Protein AF-A0A173TI38-F1 (afdb_monomer_lite)

Radius of gyration: 49.12 Å; chains: 1; bounding box: 115×49×170 Å

Foldseek 3Di:
DDDDDDDDDPDPDFDWDDWDWDADPVRQDIWIWIAGPVHRVDIFTFPDKHKDWDWADAAQPGWIKIKIKIWTAGPVGDIDIDIDMDTHDHPHFDWDFDPPQKDWDQDPVVLAIWIWGWIAGPGPRDIDIFTWDWDWDADPLRWIKIKTWTDDDPDIDIDIDIHDKWKFKWFQKPPPGIQDDPVCLVPSVSTDIAFDKHFDDPPLIFTFKMFMAIDRSRFWWKWKEFQKPLAAIDPDTDIGGDIHGDDPPPIFTFKMFMAIGGSLNVFKKKWKWFQWPPQGIAWIDIHGDMAGEAAVSIGTGMMTMIIATPPPGDDDDTDGDHPHRYHYFFKWKWFQKPPPGIDDIDTAFDKHFDFPPPIFTFKMAMAGGSNCVVQWWKWKEFQKPPPGIDPGTDTHGDIHGDGPPPIGTFKMFIAIDGRVNVFKKKWKWFQWPPPGIAAIDIHGGMAGEPAPPIGTGIMTMHMDTPPPPPPPPPDDDHHPHHRYHYD

Sequence (487 aa):
MTDTHEVELKALGHKYGETNWDWAEDHKSATATRVCKNDTSHVDKATEVKVEEKSEGATCTKAGKITYTATAKYADGTTAENSVTVDSKALGHDYKVSEDGWTWTYDKKNDTYEATAKFVCSRCKEIHEVEADVVKNIDDKGQTVYTATATYEDATASSTKTIIPSIYYQVHRQDYGWEVDEKDEADLTKWKSDGAESGTVGESKRLEGIKIQLPKGVSGSVEYRTHIQNTGWETKWKKDGELSGTSGKSLRLEAIQVKLTGKVADNYDVYYCVHAQNVGWLNWAKNGEEAGTAGYGYRLEAIKIMLVPKKGGSA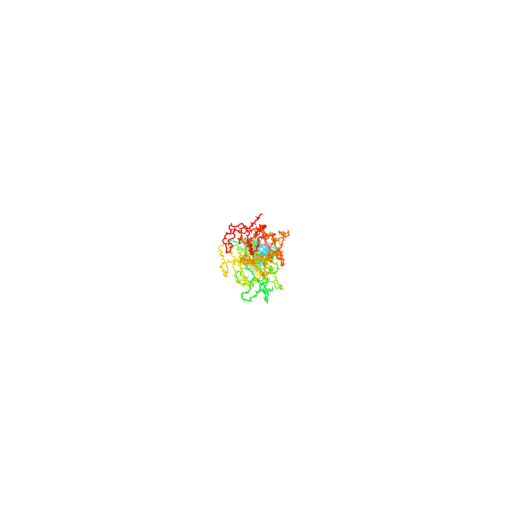PAKVGDSDKAMEARLVGYQTHVQDIGTQAYVYDGDVAGTSGQAKRMESIRINLPSTMASEGKIEYRSHVQNIGWEKDWKQTNQLSGTTGKSLRLEAVQMKLSGDIAKEYDVYYRVHAQNFGWLGWAKNGEEAGTAGYSYRLEAIQVVMVPKGTENPQLPGVASATKEAFIQK

Secondary structure (DSSP, 8-state):
--------PPP----EEEEEEEE-TTSS-EEEEEEETTEEEEEEE-SEEEEEEEEE---SSS--EEEEEEEEE-TTS-EEEEEEEEEPPP----EEEEEEEEEEEEETTTTEEEEEEEEEETTT--EEEEE-EEEEEE-TTS-EEEEEEEEETTEEEEEEEEE----EEEEEETTTEESS-GGGTT-GGGSEETT--EE-SSS-PPEEEEEEEPPTT-SSEEEEEEEETTTEE-SS-EETTPPEE-SSS-PPEEEEEEEEEHHHHHHEEEEEEEEETTTEE---EETT--EE-TTTTPPEEEEEEEEEETTTPPPPPP-SS-S-SB-----EEEEEETTTEEPPPEETTPPEE-SSS-PPEEEEEEE--HHHHTTEEEEEEEEETTTEE-SSPB-TT--EE-SSS-PPEEEEEEEEEETHHHHEEEEEEEEETTTEE-PPEETT-EEE-TTTTPPEEEEEEEEEETT--S---TTS----S-SB---

pLDDT: mean 90.18, std 10.92, range [35.97, 98.88]

Organism: NCBI:txid410072

Structure (mmCIF, N/CA/C/O backbone):
data_AF-A0A173TI38-F1
#
_entry.id   AF-A0A173TI38-F1
#
loop_
_atom_site.group_PDB
_atom_site.id
_atom_site.type_symbol
_atom_site.label_atom_id
_atom_site.label_alt_id
_atom_site.label_comp_id
_atom_site.label_asym_id
_atom_site.label_entity_id
_atom_site.label_seq_id
_atom_site.pdbx_PDB_ins_code
_atom_site.Cartn_x
_atom_site.Cartn_y
_atom_site.Cartn_z
_atom_site.occupancy
_atom_site.B_iso_or_equiv
_atom_site.auth_seq_id
_atom_site.auth_comp_id
_atom_site.auth_asym_id
_atom_site.auth_atom_id
_atom_site.pdbx_PDB_model_num
ATOM 1 N N . MET A 1 1 ? 75.203 27.327 -117.920 1.00 44.97 1 MET A N 1
ATOM 2 C CA . MET A 1 1 ? 74.652 26.172 -117.188 1.00 44.97 1 MET A CA 1
ATOM 3 C C . MET A 1 1 ? 74.928 26.419 -115.723 1.00 44.97 1 MET A C 1
ATOM 5 O O . MET A 1 1 ? 76.089 26.591 -115.379 1.00 44.97 1 MET A O 1
ATOM 9 N N . THR A 1 2 ? 73.888 26.550 -114.909 1.00 42.03 2 THR A N 1
ATOM 10 C CA . THR A 1 2 ? 74.015 26.648 -113.452 1.00 42.03 2 THR A CA 1
ATOM 11 C C . THR A 1 2 ? 73.732 25.251 -112.920 1.00 42.03 2 THR A C 1
ATOM 13 O O . THR A 1 2 ? 72.628 24.748 -113.112 1.00 42.03 2 THR A O 1
ATOM 16 N N . ASP A 1 3 ? 74.756 24.601 -112.375 1.00 48.06 3 ASP A N 1
ATOM 17 C CA . ASP A 1 3 ? 74.647 23.276 -111.771 1.00 48.06 3 ASP A CA 1
ATOM 18 C C . ASP A 1 3 ? 74.145 23.441 -110.332 1.00 48.06 3 ASP A C 1
ATOM 20 O O . ASP A 1 3 ? 74.669 24.271 -109.584 1.00 48.06 3 ASP A O 1
ATOM 24 N N . THR A 1 4 ? 73.081 22.725 -109.974 1.00 51.03 4 THR A N 1
ATOM 25 C CA . THR A 1 4 ? 72.473 22.805 -108.640 1.00 51.03 4 THR A CA 1
ATOM 26 C C . THR A 1 4 ? 72.855 21.537 -107.892 1.00 51.03 4 THR A C 1
ATOM 28 O O . THR A 1 4 ? 72.431 20.447 -108.260 1.00 51.03 4 THR A O 1
ATOM 31 N N . HIS A 1 5 ? 73.677 21.679 -106.855 1.00 61.28 5 HIS A N 1
ATOM 32 C CA . HIS A 1 5 ? 74.036 20.586 -105.959 1.00 61.28 5 HIS A CA 1
ATOM 33 C C . HIS A 1 5 ? 72.990 20.489 -104.844 1.00 61.28 5 HIS A C 1
ATOM 35 O O . HIS A 1 5 ? 72.941 21.343 -103.958 1.00 61.28 5 HIS A O 1
ATOM 41 N N . GLU A 1 6 ? 72.138 19.468 -104.901 1.00 61.25 6 GLU A N 1
ATOM 42 C CA . GLU A 1 6 ? 71.231 19.138 -103.803 1.00 61.25 6 GLU A CA 1
ATOM 43 C C . GLU A 1 6 ? 71.982 18.338 -102.734 1.00 61.25 6 GLU A C 1
ATOM 45 O O . GLU A 1 6 ? 72.592 17.305 -103.014 1.00 61.25 6 GLU A O 1
ATOM 50 N N . VAL A 1 7 ? 71.944 18.829 -101.494 1.00 62.75 7 VAL A N 1
ATOM 51 C CA . VAL A 1 7 ? 72.465 18.125 -100.319 1.00 62.75 7 VAL A CA 1
ATOM 52 C C . VAL A 1 7 ? 71.284 17.504 -99.587 1.00 62.75 7 VAL A C 1
ATOM 54 O O . VAL A 1 7 ? 70.413 18.214 -99.086 1.00 62.75 7 VAL A O 1
ATOM 57 N N . GLU A 1 8 ? 71.265 16.176 -99.501 1.00 63.34 8 GLU A N 1
ATOM 58 C CA . GLU A 1 8 ? 70.257 15.447 -98.737 1.00 63.34 8 GLU A CA 1
ATOM 59 C C . GLU A 1 8 ? 70.547 15.601 -97.234 1.00 63.34 8 GLU A C 1
ATOM 61 O O . GLU A 1 8 ? 71.478 15.011 -96.678 1.00 63.34 8 GLU A O 1
ATOM 66 N N . LEU A 1 9 ? 69.770 16.449 -96.561 1.00 64.88 9 LEU A N 1
ATOM 67 C CA . LEU A 1 9 ? 69.838 16.592 -95.110 1.00 64.88 9 LEU A CA 1
ATOM 68 C C . LEU A 1 9 ? 69.064 15.442 -94.461 1.00 64.88 9 LEU A C 1
ATOM 70 O O . LEU A 1 9 ? 67.879 15.248 -94.729 1.00 64.88 9 LEU A O 1
ATOM 74 N N . LYS A 1 10 ? 69.717 14.688 -93.568 1.00 67.62 10 LYS A N 1
ATOM 75 C CA . LYS A 1 10 ? 69.026 13.674 -92.759 1.00 67.62 10 LYS A CA 1
ATOM 76 C C . LYS A 1 10 ? 67.916 14.335 -91.943 1.00 67.62 10 LYS A C 1
ATOM 78 O O . LYS A 1 10 ? 68.145 15.363 -91.306 1.00 67.62 10 LYS A O 1
ATOM 83 N N . ALA A 1 11 ? 66.740 13.707 -91.921 1.00 70.69 11 ALA A N 1
ATOM 84 C CA . ALA A 1 11 ? 65.634 14.141 -91.077 1.00 70.69 11 ALA A CA 1
ATOM 85 C C . ALA A 1 11 ? 66.101 14.264 -89.617 1.00 70.69 11 ALA A C 1
ATOM 87 O O . ALA A 1 11 ? 66.707 13.343 -89.069 1.00 70.69 11 ALA A O 1
ATOM 88 N N . LEU A 1 12 ? 65.798 15.400 -88.982 1.00 72.69 12 LEU A N 1
ATOM 89 C CA . LEU A 1 12 ? 66.252 15.744 -87.625 1.00 72.69 12 LEU A CA 1
ATOM 90 C C . LEU A 1 12 ? 65.643 14.859 -86.519 1.00 72.69 12 LEU A C 1
ATOM 92 O O . LEU A 1 12 ? 65.965 15.032 -85.343 1.00 72.69 12 LEU A O 1
ATOM 96 N N . GLY A 1 13 ? 64.766 13.920 -86.886 1.00 77.31 13 GLY A N 1
ATOM 97 C CA . GLY A 1 13 ? 63.961 13.132 -85.963 1.00 77.31 13 GLY A CA 1
ATOM 98 C C . GLY A 1 13 ? 62.911 13.983 -85.244 1.00 77.31 13 GLY A C 1
ATOM 99 O O . GLY A 1 13 ? 63.005 15.212 -85.147 1.00 77.31 13 GLY A O 1
ATOM 100 N N . HIS A 1 14 ? 61.883 13.322 -84.721 1.00 81.00 14 HIS A N 1
ATOM 101 C CA . HIS A 1 14 ? 60.891 13.999 -83.899 1.00 81.00 14 HIS A CA 1
ATOM 102 C C . HIS A 1 14 ? 61.393 14.115 -82.462 1.00 81.00 14 HIS A C 1
ATOM 104 O O . HIS A 1 14 ? 61.813 13.134 -81.851 1.00 81.00 14 HIS A O 1
ATOM 110 N N . LYS A 1 15 ? 61.313 15.322 -81.902 1.00 85.19 15 LYS A N 1
ATOM 111 C CA . LYS A 1 15 ? 61.533 15.573 -80.476 1.00 85.19 15 LYS A CA 1
ATOM 112 C C . LYS A 1 15 ? 60.203 15.959 -79.852 1.00 85.19 15 LYS A C 1
ATOM 114 O O . LYS A 1 15 ? 59.907 17.144 -79.723 1.00 85.19 15 LYS A O 1
ATOM 119 N N . TYR A 1 16 ? 59.373 14.975 -79.535 1.00 86.69 16 TYR A N 1
ATOM 120 C CA . TYR A 1 16 ? 58.038 15.251 -79.015 1.00 86.69 16 TYR A CA 1
ATOM 121 C C . TYR A 1 16 ? 58.078 15.906 -77.630 1.00 86.69 16 TYR A C 1
ATOM 123 O O . TYR A 1 16 ? 58.936 15.608 -76.795 1.00 86.69 16 TYR A O 1
ATOM 131 N N . GLY A 1 17 ? 57.179 16.869 -77.429 1.00 82.94 17 GLY A N 1
ATOM 132 C CA . GLY A 1 17 ? 56.919 17.482 -76.134 1.00 82.94 17 GLY A CA 1
ATOM 133 C C . GLY A 1 17 ? 56.021 16.629 -75.245 1.00 82.94 17 GLY A C 1
ATOM 134 O O . GLY A 1 17 ? 55.794 15.448 -75.502 1.00 82.94 17 GLY A O 1
ATOM 135 N N . GLU A 1 18 ? 55.522 17.252 -74.182 1.00 88.25 18 GLU A N 1
ATOM 136 C CA . GLU A 1 18 ? 54.550 16.626 -73.289 1.00 88.25 18 GLU A CA 1
ATOM 137 C C . GLU A 1 18 ? 53.249 16.315 -74.040 1.00 88.25 18 GLU A C 1
ATOM 139 O O . GLU A 1 18 ? 52.891 16.988 -75.011 1.00 88.25 18 GLU A O 1
ATOM 144 N N . THR A 1 19 ? 52.563 15.258 -73.607 1.00 93.31 19 THR A N 1
ATOM 145 C CA . THR A 1 19 ? 51.263 14.889 -74.171 1.00 93.31 19 THR A CA 1
ATOM 146 C C . THR A 1 19 ? 50.188 15.830 -73.639 1.00 93.31 19 THR A C 1
ATOM 148 O O . THR A 1 19 ? 50.023 15.964 -72.430 1.00 93.31 19 THR A O 1
ATOM 151 N N . ASN A 1 20 ? 49.436 16.435 -74.549 1.00 93.00 20 ASN A N 1
ATOM 152 C CA . ASN A 1 20 ? 48.211 17.160 -74.277 1.00 93.00 20 ASN A CA 1
ATOM 153 C C . ASN A 1 20 ? 47.014 16.200 -74.294 1.00 93.00 20 ASN A C 1
ATOM 155 O O . ASN A 1 20 ? 46.827 15.457 -75.264 1.00 93.00 20 ASN A O 1
ATOM 159 N N . TRP A 1 21 ? 46.212 16.251 -73.234 1.00 95.50 21 TRP A N 1
ATOM 160 C CA . TRP A 1 21 ? 45.060 15.383 -73.012 1.00 95.50 21 TRP A CA 1
ATOM 161 C C . TRP A 1 21 ? 43.763 16.177 -73.108 1.00 95.50 21 TRP A C 1
ATOM 163 O O . TRP A 1 21 ? 43.641 17.230 -72.486 1.00 95.50 21 TRP A O 1
ATOM 173 N N . ASP A 1 22 ? 42.795 15.650 -73.849 1.00 94.25 22 ASP A N 1
ATOM 174 C CA . ASP A 1 22 ? 41.436 16.185 -73.935 1.00 94.25 22 ASP A CA 1
ATOM 175 C C . ASP A 1 22 ? 40.460 15.115 -73.441 1.00 94.25 22 ASP A C 1
ATOM 177 O O . ASP A 1 22 ? 40.274 14.083 -74.091 1.00 94.25 22 ASP A O 1
ATOM 181 N N . TRP A 1 23 ? 39.923 15.320 -72.241 1.00 95.88 23 TRP A N 1
ATOM 182 C CA . TRP A 1 23 ? 39.051 14.372 -71.548 1.00 95.88 23 TRP A CA 1
ATOM 183 C C . TRP A 1 23 ? 37.581 14.683 -71.824 1.00 95.88 23 TRP A C 1
ATOM 185 O O . TRP A 1 23 ? 37.173 15.842 -71.801 1.00 95.88 23 TRP A O 1
ATOM 195 N N . ALA A 1 24 ? 36.763 13.643 -71.997 1.00 94.00 24 ALA A N 1
ATOM 196 C CA . ALA A 1 24 ? 35.312 13.794 -71.976 1.00 94.00 24 ALA A CA 1
ATOM 197 C C . ALA A 1 24 ? 34.823 14.235 -70.583 1.00 94.00 24 ALA A C 1
ATOM 199 O O . ALA A 1 24 ? 35.467 13.955 -69.570 1.00 94.00 24 ALA A O 1
ATOM 200 N N . GLU A 1 25 ? 33.661 14.891 -70.529 1.00 91.25 25 GLU A N 1
ATOM 201 C CA . GLU A 1 25 ? 33.068 15.420 -69.287 1.00 91.25 25 GLU A CA 1
ATOM 202 C C . GLU A 1 25 ? 32.768 14.322 -68.250 1.00 91.25 25 GLU A C 1
ATOM 204 O O . GLU A 1 25 ? 32.842 14.561 -67.050 1.00 91.25 25 GLU A O 1
ATOM 209 N N . ASP A 1 26 ? 32.486 13.097 -68.702 1.00 89.31 26 ASP A N 1
ATOM 210 C CA . ASP A 1 26 ? 32.280 11.934 -67.833 1.00 89.31 26 ASP A CA 1
ATOM 211 C C . ASP A 1 26 ? 33.586 11.234 -67.413 1.00 89.31 26 ASP A C 1
ATOM 213 O O . ASP A 1 26 ? 33.542 10.272 -66.647 1.00 89.31 26 ASP A O 1
ATOM 217 N N . HIS A 1 27 ? 34.732 11.704 -67.918 1.00 92.69 27 HIS A N 1
ATOM 218 C CA . HIS A 1 27 ? 36.077 11.154 -67.733 1.00 92.69 27 HIS A CA 1
ATOM 219 C C . HIS A 1 27 ? 36.259 9.690 -68.173 1.00 92.69 27 HIS A C 1
ATOM 221 O O . HIS A 1 27 ? 37.299 9.091 -67.903 1.00 92.69 27 HIS A O 1
ATOM 227 N N . LYS A 1 28 ? 35.299 9.107 -68.902 1.00 91.44 28 LYS A N 1
ATOM 228 C CA . LYS A 1 28 ? 35.359 7.706 -69.364 1.00 91.44 28 LYS A CA 1
ATOM 229 C C . LYS A 1 28 ? 36.056 7.538 -70.709 1.00 91.44 28 LYS A C 1
ATOM 231 O O . LYS A 1 28 ? 36.285 6.416 -71.154 1.00 91.44 28 LYS A O 1
ATOM 236 N N . SER A 1 29 ? 36.408 8.641 -71.363 1.00 92.12 29 SER A N 1
ATOM 237 C CA . SER A 1 29 ? 37.211 8.653 -72.585 1.00 92.12 29 SER A CA 1
ATOM 238 C C . SER A 1 29 ? 38.115 9.886 -72.636 1.00 92.12 29 SER A C 1
ATOM 240 O O . SER A 1 29 ? 37.819 10.913 -72.023 1.00 92.12 29 SER A O 1
ATOM 242 N N . ALA A 1 30 ? 39.231 9.774 -73.358 1.00 95.50 30 ALA A N 1
ATOM 243 C CA . ALA A 1 30 ? 40.171 10.866 -73.576 1.00 95.50 30 ALA A CA 1
ATOM 244 C C . ALA A 1 30 ? 40.853 10.738 -74.942 1.00 95.50 30 ALA A C 1
ATOM 246 O O . ALA A 1 30 ? 41.001 9.635 -75.473 1.00 95.50 30 ALA A O 1
ATOM 247 N N . THR A 1 31 ? 41.319 11.858 -75.489 1.00 93.81 31 THR A N 1
ATOM 248 C CA . THR A 1 31 ? 42.241 11.878 -76.629 1.00 93.81 31 THR A CA 1
ATOM 249 C C . THR A 1 31 ? 43.596 12.442 -76.207 1.00 93.81 31 THR A C 1
ATOM 251 O O . THR A 1 31 ? 43.681 13.263 -75.295 1.00 93.81 31 THR A O 1
ATOM 254 N N . ALA A 1 32 ? 44.667 11.970 -76.849 1.00 95.12 32 ALA A N 1
ATOM 255 C CA . ALA A 1 32 ? 46.041 12.334 -76.519 1.00 95.12 32 ALA A CA 1
ATOM 256 C C . ALA A 1 32 ? 46.796 12.785 -77.771 1.00 95.12 32 ALA A C 1
ATOM 258 O O . ALA A 1 32 ? 46.813 12.092 -78.794 1.00 95.12 32 ALA A O 1
ATOM 259 N N . THR A 1 33 ? 47.424 13.955 -77.684 1.00 92.69 33 THR A N 1
ATOM 260 C CA . THR A 1 33 ? 48.218 14.541 -78.770 1.00 92.69 33 THR A CA 1
ATOM 261 C C . THR A 1 33 ? 49.535 15.086 -78.241 1.00 92.69 33 THR A C 1
ATOM 263 O O . THR A 1 33 ? 49.608 15.525 -77.101 1.00 92.69 33 THR A O 1
ATOM 266 N N . ARG A 1 34 ? 50.591 15.097 -79.049 1.00 92.50 34 ARG A N 1
ATOM 267 C CA . ARG A 1 34 ? 51.876 15.708 -78.679 1.00 92.50 34 ARG A CA 1
ATOM 268 C C . ARG A 1 34 ? 52.481 16.429 -79.871 1.00 92.50 34 ARG A C 1
ATOM 270 O O . ARG A 1 34 ? 52.373 15.975 -81.006 1.00 92.50 34 ARG A O 1
ATOM 277 N N . VAL A 1 35 ? 53.129 17.558 -79.612 1.00 91.06 35 VAL A N 1
ATOM 278 C CA . VAL A 1 35 ? 53.697 18.419 -80.661 1.00 91.06 35 VAL A CA 1
ATOM 279 C C . VAL A 1 35 ? 55.207 18.214 -80.737 1.00 91.06 35 VAL A C 1
ATOM 281 O O . VAL A 1 35 ? 55.879 18.092 -79.707 1.00 91.06 35 VAL A O 1
ATOM 284 N N . CYS A 1 36 ? 55.765 18.155 -81.945 1.00 88.00 36 CYS A N 1
ATOM 285 C CA . CYS A 1 36 ? 57.211 18.067 -82.128 1.00 88.00 36 CYS A CA 1
ATOM 286 C C . CYS A 1 36 ? 57.884 19.413 -81.805 1.00 88.00 36 CYS A C 1
ATOM 288 O O . CYS A 1 36 ? 57.548 20.451 -82.358 1.00 88.00 36 CYS A O 1
ATOM 290 N N . LYS A 1 37 ? 58.899 19.416 -80.937 1.00 85.12 37 LYS A N 1
ATOM 291 C CA . LYS A 1 37 ? 59.681 20.623 -80.611 1.00 85.12 37 LYS A CA 1
ATOM 292 C C . LYS A 1 37 ? 60.566 21.095 -81.767 1.00 85.12 37 LYS A C 1
ATOM 294 O O . LYS A 1 37 ? 60.950 22.258 -81.787 1.00 85.12 37 LYS A O 1
ATOM 299 N N . ASN A 1 38 ? 60.898 20.200 -82.699 1.00 85.94 38 ASN A N 1
ATOM 300 C CA . ASN A 1 38 ? 61.675 20.525 -83.899 1.00 85.94 38 ASN A CA 1
ATOM 301 C C . ASN A 1 38 ? 60.783 21.049 -85.044 1.00 85.94 38 ASN A C 1
ATOM 303 O O . ASN A 1 38 ? 61.303 21.657 -85.971 1.00 85.94 38 ASN A O 1
ATOM 307 N N . ASP A 1 39 ? 59.466 20.813 -84.974 1.00 84.75 39 ASP A N 1
ATOM 308 C CA . ASP A 1 39 ? 58.457 21.292 -85.924 1.00 84.75 39 ASP A CA 1
ATOM 309 C C . ASP A 1 39 ? 57.121 21.463 -85.191 1.00 84.75 39 ASP A C 1
ATOM 311 O O . ASP A 1 39 ? 56.379 20.503 -84.972 1.00 84.75 39 ASP A O 1
ATOM 315 N N . THR A 1 40 ? 56.820 22.697 -84.800 1.00 83.44 40 THR A N 1
ATOM 316 C CA . THR A 1 40 ? 55.631 23.020 -84.006 1.00 83.44 40 THR A CA 1
ATOM 317 C C . THR A 1 40 ? 54.318 22.870 -84.775 1.00 83.44 40 THR A C 1
ATOM 319 O O . THR A 1 40 ? 53.259 22.911 -84.153 1.00 83.44 40 THR A O 1
ATOM 322 N N . SER A 1 41 ? 54.365 22.684 -86.100 1.00 83.69 41 SER A N 1
ATOM 323 C CA . SER A 1 41 ? 53.185 22.377 -86.916 1.00 83.69 41 SER A CA 1
ATOM 324 C C . SER A 1 41 ? 52.843 20.883 -86.925 1.00 83.69 41 SER A C 1
ATOM 326 O O . SER A 1 41 ? 51.706 20.509 -87.219 1.00 83.69 41 SER A O 1
ATOM 328 N N . HIS A 1 42 ? 53.798 20.025 -86.548 1.00 85.88 42 HIS A N 1
ATOM 329 C CA . HIS A 1 42 ? 53.616 18.579 -86.515 1.00 85.88 42 HIS A CA 1
ATOM 330 C C . HIS A 1 42 ? 53.002 18.120 -85.186 1.00 85.88 42 HIS A C 1
ATOM 332 O O . HIS A 1 42 ? 53.662 18.114 -84.139 1.00 85.88 42 HIS A O 1
ATOM 338 N N . VAL A 1 43 ? 51.732 17.707 -85.251 1.00 88.69 43 VAL A N 1
ATOM 339 C CA . VAL A 1 43 ? 50.952 17.160 -84.132 1.00 88.69 43 VAL A CA 1
ATOM 340 C C . VAL A 1 43 ? 50.770 15.657 -84.323 1.00 88.69 43 VAL A C 1
ATOM 342 O O . VAL A 1 43 ? 50.073 15.214 -85.233 1.00 88.69 43 VAL A O 1
ATOM 345 N N . ASP A 1 44 ? 51.368 14.877 -83.432 1.00 90.94 44 ASP A N 1
ATOM 346 C CA . ASP A 1 44 ? 51.224 13.427 -83.386 1.00 90.94 44 ASP A CA 1
ATOM 347 C C . ASP A 1 44 ? 50.036 13.053 -82.492 1.00 90.94 44 ASP A C 1
ATOM 349 O O . ASP A 1 44 ? 49.908 13.555 -81.371 1.00 90.94 44 ASP A O 1
ATOM 353 N N . LYS A 1 45 ? 49.147 12.195 -82.996 1.00 92.00 45 LYS A N 1
ATOM 354 C CA . LYS A 1 45 ? 47.955 11.728 -82.278 1.00 92.00 45 LYS A CA 1
ATOM 355 C C . LYS A 1 45 ? 48.163 10.282 -81.855 1.00 92.00 45 LYS A C 1
ATOM 357 O O . LYS A 1 45 ? 48.624 9.467 -82.652 1.00 92.00 45 LYS A O 1
ATOM 362 N N . ALA A 1 46 ? 47.788 9.958 -80.622 1.00 91.94 46 ALA A N 1
ATOM 363 C CA . ALA A 1 46 ? 47.828 8.582 -80.150 1.00 91.94 46 ALA A CA 1
ATOM 364 C C . ALA A 1 46 ? 46.971 7.677 -81.051 1.00 91.94 46 ALA A C 1
ATOM 366 O O . ALA A 1 46 ? 45.865 8.045 -81.454 1.00 91.94 46 ALA A O 1
ATOM 367 N N . THR A 1 47 ? 47.488 6.494 -81.372 1.00 91.31 47 THR A N 1
ATOM 368 C CA . THR A 1 47 ? 46.788 5.490 -82.185 1.00 91.31 47 THR A CA 1
ATOM 369 C C . THR A 1 47 ? 45.775 4.700 -81.363 1.00 91.31 47 THR A C 1
ATOM 371 O O . THR A 1 47 ? 44.832 4.141 -81.917 1.00 91.31 47 THR A O 1
ATOM 374 N N . GLU A 1 48 ? 45.952 4.673 -80.044 1.00 92.31 48 GLU A N 1
ATOM 375 C CA . GLU A 1 48 ? 45.056 4.036 -79.088 1.00 92.31 48 GLU A CA 1
ATOM 376 C C . GLU A 1 48 ? 45.112 4.801 -77.762 1.00 92.31 48 GLU A C 1
ATOM 378 O O . GLU A 1 48 ? 46.196 5.152 -77.292 1.00 92.31 48 GLU A O 1
ATOM 383 N N . VAL A 1 49 ? 43.951 5.042 -77.152 1.00 93.62 49 VAL A N 1
ATOM 384 C CA . VAL A 1 49 ? 43.836 5.538 -75.776 1.00 93.62 49 VAL A CA 1
ATOM 385 C C . VAL A 1 49 ? 42.890 4.611 -75.027 1.00 93.62 49 VAL A C 1
ATOM 387 O O . VAL A 1 49 ? 41.741 4.440 -75.434 1.00 93.62 49 VAL A O 1
ATOM 390 N N . LYS A 1 50 ? 43.372 3.998 -73.945 1.00 93.94 50 LYS A N 1
ATOM 391 C CA . LYS A 1 50 ? 42.557 3.174 -73.041 1.00 93.94 50 LYS A CA 1
ATOM 392 C C . LYS A 1 50 ? 42.361 3.911 -71.735 1.00 93.94 50 LYS A C 1
ATOM 394 O O . LYS A 1 50 ? 43.334 4.429 -71.203 1.00 93.94 50 LYS A O 1
ATOM 399 N N . VAL A 1 51 ? 41.133 3.931 -71.229 1.00 95.31 51 VAL A N 1
ATOM 400 C CA . VAL A 1 51 ? 40.808 4.500 -69.919 1.00 95.31 51 VAL A CA 1
ATOM 401 C C . VAL A 1 51 ? 40.406 3.374 -68.978 1.00 95.31 51 VAL A C 1
ATOM 403 O O . VAL A 1 51 ? 39.518 2.586 -69.301 1.00 95.31 51 VAL A O 1
ATOM 406 N N . GLU A 1 52 ? 41.057 3.305 -67.822 1.00 93.88 52 GLU A N 1
ATOM 407 C CA . GLU A 1 52 ? 40.725 2.384 -66.736 1.00 93.88 52 GLU A CA 1
ATOM 408 C C . GLU A 1 52 ? 40.170 3.159 -65.538 1.00 93.88 52 GLU A C 1
ATOM 410 O O . GLU A 1 52 ? 40.667 4.232 -65.194 1.00 93.88 52 GLU A O 1
ATOM 415 N N . GLU A 1 53 ? 39.135 2.611 -64.900 1.00 92.88 53 GLU A N 1
ATOM 416 C CA . GLU A 1 53 ? 38.492 3.191 -63.719 1.00 92.88 53 GLU A CA 1
ATOM 417 C C . GLU A 1 53 ? 38.884 2.403 -62.464 1.00 92.88 53 GLU A C 1
ATOM 419 O O . GLU A 1 53 ? 38.774 1.175 -62.423 1.00 92.88 53 GLU A O 1
ATOM 424 N N . LYS A 1 54 ? 39.298 3.114 -61.412 1.00 90.62 54 LYS A N 1
ATOM 425 C CA . LYS A 1 54 ? 39.556 2.543 -60.088 1.00 90.62 54 LYS A CA 1
ATOM 426 C C . LYS A 1 54 ? 38.759 3.287 -59.021 1.00 90.62 54 LYS A C 1
ATOM 428 O O . LYS A 1 54 ? 38.994 4.470 -58.783 1.00 90.62 54 LYS A O 1
ATOM 433 N N . SER A 1 55 ? 37.863 2.574 -58.339 1.00 87.94 55 SER A N 1
ATOM 434 C CA . SER A 1 55 ? 37.046 3.118 -57.249 1.00 87.94 55 SER A CA 1
ATOM 435 C C . SER A 1 55 ? 37.597 2.758 -55.865 1.00 87.94 55 SER A C 1
ATOM 437 O O . SER A 1 55 ? 37.790 1.583 -55.548 1.00 87.94 55 SER A O 1
ATOM 439 N N . GLU A 1 56 ? 37.751 3.758 -55.007 1.00 88.38 56 GLU A N 1
ATOM 440 C CA . GLU A 1 56 ? 37.931 3.635 -53.563 1.00 88.38 56 GLU A CA 1
ATOM 441 C C . GLU A 1 56 ? 36.598 3.970 -52.880 1.00 88.38 56 GLU A C 1
ATOM 443 O O . GLU A 1 56 ? 36.106 5.095 -52.975 1.00 88.38 56 GLU A O 1
ATOM 448 N N . GLY A 1 57 ? 35.978 2.981 -52.228 1.00 84.00 57 GLY A N 1
ATOM 449 C CA . GLY A 1 57 ? 34.649 3.133 -51.631 1.00 84.00 57 GLY A CA 1
ATOM 450 C C . GLY A 1 57 ? 34.594 4.201 -50.531 1.00 84.00 57 GLY A C 1
ATOM 451 O O . GLY A 1 57 ? 35.513 4.326 -49.723 1.00 84.00 57 GLY A O 1
ATOM 452 N N . ALA A 1 58 ? 33.491 4.951 -50.483 1.00 87.81 58 ALA A N 1
ATOM 453 C CA . ALA A 1 58 ? 33.225 5.919 -49.422 1.00 87.81 58 ALA A CA 1
ATOM 454 C C . ALA A 1 58 ? 32.929 5.228 -48.078 1.00 87.81 58 ALA A C 1
ATOM 456 O O . ALA A 1 58 ? 32.367 4.132 -48.033 1.00 87.81 58 ALA A O 1
ATOM 457 N N . THR A 1 59 ? 33.256 5.894 -46.970 1.00 89.50 59 THR A N 1
ATOM 458 C CA . THR A 1 59 ? 32.844 5.496 -45.613 1.00 89.50 59 THR A CA 1
ATOM 459 C C . THR A 1 59 ? 31.842 6.507 -45.043 1.00 89.50 59 THR A C 1
ATOM 461 O O . THR A 1 59 ? 31.452 7.454 -45.729 1.00 89.50 59 THR A O 1
ATOM 464 N N . CYS A 1 60 ? 31.407 6.337 -43.788 1.00 86.06 60 CYS A N 1
ATOM 465 C CA . CYS A 1 60 ? 30.521 7.306 -43.127 1.00 86.06 60 CYS A CA 1
ATOM 466 C C . CYS A 1 60 ? 31.137 8.710 -43.055 1.00 86.06 60 CYS A C 1
ATOM 468 O O . CYS A 1 60 ? 30.434 9.694 -43.251 1.00 86.06 60 CYS A O 1
ATOM 470 N N . THR A 1 61 ? 32.453 8.794 -42.829 1.00 87.88 61 THR A N 1
ATOM 471 C CA . THR A 1 61 ? 33.167 10.057 -42.584 1.00 87.88 61 THR A CA 1
ATOM 472 C C . THR A 1 61 ? 34.138 10.447 -43.695 1.00 87.88 61 THR A C 1
ATOM 474 O O . THR A 1 61 ? 34.587 11.590 -43.734 1.00 87.88 61 THR A O 1
ATOM 477 N N . LYS A 1 62 ? 34.480 9.529 -44.610 1.00 87.06 62 LYS A N 1
ATOM 478 C CA . LYS A 1 62 ? 35.422 9.789 -45.706 1.00 87.06 62 LYS A CA 1
ATOM 479 C C . LYS A 1 62 ? 34.738 9.656 -47.061 1.00 87.06 62 LYS A C 1
ATOM 481 O O . LYS A 1 62 ? 34.123 8.632 -47.357 1.00 87.06 62 LYS A O 1
ATOM 486 N N . ALA A 1 63 ? 34.898 10.695 -47.877 1.00 88.62 63 ALA A N 1
ATOM 487 C CA . ALA A 1 63 ? 34.618 10.672 -49.306 1.00 88.62 63 ALA A CA 1
ATOM 488 C C . ALA A 1 63 ? 35.350 9.498 -49.973 1.00 88.62 63 ALA A C 1
ATOM 490 O O . ALA A 1 63 ? 36.525 9.259 -49.685 1.00 88.62 63 ALA A O 1
ATOM 491 N N . GLY A 1 64 ? 34.657 8.763 -50.841 1.00 88.69 64 GLY A N 1
ATOM 492 C CA . GLY A 1 64 ? 35.299 7.794 -51.729 1.00 88.69 64 GLY A CA 1
ATOM 493 C C . GLY A 1 64 ? 35.936 8.511 -52.914 1.00 88.69 64 GLY A C 1
ATOM 494 O O . GLY A 1 64 ? 35.610 9.670 -53.176 1.00 88.69 64 GLY A O 1
ATOM 495 N N . LYS A 1 65 ? 36.791 7.833 -53.669 1.00 91.00 65 LYS A N 1
ATOM 496 C CA . LYS A 1 65 ? 37.463 8.410 -54.839 1.00 91.00 65 LYS A CA 1
ATOM 497 C C . LYS A 1 65 ? 37.271 7.529 -56.052 1.00 91.00 65 LYS A C 1
ATOM 499 O O . LYS A 1 65 ? 37.294 6.310 -55.934 1.00 91.00 65 LYS A O 1
ATOM 504 N N . ILE A 1 66 ? 37.115 8.140 -57.216 1.00 90.06 66 ILE A N 1
ATOM 505 C CA . ILE A 1 66 ? 37.174 7.435 -58.494 1.00 90.06 66 ILE A CA 1
ATOM 506 C C . ILE A 1 66 ? 38.331 8.040 -59.279 1.00 90.06 66 ILE A C 1
ATOM 508 O O . ILE A 1 66 ? 38.322 9.235 -59.573 1.00 90.06 66 ILE A O 1
ATOM 512 N N . THR A 1 67 ? 39.341 7.231 -59.581 1.00 93.00 67 THR A N 1
ATOM 513 C CA . THR A 1 67 ? 40.481 7.628 -60.410 1.00 93.00 67 THR A CA 1
ATOM 514 C C . THR A 1 67 ? 40.333 7.003 -61.789 1.00 93.00 67 THR A C 1
ATOM 516 O O . THR A 1 67 ? 40.280 5.779 -61.912 1.00 93.00 67 THR A O 1
ATOM 519 N N . TYR A 1 68 ? 40.286 7.850 -62.813 1.00 94.31 68 TYR A N 1
ATOM 520 C CA . TYR A 1 68 ? 40.336 7.466 -64.219 1.00 94.31 68 TYR A CA 1
ATOM 521 C C . TYR A 1 68 ? 41.770 7.629 -64.711 1.00 94.31 68 TYR A C 1
ATOM 523 O O . TYR A 1 68 ? 42.321 8.726 -64.619 1.00 94.31 68 TYR A O 1
ATOM 531 N N . THR A 1 69 ? 42.374 6.565 -65.230 1.00 95.25 69 THR A N 1
ATOM 532 C CA . THR A 1 69 ? 43.733 6.590 -65.790 1.00 95.25 69 THR A CA 1
ATOM 533 C C . THR A 1 69 ? 43.655 6.311 -67.280 1.00 95.25 69 THR A C 1
ATOM 535 O O . THR A 1 69 ? 43.205 5.241 -67.681 1.00 95.25 69 THR A O 1
ATOM 538 N N . ALA A 1 70 ? 44.079 7.270 -68.102 1.00 95.69 70 ALA A N 1
ATOM 539 C CA . ALA A 1 70 ? 44.183 7.107 -69.542 1.00 95.69 70 ALA A CA 1
ATOM 540 C C . ALA A 1 70 ? 45.624 6.776 -69.937 1.00 95.69 70 ALA A C 1
ATOM 542 O O . ALA A 1 70 ? 46.544 7.524 -69.609 1.00 95.69 70 ALA A O 1
ATOM 543 N N . THR A 1 71 ? 45.801 5.696 -70.695 1.00 96.00 71 THR A N 1
ATOM 544 C CA . THR A 1 71 ? 47.081 5.274 -71.271 1.00 96.00 71 THR A CA 1
ATOM 545 C C . THR A 1 71 ? 47.004 5.395 -72.789 1.00 96.00 71 THR A C 1
ATOM 547 O O . THR A 1 71 ? 46.225 4.706 -73.451 1.00 96.00 71 THR A O 1
ATOM 550 N N . ALA A 1 72 ? 47.814 6.293 -73.342 1.00 94.19 72 ALA A N 1
ATOM 551 C CA . ALA A 1 72 ? 47.927 6.567 -74.764 1.00 94.19 72 ALA A CA 1
ATOM 552 C C . ALA A 1 72 ? 49.131 5.833 -75.351 1.00 94.19 72 ALA A C 1
ATOM 554 O O . ALA A 1 72 ? 50.224 5.873 -74.783 1.00 94.19 72 ALA A O 1
ATOM 555 N N . LYS A 1 73 ? 48.949 5.207 -76.512 1.00 93.69 73 LYS A N 1
ATOM 556 C CA . LYS A 1 73 ? 50.012 4.575 -77.295 1.00 93.69 73 LYS A CA 1
ATOM 557 C C . LYS A 1 73 ? 50.180 5.307 -78.619 1.00 93.69 73 LYS A C 1
ATOM 559 O O . LYS A 1 73 ? 49.200 5.578 -79.309 1.00 93.69 73 LYS A O 1
ATOM 564 N N . TYR A 1 74 ? 51.420 5.619 -78.975 1.00 91.50 74 TYR A N 1
ATOM 565 C CA . TYR A 1 74 ? 51.765 6.308 -80.217 1.00 91.50 74 TYR A CA 1
ATOM 566 C C . TYR A 1 74 ? 52.330 5.338 -81.258 1.00 91.50 74 TYR A C 1
ATOM 568 O O . TYR A 1 74 ? 52.753 4.223 -80.942 1.00 91.50 74 TYR A O 1
ATOM 576 N N . ALA A 1 75 ? 52.343 5.763 -82.523 1.00 87.31 75 ALA A N 1
ATOM 577 C CA . ALA A 1 75 ? 52.795 4.934 -83.642 1.00 87.31 75 ALA A CA 1
ATOM 578 C C . ALA A 1 75 ? 54.277 4.521 -83.543 1.00 87.31 75 ALA A C 1
ATOM 580 O O . ALA A 1 75 ? 54.654 3.465 -84.044 1.00 87.31 75 ALA A O 1
ATOM 581 N N . ASP A 1 76 ? 55.104 5.318 -82.861 1.00 86.50 76 ASP A N 1
ATOM 582 C CA . ASP A 1 76 ? 56.517 5.018 -82.595 1.00 86.50 76 ASP A CA 1
ATOM 583 C C . ASP A 1 76 ? 56.733 4.012 -81.445 1.00 86.50 76 ASP A C 1
ATOM 585 O O . ASP A 1 76 ? 57.870 3.714 -81.081 1.00 86.50 76 ASP A O 1
ATOM 589 N N . GLY A 1 77 ? 55.648 3.485 -80.867 1.00 84.50 77 GLY A N 1
ATOM 590 C CA . GLY A 1 77 ? 55.667 2.509 -79.782 1.00 84.50 77 GLY A CA 1
ATOM 591 C C . GLY A 1 77 ? 55.795 3.111 -78.383 1.00 84.50 77 GLY A C 1
ATOM 592 O O . GLY A 1 77 ? 55.701 2.363 -77.410 1.00 84.50 77 GLY A O 1
ATOM 593 N N . THR A 1 78 ? 55.972 4.429 -78.254 1.00 90.12 78 THR A N 1
ATOM 594 C CA . THR A 1 78 ? 56.010 5.097 -76.946 1.00 90.12 78 THR A CA 1
ATOM 595 C C . THR A 1 78 ? 54.614 5.230 -76.340 1.00 90.12 78 THR A C 1
ATOM 597 O O . THR A 1 78 ? 53.600 5.236 -77.046 1.00 90.12 78 THR A O 1
ATOM 600 N N . THR A 1 79 ? 54.561 5.336 -75.014 1.00 92.25 79 THR A N 1
ATOM 601 C CA . THR A 1 79 ? 53.316 5.480 -74.258 1.00 92.25 79 THR A CA 1
ATOM 602 C C . THR A 1 79 ? 53.356 6.704 -73.356 1.00 92.25 79 THR A C 1
ATOM 604 O O . THR A 1 79 ? 54.423 7.137 -72.918 1.00 92.25 79 THR A O 1
ATOM 607 N N . ALA A 1 80 ? 52.183 7.259 -73.073 1.00 93.06 80 ALA A N 1
ATOM 608 C CA . ALA A 1 80 ? 51.998 8.322 -72.096 1.00 93.06 80 ALA A CA 1
ATOM 609 C C . ALA A 1 80 ? 50.768 8.024 -71.243 1.00 93.06 80 ALA A C 1
ATOM 611 O O . ALA A 1 80 ? 49.807 7.438 -71.736 1.00 93.06 80 ALA A O 1
ATOM 612 N N . GLU A 1 81 ? 50.787 8.462 -69.988 1.00 94.81 81 GLU A N 1
ATOM 613 C CA . GLU A 1 81 ? 49.672 8.272 -69.062 1.00 94.81 81 GLU A CA 1
ATOM 614 C C . GLU A 1 81 ? 49.263 9.589 -68.412 1.00 94.81 81 GLU A C 1
ATOM 616 O O . GLU A 1 81 ? 50.097 10.462 -68.152 1.00 94.81 81 GLU A O 1
ATOM 621 N N . ASN A 1 82 ? 47.970 9.729 -68.147 1.00 95.81 82 ASN A N 1
ATOM 622 C CA . ASN A 1 82 ? 47.411 10.813 -67.352 1.00 95.81 82 ASN A CA 1
ATOM 623 C C . ASN A 1 82 ? 46.238 10.290 -66.531 1.00 95.81 82 ASN A C 1
ATOM 625 O O . ASN A 1 82 ? 45.548 9.367 -66.953 1.00 95.81 82 ASN A O 1
ATOM 629 N N . SER A 1 83 ? 46.017 10.874 -65.356 1.00 93.69 83 SER A N 1
ATOM 630 C CA . SER A 1 83 ? 44.893 10.495 -64.509 1.00 93.69 83 SER A CA 1
AT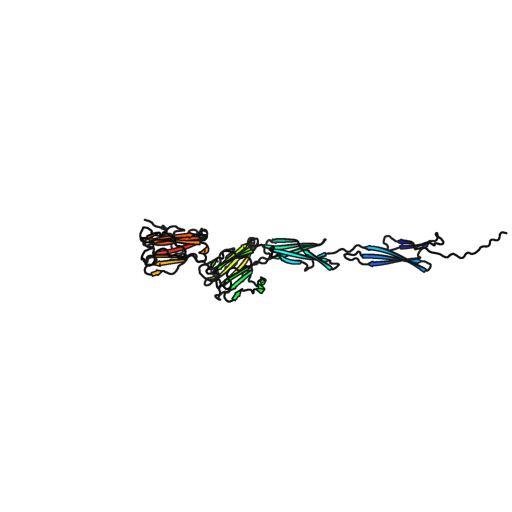OM 631 C C . SER A 1 83 ? 44.097 11.703 -64.041 1.00 93.69 83 SER A C 1
ATOM 633 O O . SER A 1 83 ? 44.654 12.770 -63.774 1.00 93.69 83 SER A O 1
ATOM 635 N N . VAL A 1 84 ? 42.787 11.503 -63.922 1.00 94.06 84 VAL A N 1
ATOM 636 C CA . VAL A 1 84 ? 41.834 12.442 -63.328 1.00 94.06 84 VAL A CA 1
ATOM 637 C C . VAL A 1 84 ? 41.169 11.736 -62.155 1.00 94.06 84 VAL A C 1
ATOM 639 O O . VAL A 1 84 ? 40.709 10.604 -62.282 1.00 94.06 84 VAL A O 1
ATOM 642 N N . THR A 1 85 ? 41.137 12.382 -60.991 1.00 92.38 85 THR A N 1
ATOM 643 C CA . THR A 1 85 ? 40.468 11.845 -59.798 1.00 92.38 85 THR A CA 1
ATOM 644 C C . THR A 1 85 ? 39.278 12.715 -59.436 1.00 92.38 85 THR A C 1
ATOM 646 O O . THR A 1 85 ? 39.413 13.932 -59.332 1.00 92.38 85 THR A O 1
ATOM 649 N N . VAL A 1 86 ? 38.129 12.074 -59.224 1.00 90.69 86 VAL A N 1
ATOM 650 C CA . VAL A 1 86 ? 36.884 12.711 -58.792 1.00 90.69 86 VAL A CA 1
ATOM 651 C C . VAL A 1 86 ? 36.521 12.197 -57.403 1.00 90.69 86 VAL A C 1
ATOM 653 O O . VAL A 1 86 ? 36.466 10.987 -57.168 1.00 90.69 86 VAL A O 1
ATOM 656 N N . ASP A 1 87 ? 36.264 13.119 -56.479 1.00 89.06 87 ASP A N 1
ATOM 657 C CA . ASP A 1 87 ? 35.785 12.785 -55.141 1.00 89.06 87 ASP A CA 1
ATOM 658 C C . ASP A 1 87 ? 34.274 12.489 -55.170 1.00 89.06 87 ASP A C 1
ATOM 660 O O . ASP A 1 87 ? 33.474 13.229 -55.745 1.00 89.06 87 ASP A O 1
ATOM 664 N N . SER A 1 88 ? 33.870 11.411 -54.503 1.00 84.19 88 SER A N 1
ATOM 665 C CA . SER A 1 88 ? 32.470 11.080 -54.214 1.00 84.19 88 SER A CA 1
ATOM 666 C C . SER A 1 88 ? 32.110 11.495 -52.787 1.00 84.19 88 SER A C 1
ATOM 668 O O . SER A 1 88 ? 32.972 11.583 -51.917 1.00 84.19 88 SER A O 1
ATOM 670 N N . LYS A 1 89 ? 30.831 11.749 -52.499 1.00 86.31 89 LYS A N 1
ATOM 671 C CA . LYS A 1 89 ? 30.417 12.157 -51.147 1.00 86.31 89 LYS A CA 1
ATOM 672 C C . LYS A 1 89 ? 30.582 11.012 -50.141 1.00 86.31 89 LYS A C 1
ATOM 674 O O . LYS A 1 89 ? 30.400 9.846 -50.482 1.00 86.31 89 LYS A O 1
ATOM 679 N N . ALA A 1 90 ? 30.891 11.358 -48.889 1.00 88.56 90 ALA A N 1
ATOM 680 C CA . ALA A 1 90 ? 30.802 10.412 -47.779 1.00 88.56 90 ALA A CA 1
ATOM 681 C C . ALA A 1 90 ? 29.359 9.893 -47.643 1.00 88.56 90 ALA A C 1
ATOM 683 O O . ALA A 1 90 ? 28.406 10.607 -47.961 1.00 88.56 90 ALA A O 1
ATOM 684 N N . LEU A 1 91 ? 29.197 8.661 -47.156 1.00 89.06 91 LEU A N 1
ATOM 685 C CA . LEU A 1 91 ? 27.879 8.027 -47.038 1.00 89.06 91 LEU A CA 1
ATOM 686 C C . LEU A 1 91 ? 27.006 8.661 -45.944 1.00 89.06 91 LEU A C 1
ATOM 688 O O . LEU A 1 91 ? 25.796 8.448 -45.943 1.00 89.06 91 LEU A O 1
ATOM 692 N N . GLY A 1 92 ? 27.614 9.400 -45.010 1.00 88.56 92 GLY A N 1
ATOM 693 C CA . GLY A 1 92 ? 26.967 9.848 -43.781 1.00 88.56 92 GLY A CA 1
ATOM 694 C C . GLY A 1 92 ? 26.667 8.685 -42.837 1.00 88.56 92 GLY A C 1
ATOM 695 O O . GLY A 1 92 ? 26.887 7.509 -43.163 1.00 88.56 92 GLY A O 1
ATOM 696 N N . HIS A 1 93 ? 26.144 8.999 -41.660 1.00 90.19 93 HIS A N 1
ATOM 697 C CA . HIS A 1 93 ? 25.679 7.985 -40.722 1.00 90.19 93 HIS A CA 1
ATOM 698 C C . HIS A 1 93 ? 24.223 7.586 -41.018 1.00 90.19 93 HIS A C 1
ATOM 700 O O . HIS A 1 93 ? 23.511 8.258 -41.759 1.00 90.19 93 HIS A O 1
ATOM 706 N N . ASP A 1 94 ? 23.826 6.404 -40.551 1.00 92.25 94 ASP A N 1
ATOM 707 C CA . ASP A 1 94 ? 22.447 5.892 -40.605 1.00 92.25 94 ASP A CA 1
ATOM 708 C C . ASP A 1 94 ? 22.160 5.290 -39.234 1.00 92.25 94 ASP A C 1
ATOM 710 O O . ASP A 1 94 ? 22.284 4.077 -39.025 1.00 92.25 94 ASP A O 1
ATOM 714 N N . TYR A 1 95 ? 21.946 6.179 -38.266 1.00 95.00 95 TYR A N 1
ATOM 715 C CA . TYR A 1 95 ? 21.733 5.814 -36.875 1.00 95.00 95 TYR A CA 1
ATOM 716 C C . TYR A 1 95 ? 20.328 5.261 -36.665 1.00 95.00 95 TYR A C 1
ATOM 718 O O . TYR A 1 95 ? 19.333 5.828 -37.109 1.00 95.00 95 TYR A O 1
ATOM 726 N N . LYS A 1 96 ? 20.246 4.140 -35.948 1.00 93.00 96 LYS A N 1
ATOM 727 C CA . LYS A 1 96 ? 18.987 3.536 -35.500 1.00 93.00 96 LYS A CA 1
ATOM 728 C C . LYS A 1 96 ? 19.147 3.044 -34.075 1.00 93.00 96 LYS A C 1
ATOM 730 O O . LYS A 1 96 ? 20.245 2.652 -33.682 1.00 93.00 96 LYS A O 1
ATOM 735 N N . VAL A 1 97 ? 18.064 3.034 -33.306 1.00 92.00 97 VAL A N 1
ATOM 736 C CA . VAL A 1 97 ? 18.099 2.410 -31.981 1.00 92.00 97 VAL A CA 1
ATOM 737 C C . VAL A 1 97 ? 18.120 0.890 -32.134 1.00 92.00 97 VAL A C 1
ATOM 739 O O . VAL A 1 97 ? 17.422 0.328 -32.978 1.00 92.00 97 VAL A O 1
ATOM 742 N N . SER A 1 98 ? 18.979 0.243 -31.351 1.00 84.31 98 SER A N 1
ATOM 743 C CA . SER A 1 98 ? 19.114 -1.219 -31.306 1.00 84.31 98 SER A CA 1
ATOM 744 C C . SER A 1 98 ? 17.884 -1.889 -30.671 1.00 84.31 98 SER A C 1
ATOM 746 O O . SER A 1 98 ? 17.117 -1.239 -29.966 1.00 84.31 98 SER A O 1
ATOM 748 N N . GLU A 1 99 ? 17.669 -3.187 -30.919 1.00 74.88 99 GLU A N 1
ATOM 749 C CA . GLU A 1 99 ? 16.526 -3.934 -30.350 1.00 74.88 99 GLU A CA 1
ATOM 750 C C . GLU A 1 99 ? 16.538 -3.944 -28.810 1.00 74.88 99 GLU A C 1
ATOM 752 O O . GLU A 1 99 ? 15.493 -3.838 -28.174 1.00 74.88 99 GLU A O 1
ATOM 757 N N . ASP A 1 100 ? 17.728 -3.998 -28.215 1.00 84.94 100 ASP A N 1
ATOM 758 C CA . ASP A 1 100 ? 18.017 -3.850 -26.785 1.00 84.94 100 ASP A CA 1
ATOM 759 C C . ASP A 1 100 ? 18.459 -2.420 -26.425 1.00 84.94 100 ASP A C 1
ATOM 761 O O . ASP A 1 100 ? 19.040 -2.171 -25.370 1.00 84.94 100 ASP A O 1
ATOM 765 N N . GLY A 1 101 ? 18.191 -1.461 -27.310 1.00 91.06 101 GLY A N 1
ATOM 766 C CA . GLY A 1 101 ? 18.791 -0.136 -27.286 1.00 91.06 101 GLY A CA 1
ATOM 767 C C . GLY A 1 101 ? 18.205 0.833 -26.273 1.00 91.06 101 GLY A C 1
ATOM 768 O O . GLY A 1 101 ? 18.464 2.022 -26.397 1.00 91.06 101 GLY A O 1
ATOM 769 N N . TRP A 1 102 ? 17.415 0.369 -25.306 1.00 96.69 102 TRP A N 1
ATOM 770 C CA . TRP A 1 102 ? 16.830 1.209 -24.266 1.00 96.69 102 TRP A CA 1
ATOM 771 C C . TRP A 1 102 ? 17.176 0.681 -22.881 1.00 96.69 102 TRP A C 1
ATOM 773 O O . TRP A 1 102 ? 16.717 -0.387 -22.474 1.00 96.69 102 TRP A O 1
ATOM 783 N N . THR A 1 103 ? 17.905 1.486 -22.118 1.00 96.25 103 THR A N 1
ATOM 784 C CA . THR A 1 103 ? 18.174 1.228 -20.702 1.00 96.25 103 THR A CA 1
ATOM 785 C C . THR A 1 103 ? 17.262 2.107 -19.864 1.00 96.25 103 THR A C 1
ATOM 787 O O . THR A 1 103 ? 17.267 3.320 -20.033 1.00 96.25 103 THR A O 1
ATOM 790 N N . TRP A 1 104 ? 16.485 1.508 -18.959 1.00 96.12 104 TRP A N 1
ATOM 791 C CA . TRP A 1 104 ? 15.584 2.222 -18.051 1.00 96.12 104 TRP A CA 1
ATOM 792 C C . TRP A 1 104 ? 16.062 2.095 -16.608 1.00 96.12 104 TRP A C 1
ATOM 794 O O . TRP A 1 104 ? 16.129 0.981 -16.081 1.00 96.12 104 TRP A O 1
ATOM 804 N N . THR A 1 105 ? 16.280 3.223 -15.942 1.00 95.12 105 THR A N 1
ATOM 805 C CA . THR A 1 105 ? 16.759 3.275 -14.555 1.00 95.12 105 THR A CA 1
ATOM 806 C C . THR A 1 105 ? 15.755 4.029 -13.696 1.00 95.12 105 THR A C 1
ATOM 808 O O . THR A 1 105 ? 15.216 5.046 -14.113 1.00 95.12 105 THR A O 1
ATOM 811 N N . TYR A 1 106 ? 15.451 3.518 -12.502 1.00 93.31 106 TYR A N 1
ATOM 812 C CA . TYR A 1 106 ? 14.584 4.230 -11.564 1.00 93.31 106 TYR A CA 1
ATOM 813 C C . TYR A 1 106 ? 15.409 5.216 -10.738 1.00 93.31 106 TYR A C 1
ATOM 815 O O . TYR A 1 106 ? 16.273 4.799 -9.961 1.00 93.31 106 TYR A O 1
ATOM 823 N N . ASP A 1 107 ? 15.100 6.501 -10.862 1.00 91.69 107 ASP A N 1
ATOM 824 C CA . ASP A 1 107 ? 15.642 7.550 -10.015 1.00 91.69 107 ASP A CA 1
ATOM 825 C C . ASP A 1 107 ? 14.801 7.680 -8.738 1.00 91.69 107 ASP A C 1
ATOM 827 O O . ASP A 1 107 ? 13.698 8.233 -8.712 1.00 91.69 107 ASP A O 1
ATOM 831 N N . LYS A 1 108 ? 15.370 7.183 -7.637 1.00 85.06 108 LYS A N 1
ATOM 832 C CA . LYS A 1 108 ? 14.763 7.241 -6.304 1.00 85.06 108 LYS A CA 1
ATOM 833 C C . LYS A 1 108 ? 14.609 8.673 -5.784 1.00 85.06 108 LYS A C 1
ATOM 835 O O . LYS A 1 108 ? 13.732 8.912 -4.959 1.00 85.06 108 LYS A O 1
ATOM 840 N N . LYS A 1 109 ? 15.465 9.611 -6.203 1.00 86.44 109 LYS A N 1
ATOM 841 C CA . LYS A 1 109 ? 15.443 10.993 -5.710 1.00 86.44 109 LYS A CA 1
ATOM 842 C C . LYS A 1 109 ? 14.236 11.748 -6.257 1.00 86.44 109 LYS A C 1
ATOM 844 O O . LYS A 1 109 ? 13.591 12.473 -5.505 1.00 86.44 109 LYS A O 1
ATOM 849 N N . ASN A 1 110 ? 13.948 11.556 -7.540 1.00 85.31 110 ASN A N 1
ATOM 850 C CA . ASN A 1 110 ? 12.851 12.227 -8.231 1.00 85.31 110 ASN A CA 1
ATOM 851 C C . ASN A 1 110 ? 11.587 11.353 -8.365 1.00 85.31 110 ASN A C 1
ATOM 853 O O . ASN A 1 110 ? 10.600 11.806 -8.938 1.00 85.31 110 ASN A O 1
ATOM 857 N N . ASP A 1 111 ? 11.606 10.122 -7.834 1.00 84.56 111 ASP A N 1
ATOM 858 C CA . ASP A 1 111 ? 10.505 9.146 -7.903 1.00 84.56 111 ASP A CA 1
ATOM 859 C C . ASP A 1 111 ? 9.982 8.940 -9.340 1.00 84.56 111 ASP A C 1
ATOM 861 O O . ASP A 1 111 ? 8.784 8.983 -9.651 1.00 84.56 111 ASP A O 1
ATOM 865 N N . THR A 1 112 ? 10.924 8.755 -10.264 1.00 90.56 112 THR A N 1
ATOM 866 C CA . THR A 1 112 ? 10.650 8.639 -11.698 1.00 90.56 112 THR A CA 1
ATOM 867 C C . THR A 1 112 ? 11.602 7.656 -12.369 1.00 90.56 112 THR A C 1
ATOM 869 O O . THR A 1 112 ? 12.551 7.173 -11.758 1.00 90.56 112 THR A O 1
ATOM 872 N N . TYR A 1 113 ? 11.331 7.324 -13.627 1.00 94.50 113 TYR A N 1
ATOM 873 C CA . TYR A 1 113 ? 12.261 6.580 -14.461 1.00 94.50 113 TYR A CA 1
ATOM 874 C C . TYR A 1 113 ? 12.985 7.520 -15.420 1.00 94.50 113 TYR A C 1
ATOM 876 O O . TYR A 1 113 ? 12.369 8.407 -16.007 1.00 94.50 113 TYR A O 1
ATOM 884 N N . GLU A 1 114 ? 14.269 7.260 -15.604 1.00 96.19 114 GLU A N 1
ATOM 885 C CA . GLU A 1 114 ? 15.115 7.820 -16.650 1.00 96.19 114 GLU A CA 1
ATOM 886 C C . GLU A 1 114 ? 15.364 6.744 -17.708 1.00 96.19 114 GLU A C 1
ATOM 888 O O . GLU A 1 114 ? 15.282 5.539 -17.423 1.00 96.19 114 GLU A O 1
ATOM 893 N N . ALA A 1 115 ? 15.648 7.173 -18.935 1.00 97.31 115 ALA A N 1
ATOM 894 C CA . ALA A 1 115 ? 15.918 6.271 -20.040 1.00 97.31 115 ALA A CA 1
ATOM 895 C C . ALA A 1 115 ? 17.093 6.760 -20.886 1.00 97.31 115 ALA A C 1
ATOM 897 O O . ALA A 1 115 ? 17.222 7.953 -21.150 1.00 97.31 115 ALA A O 1
ATOM 898 N N . THR A 1 116 ? 17.906 5.822 -21.357 1.00 97.25 116 THR A N 1
ATOM 899 C CA . THR A 1 116 ? 19.009 6.077 -22.288 1.00 97.25 116 THR A CA 1
ATOM 900 C C . THR A 1 116 ? 18.801 5.241 -23.541 1.00 97.25 116 THR A C 1
ATOM 902 O O . THR A 1 116 ? 18.582 4.030 -23.445 1.00 97.25 116 THR A O 1
ATOM 905 N N . ALA A 1 117 ? 18.867 5.885 -24.705 1.00 97.62 117 ALA A N 1
ATOM 906 C CA . ALA A 1 117 ? 18.768 5.248 -26.009 1.00 97.62 117 ALA A CA 1
ATOM 907 C C . ALA A 1 117 ? 20.158 5.027 -26.620 1.00 97.62 117 ALA A C 1
ATOM 909 O O . ALA A 1 117 ? 20.977 5.943 -26.668 1.00 97.62 117 ALA A O 1
ATOM 910 N N . LYS A 1 118 ? 20.406 3.826 -27.139 1.00 97.06 118 LYS A N 1
ATOM 911 C CA . LYS A 1 118 ? 21.642 3.420 -27.810 1.00 97.06 118 LYS A CA 1
ATOM 912 C C . LYS A 1 118 ? 21.445 3.431 -29.324 1.00 97.06 118 LYS A C 1
ATOM 914 O O . LYS A 1 118 ? 20.916 2.473 -29.905 1.00 97.06 118 LYS A O 1
ATOM 919 N N . PHE A 1 119 ? 21.895 4.511 -29.954 1.00 96.25 119 PHE A N 1
ATOM 920 C CA . PHE A 1 119 ? 21.908 4.695 -31.401 1.00 96.25 119 PHE A CA 1
ATOM 921 C C . PHE A 1 119 ? 23.132 4.020 -32.007 1.00 96.25 119 PHE A C 1
ATOM 923 O O . PHE A 1 119 ? 24.265 4.318 -31.642 1.00 96.25 119 PHE A O 1
ATOM 930 N N . VAL A 1 120 ? 22.908 3.117 -32.958 1.00 94.94 120 VAL A N 1
ATOM 931 C CA . VAL A 1 120 ? 23.957 2.391 -33.672 1.00 94.94 120 VAL A CA 1
ATOM 932 C C . VAL A 1 120 ? 23.873 2.731 -35.151 1.00 94.94 120 VAL A C 1
ATOM 934 O O . VAL A 1 120 ? 22.827 2.557 -35.779 1.00 94.94 120 VAL A O 1
ATOM 937 N N . CYS A 1 121 ? 24.977 3.199 -35.728 1.00 93.50 121 CYS A N 1
ATOM 938 C CA . CYS A 1 121 ? 25.055 3.421 -37.165 1.00 93.50 121 CYS A CA 1
ATOM 939 C C . CYS A 1 121 ? 25.067 2.072 -37.890 1.00 93.50 121 CYS A C 1
ATOM 941 O O . CYS A 1 121 ? 25.953 1.238 -37.679 1.00 93.50 121 CYS A O 1
ATOM 943 N N . SER A 1 122 ? 24.109 1.856 -38.792 1.00 90.38 122 SER A N 1
ATOM 944 C CA . SER A 1 122 ? 23.981 0.600 -39.537 1.00 90.38 122 SER A CA 1
ATOM 945 C C . SER A 1 122 ? 25.224 0.290 -40.389 1.00 90.38 122 SER A C 1
ATOM 947 O O . SER A 1 122 ? 25.562 -0.887 -40.566 1.00 90.38 122 SER A O 1
ATOM 949 N N . ARG A 1 123 ? 25.929 1.340 -40.840 1.00 90.19 123 ARG A N 1
ATOM 950 C CA . ARG A 1 123 ? 27.078 1.298 -41.758 1.00 90.19 123 ARG A CA 1
ATOM 951 C C . ARG A 1 123 ? 28.413 1.043 -41.051 1.00 90.19 123 ARG A C 1
ATOM 953 O O . ARG A 1 123 ? 29.094 0.082 -41.390 1.00 90.19 123 ARG A O 1
ATOM 960 N N . CYS A 1 124 ? 28.791 1.872 -40.072 1.00 90.44 124 CYS A N 1
ATOM 961 C CA . CYS A 1 124 ? 30.097 1.775 -39.392 1.00 90.44 124 CYS A CA 1
ATOM 962 C C . CYS A 1 124 ? 30.053 1.109 -38.012 1.00 90.44 124 CYS A C 1
ATOM 964 O O . CYS A 1 124 ? 31.109 0.897 -37.424 1.00 90.44 124 CYS A O 1
ATOM 966 N N . LYS A 1 125 ? 28.861 0.780 -37.497 1.00 92.50 125 LYS A N 1
ATOM 967 C CA . LYS A 1 125 ? 28.646 0.225 -36.147 1.00 92.50 125 LYS A CA 1
ATOM 968 C C . LYS A 1 125 ? 29.067 1.148 -35.001 1.00 92.50 125 LYS A C 1
ATOM 970 O O . LYS A 1 125 ? 29.149 0.696 -33.866 1.00 92.50 125 LYS A O 1
ATOM 975 N N . GLU A 1 126 ? 29.296 2.426 -35.287 1.00 93.50 126 GLU A N 1
ATOM 976 C CA . GLU A 1 126 ? 29.494 3.449 -34.264 1.00 93.50 126 GLU A CA 1
ATOM 977 C C . GLU A 1 126 ? 28.258 3.572 -33.375 1.00 93.50 126 GLU A C 1
ATOM 979 O O . GLU A 1 126 ? 27.132 3.447 -33.862 1.00 93.50 126 GLU A O 1
ATOM 984 N N . ILE A 1 127 ? 28.490 3.806 -32.084 1.00 93.94 127 ILE A N 1
ATOM 985 C CA . ILE A 1 127 ? 27.471 3.787 -31.041 1.00 93.94 127 ILE A CA 1
ATOM 986 C C . ILE A 1 127 ? 27.481 5.128 -30.317 1.00 93.94 127 ILE A C 1
ATOM 988 O O . ILE A 1 127 ? 28.540 5.575 -29.882 1.00 93.94 127 ILE A O 1
ATOM 992 N N . HIS A 1 128 ? 26.297 5.707 -30.140 1.00 94.75 128 HIS A N 1
ATOM 993 C CA . HIS A 1 128 ? 26.062 6.860 -29.277 1.00 94.75 128 HIS A CA 1
ATOM 994 C C . HIS A 1 128 ? 24.944 6.550 -28.294 1.00 94.75 128 HIS A C 1
ATOM 996 O O . HIS A 1 128 ? 23.912 5.990 -28.666 1.00 94.75 128 HIS A O 1
ATOM 1002 N N . GLU A 1 129 ? 25.160 6.912 -27.037 1.00 96.12 129 GLU A N 1
ATOM 1003 C CA . GLU A 1 129 ? 24.161 6.805 -25.981 1.00 96.12 129 GLU A CA 1
ATOM 1004 C C . GLU A 1 129 ? 23.612 8.196 -25.681 1.00 96.12 129 GLU A C 1
ATOM 1006 O O . GLU A 1 129 ? 24.371 9.140 -25.466 1.00 96.12 129 GLU A O 1
ATOM 1011 N N . VAL A 1 130 ? 22.289 8.323 -25.713 1.00 96.88 130 VAL A N 1
ATOM 1012 C CA . VAL A 1 130 ? 21.590 9.600 -25.568 1.00 96.88 130 VAL A CA 1
ATOM 1013 C C . VAL A 1 130 ? 20.563 9.478 -24.456 1.00 96.88 130 VAL A C 1
ATOM 1015 O O . VAL A 1 130 ? 19.714 8.584 -24.484 1.00 96.88 130 VAL A O 1
ATOM 1018 N N . GLU A 1 131 ? 20.646 10.368 -23.470 1.00 97.06 131 GLU A N 1
ATOM 1019 C CA . GLU A 1 131 ? 19.609 10.526 -22.449 1.00 97.06 131 GLU A CA 1
ATOM 1020 C C . GLU A 1 131 ? 18.303 10.972 -23.110 1.00 97.06 131 GLU A C 1
ATOM 1022 O O . GLU A 1 131 ? 18.287 11.859 -23.963 1.00 97.06 131 GLU A O 1
ATOM 1027 N N . ALA A 1 132 ? 17.207 10.316 -22.751 1.00 97.25 132 ALA A N 1
ATOM 1028 C CA . ALA A 1 132 ? 15.912 10.548 -23.360 1.00 97.25 132 ALA A CA 1
ATOM 1029 C C . ALA A 1 132 ? 15.051 11.490 -22.520 1.00 97.25 132 ALA A C 1
ATOM 1031 O O . ALA A 1 132 ? 15.045 11.427 -21.290 1.00 97.25 132 ALA A O 1
ATOM 1032 N N . ASP A 1 133 ? 14.218 12.273 -23.199 1.00 96.94 133 ASP A N 1
ATOM 1033 C CA . ASP A 1 133 ? 13.140 13.013 -22.560 1.00 96.94 133 ASP A CA 1
ATOM 1034 C C . ASP A 1 133 ? 12.039 12.028 -22.147 1.00 96.94 133 ASP A C 1
ATOM 1036 O O . ASP A 1 133 ? 11.417 11.379 -22.996 1.00 96.94 133 ASP A O 1
ATOM 1040 N N . VAL A 1 134 ? 11.795 11.898 -20.839 1.00 97.00 134 VAL A N 1
ATOM 1041 C CA . VAL A 1 134 ? 10.796 10.969 -20.290 1.00 97.00 134 VAL A CA 1
ATOM 1042 C C . VAL A 1 134 ? 9.554 11.714 -19.816 1.00 97.00 134 VAL A C 1
ATOM 1044 O O . VAL A 1 134 ? 9.604 12.545 -18.911 1.00 97.00 134 VAL A O 1
ATOM 1047 N N . VAL A 1 135 ? 8.402 11.346 -20.375 1.00 95.25 135 VAL A N 1
ATOM 1048 C CA . VAL A 1 135 ? 7.087 11.842 -19.956 1.00 95.25 135 VAL A CA 1
ATOM 1049 C C . VAL A 1 135 ? 6.329 10.744 -19.211 1.00 95.25 135 VAL A C 1
ATOM 1051 O O . VAL A 1 135 ? 6.197 9.623 -19.703 1.00 95.25 135 VAL A O 1
ATOM 1054 N N . LYS A 1 136 ? 5.803 11.074 -18.026 1.00 93.19 136 LYS A N 1
ATOM 1055 C CA . LYS A 1 136 ? 4.975 10.195 -17.185 1.00 93.19 136 LYS A CA 1
ATOM 1056 C C . LYS A 1 136 ? 3.495 10.520 -17.379 1.00 93.19 136 LYS A C 1
ATOM 1058 O O . LYS A 1 136 ? 3.073 11.635 -17.091 1.00 93.19 136 LYS A O 1
ATOM 1063 N N . ASN A 1 137 ? 2.710 9.529 -17.790 1.00 92.81 137 ASN A N 1
ATOM 1064 C CA . ASN A 1 137 ? 1.257 9.621 -17.937 1.00 92.81 137 ASN A CA 1
ATOM 1065 C C . ASN A 1 137 ? 0.553 8.473 -17.203 1.00 92.81 137 ASN A C 1
ATOM 1067 O O . ASN A 1 137 ? 1.185 7.500 -16.795 1.00 92.81 137 ASN A O 1
ATOM 1071 N N . ILE A 1 138 ? -0.764 8.594 -17.033 1.00 91.19 138 ILE A N 1
ATOM 1072 C CA . ILE A 1 138 ? -1.615 7.544 -16.465 1.00 91.19 138 ILE A CA 1
ATOM 1073 C C . ILE A 1 138 ? -2.645 7.155 -17.517 1.00 91.19 138 ILE A C 1
ATOM 1075 O O . ILE A 1 138 ? -3.321 8.034 -18.053 1.00 91.19 138 ILE A O 1
ATOM 1079 N N . ASP A 1 139 ? -2.722 5.866 -17.837 1.00 90.06 139 ASP A N 1
ATOM 1080 C CA . ASP A 1 139 ? -3.662 5.361 -18.836 1.00 90.06 139 ASP A CA 1
ATOM 1081 C C . ASP A 1 139 ? -5.096 5.240 -18.288 1.00 90.06 139 ASP A C 1
ATOM 1083 O O . ASP A 1 139 ? -5.387 5.514 -17.122 1.00 90.06 139 ASP A O 1
ATOM 1087 N N . ASP A 1 140 ? -6.024 4.819 -19.145 1.00 86.19 140 ASP A N 1
ATOM 1088 C CA . ASP A 1 140 ? -7.441 4.659 -18.812 1.00 86.19 140 ASP A CA 1
ATOM 1089 C C . ASP A 1 140 ? -7.732 3.523 -17.813 1.00 86.19 140 ASP A C 1
ATOM 1091 O O . ASP A 1 140 ? -8.853 3.425 -17.299 1.00 86.19 140 ASP A O 1
ATOM 1095 N N . LYS A 1 141 ? -6.730 2.682 -17.538 1.00 85.69 141 LYS A N 1
ATOM 1096 C CA . LYS A 1 141 ? -6.742 1.605 -16.543 1.00 85.69 141 LYS A CA 1
ATOM 1097 C C . LYS A 1 141 ? -6.047 2.020 -15.244 1.00 85.69 141 LYS A C 1
ATOM 1099 O O . LYS A 1 141 ? -5.971 1.207 -14.328 1.00 85.69 141 LYS A O 1
ATOM 1104 N N . GLY A 1 142 ? -5.553 3.256 -15.142 1.00 86.44 142 GLY A N 1
ATOM 1105 C CA . GLY A 1 142 ? -4.834 3.752 -13.970 1.00 86.44 142 GLY A CA 1
ATOM 1106 C C . GLY A 1 142 ? -3.375 3.290 -13.883 1.00 86.44 142 GLY A C 1
ATOM 1107 O O . GLY A 1 142 ? -2.751 3.461 -12.834 1.00 86.44 142 GLY A O 1
ATOM 1108 N N . GLN A 1 143 ? -2.820 2.705 -14.948 1.00 92.12 143 GLN A N 1
ATOM 1109 C CA . GLN A 1 143 ? -1.424 2.272 -15.012 1.00 92.12 143 GLN A CA 1
ATOM 1110 C C . GLN A 1 143 ? -0.516 3.461 -15.292 1.00 92.12 143 GLN A C 1
ATOM 1112 O O . GLN A 1 143 ? -0.883 4.379 -16.024 1.00 92.12 143 GLN A O 1
ATOM 1117 N N . THR A 1 144 ? 0.690 3.453 -14.723 1.00 92.94 144 THR A N 1
ATOM 1118 C CA . THR A 1 144 ? 1.662 4.514 -15.007 1.00 92.94 144 THR A CA 1
ATOM 1119 C C . THR A 1 144 ? 2.456 4.151 -16.256 1.00 92.94 144 THR A C 1
ATOM 1121 O O . THR A 1 144 ? 3.139 3.130 -16.279 1.00 92.94 144 THR A O 1
ATOM 1124 N N . VAL A 1 145 ? 2.387 4.995 -17.283 1.00 95.25 145 VAL A N 1
ATOM 1125 C CA . VAL A 1 145 ? 3.088 4.817 -18.557 1.00 95.25 145 VAL A CA 1
ATOM 1126 C C . VAL A 1 145 ? 4.167 5.885 -18.683 1.00 95.25 145 VAL A C 1
ATOM 1128 O O . VAL A 1 145 ? 3.875 7.079 -18.742 1.00 95.25 145 VAL A O 1
ATOM 1131 N N . TYR A 1 146 ? 5.419 5.448 -18.747 1.00 95.62 146 TYR A N 1
ATOM 1132 C CA . TYR A 1 146 ? 6.567 6.292 -19.052 1.00 95.62 146 TYR A CA 1
ATOM 1133 C C . TYR A 1 146 ? 6.860 6.201 -20.544 1.00 95.62 146 TYR A C 1
ATOM 1135 O O . TYR A 1 146 ? 7.063 5.102 -21.053 1.00 95.62 146 TYR A O 1
ATOM 1143 N N . THR A 1 147 ? 6.880 7.332 -21.243 1.00 97.06 147 THR A N 1
ATOM 1144 C CA . THR A 1 147 ? 7.252 7.414 -22.661 1.00 97.06 147 THR A CA 1
ATOM 1145 C C . THR A 1 147 ? 8.561 8.175 -22.771 1.00 97.06 147 THR A C 1
ATOM 1147 O O . THR A 1 147 ? 8.606 9.355 -22.437 1.00 97.06 147 THR A O 1
ATOM 1150 N N . ALA A 1 148 ? 9.615 7.494 -23.205 1.00 97.44 148 ALA A N 1
ATOM 1151 C CA . ALA A 1 148 ? 10.914 8.087 -23.471 1.00 97.44 148 ALA A CA 1
ATOM 1152 C C . ALA A 1 148 ? 11.036 8.411 -24.957 1.00 97.44 148 ALA A C 1
ATOM 1154 O O . ALA A 1 148 ? 10.684 7.572 -25.787 1.00 97.44 148 ALA A O 1
ATOM 1155 N N . THR A 1 149 ? 11.549 9.595 -25.282 1.00 97.44 149 THR A N 1
ATOM 1156 C CA . THR A 1 149 ? 11.887 10.000 -26.652 1.00 97.44 149 THR A CA 1
ATOM 1157 C C . THR A 1 149 ? 13.328 10.485 -26.682 1.00 97.44 149 THR A C 1
ATOM 1159 O O . THR A 1 149 ? 13.709 11.329 -25.880 1.00 97.44 149 THR A O 1
ATOM 1162 N N . ALA A 1 150 ? 14.132 9.952 -27.596 1.00 97.38 150 ALA A N 1
ATOM 1163 C CA . ALA A 1 150 ? 15.512 10.374 -27.799 1.00 97.38 150 ALA A CA 1
ATOM 1164 C C . ALA A 1 150 ? 15.726 10.702 -29.274 1.00 97.38 150 ALA A C 1
ATOM 1166 O O . ALA A 1 150 ? 15.187 10.020 -30.151 1.00 97.38 150 ALA A O 1
ATOM 1167 N N . THR A 1 151 ? 16.515 11.738 -29.539 1.00 96.00 151 THR A N 1
ATOM 1168 C CA . THR A 1 151 ? 16.909 12.123 -30.895 1.00 96.00 151 THR A CA 1
ATOM 1169 C C . THR A 1 151 ? 18.421 12.247 -30.959 1.00 96.00 151 THR A C 1
ATOM 1171 O O . THR A 1 151 ? 19.024 12.908 -30.116 1.00 96.00 151 THR A O 1
ATOM 1174 N N . TYR A 1 152 ? 19.023 11.616 -31.961 1.00 95.62 152 TYR A N 1
ATOM 1175 C CA . TYR A 1 152 ? 20.435 11.747 -32.280 1.00 95.62 152 TYR A CA 1
ATOM 1176 C C . TYR A 1 152 ? 20.581 12.034 -33.770 1.00 95.62 152 TYR A C 1
ATOM 1178 O O . TYR A 1 152 ? 20.146 11.235 -34.598 1.00 95.62 152 TYR A O 1
ATOM 1186 N N . GLU A 1 153 ? 21.167 13.185 -34.098 1.00 90.62 153 GLU A N 1
ATOM 1187 C CA . GLU A 1 153 ? 21.188 13.730 -35.460 1.00 90.62 153 GLU A CA 1
ATOM 1188 C C . GLU A 1 153 ? 19.770 13.802 -36.064 1.00 90.62 153 GLU A C 1
ATOM 1190 O O . GLU A 1 153 ? 18.922 14.537 -35.558 1.00 90.62 153 GLU A O 1
ATOM 1195 N N . ASP A 1 154 ? 19.507 13.061 -37.136 1.00 87.56 154 ASP A N 1
ATOM 1196 C CA . ASP A 1 154 ? 18.224 12.961 -37.831 1.00 87.56 154 ASP A CA 1
ATOM 1197 C C . ASP A 1 154 ? 17.373 11.758 -37.382 1.00 87.56 154 ASP A C 1
ATOM 1199 O O . ASP A 1 154 ? 16.227 11.609 -37.815 1.00 87.56 154 ASP A O 1
ATOM 1203 N N . ALA A 1 155 ? 17.898 10.911 -36.493 1.00 91.56 155 ALA A N 1
ATOM 1204 C CA . ALA A 1 155 ? 17.213 9.729 -35.997 1.00 91.56 155 ALA A CA 1
ATOM 1205 C C . ALA A 1 155 ? 16.475 10.018 -34.682 1.00 91.56 155 ALA A C 1
ATOM 1207 O O . ALA A 1 155 ? 17.089 10.316 -33.658 1.00 91.56 155 ALA A O 1
ATOM 1208 N N . THR A 1 156 ? 15.153 9.840 -34.680 1.00 94.81 156 THR A N 1
ATOM 1209 C CA . THR A 1 156 ? 14.317 9.892 -33.470 1.00 94.81 156 THR A CA 1
ATOM 1210 C C . THR A 1 156 ? 13.756 8.512 -33.155 1.00 94.81 156 THR A C 1
ATOM 1212 O O . THR A 1 156 ? 13.283 7.799 -34.042 1.00 94.81 156 THR A O 1
ATOM 1215 N N . ALA A 1 157 ? 13.766 8.143 -31.878 1.00 95.62 157 ALA A N 1
ATOM 1216 C CA . ALA A 1 157 ? 13.188 6.901 -31.391 1.00 95.62 157 ALA A CA 1
ATOM 1217 C C . ALA A 1 157 ? 12.422 7.120 -30.088 1.00 95.62 157 ALA A C 1
ATOM 1219 O O . ALA A 1 157 ? 12.738 8.017 -29.305 1.00 95.62 157 ALA A O 1
ATOM 1220 N N . SER A 1 158 ? 11.447 6.248 -29.836 1.00 95.81 158 SER A N 1
ATOM 1221 C CA . SER A 1 158 ? 10.670 6.250 -28.600 1.00 95.81 158 SER A CA 1
ATOM 1222 C C . SER A 1 158 ? 10.525 4.854 -28.008 1.00 95.81 158 SER A C 1
ATOM 1224 O O . SER A 1 158 ? 10.410 3.878 -28.749 1.00 95.81 158 SER A O 1
ATOM 1226 N N . SER A 1 159 ? 10.444 4.769 -26.683 1.00 96.44 159 SER A N 1
ATOM 1227 C CA . SER A 1 159 ? 10.131 3.542 -25.947 1.00 96.44 159 SER A CA 1
ATOM 1228 C C . SER A 1 159 ? 9.130 3.831 -24.840 1.00 96.44 159 SER A C 1
ATOM 1230 O O . SER A 1 159 ? 9.141 4.905 -24.243 1.00 96.44 159 SER A O 1
ATOM 1232 N N . THR A 1 160 ? 8.304 2.842 -24.507 1.00 95.75 160 THR A N 1
ATOM 1233 C CA . THR A 1 160 ? 7.368 2.928 -23.384 1.00 95.75 160 THR A CA 1
ATOM 1234 C C . THR A 1 160 ? 7.700 1.915 -22.298 1.00 95.75 160 THR A C 1
ATOM 1236 O O . THR A 1 160 ? 7.968 0.753 -22.602 1.00 95.75 160 THR A O 1
ATOM 1239 N N . LYS A 1 161 ? 7.614 2.326 -21.032 1.00 94.50 161 LYS A N 1
ATOM 1240 C CA . LYS A 1 161 ? 7.652 1.443 -19.863 1.00 94.50 161 LYS A CA 1
ATOM 1241 C C . LYS A 1 161 ? 6.352 1.595 -19.079 1.00 94.50 161 LYS A C 1
ATOM 1243 O O . LYS A 1 161 ? 6.056 2.675 -18.574 1.00 94.50 161 LYS A O 1
ATOM 1248 N N . THR A 1 162 ? 5.600 0.508 -18.955 1.00 95.00 162 THR A N 1
ATOM 1249 C CA . THR A 1 162 ? 4.314 0.503 -18.248 1.00 95.00 162 THR A CA 1
ATOM 1250 C C . THR A 1 162 ? 4.453 -0.180 -16.897 1.00 95.00 162 THR A C 1
ATOM 1252 O O . THR A 1 162 ? 4.918 -1.316 -16.814 1.00 95.00 162 THR A O 1
ATOM 1255 N N . ILE A 1 163 ? 4.046 0.516 -15.838 1.00 94.25 163 ILE A N 1
ATOM 1256 C CA . ILE A 1 163 ? 3.981 -0.004 -14.475 1.00 94.25 163 ILE A CA 1
ATOM 1257 C C . ILE A 1 163 ? 2.520 -0.294 -14.145 1.00 94.25 163 ILE A C 1
ATOM 1259 O O . ILE A 1 163 ? 1.701 0.622 -14.019 1.00 94.25 163 ILE A O 1
ATOM 1263 N N . ILE A 1 164 ? 2.209 -1.581 -13.999 1.00 92.00 164 ILE A N 1
ATOM 1264 C CA . ILE A 1 164 ? 0.887 -2.059 -13.595 1.00 92.00 164 ILE A CA 1
ATOM 1265 C C . ILE A 1 164 ? 0.786 -1.952 -12.064 1.00 92.00 164 ILE A C 1
ATOM 1267 O O . ILE A 1 164 ? 1.627 -2.534 -11.371 1.00 92.00 164 ILE A O 1
ATOM 1271 N N . PRO A 1 165 ? -0.206 -1.226 -11.515 1.00 93.94 165 PRO A N 1
ATOM 1272 C CA . PRO A 1 165 ? -0.421 -1.160 -10.077 1.00 93.94 165 PRO A CA 1
ATOM 1273 C C . PRO A 1 165 ? -0.744 -2.538 -9.498 1.00 93.94 165 PRO A C 1
ATOM 1275 O O . PRO A 1 165 ? -1.569 -3.276 -10.030 1.00 93.94 165 PRO A O 1
ATOM 1278 N N . SER A 1 166 ? -0.086 -2.856 -8.393 1.00 96.69 166 SER A N 1
ATOM 1279 C CA . SER A 1 166 ? -0.241 -4.074 -7.595 1.00 96.69 166 SER A CA 1
ATOM 1280 C C . SER A 1 166 ? 0.165 -3.725 -6.160 1.00 96.69 166 SER A C 1
ATOM 1282 O O . SER A 1 166 ? 0.819 -2.698 -5.946 1.00 96.69 166 SER A O 1
ATOM 1284 N N . ILE A 1 167 ? -0.241 -4.521 -5.172 1.00 98.56 167 ILE A N 1
ATOM 1285 C CA . ILE A 1 167 ? 0.128 -4.305 -3.767 1.00 98.56 167 ILE A CA 1
ATOM 1286 C C . ILE A 1 167 ? 0.862 -5.514 -3.207 1.00 98.56 167 ILE A C 1
ATOM 1288 O O . ILE A 1 167 ? 0.385 -6.643 -3.312 1.00 98.56 167 ILE A O 1
ATOM 1292 N N . TYR A 1 168 ? 2.013 -5.254 -2.589 1.00 98.69 168 TYR A N 1
ATOM 1293 C CA . TYR A 1 168 ? 2.895 -6.262 -2.012 1.00 98.69 168 TYR A CA 1
ATOM 1294 C C . TYR A 1 168 ? 3.000 -6.065 -0.509 1.00 98.69 168 TYR A C 1
ATOM 1296 O O . TYR A 1 168 ? 3.043 -4.933 -0.031 1.00 98.69 168 TYR A O 1
ATOM 1304 N N . TYR A 1 169 ? 3.029 -7.151 0.249 1.00 98.75 169 TYR A N 1
ATOM 1305 C CA . TYR A 1 169 ? 3.069 -7.104 1.704 1.00 98.75 169 TYR A CA 1
ATOM 1306 C C . TYR A 1 169 ? 3.732 -8.342 2.293 1.00 98.75 169 TYR A C 1
ATOM 1308 O O . TYR A 1 169 ? 3.791 -9.412 1.687 1.00 98.75 169 TYR A O 1
ATOM 1316 N N . GLN A 1 170 ? 4.255 -8.157 3.497 1.00 98.44 170 GLN A N 1
ATOM 1317 C CA . GLN A 1 170 ? 4.777 -9.223 4.335 1.00 98.44 170 GLN A CA 1
ATOM 1318 C C . GLN A 1 170 ? 4.560 -8.872 5.801 1.00 98.44 170 GLN A C 1
ATOM 1320 O O . GLN A 1 170 ? 4.499 -7.693 6.174 1.00 98.44 170 GLN A O 1
ATOM 1325 N N . VAL A 1 171 ? 4.507 -9.898 6.641 1.00 98.50 171 VAL A N 1
ATOM 1326 C CA . VAL A 1 171 ? 4.315 -9.738 8.083 1.00 98.50 171 VAL A CA 1
ATOM 1327 C C . VAL A 1 171 ? 5.473 -10.329 8.881 1.00 98.50 171 VAL A C 1
ATOM 1329 O O . VAL A 1 171 ? 6.131 -11.280 8.465 1.00 98.50 171 VAL A O 1
ATOM 1332 N N . HIS A 1 172 ? 5.709 -9.766 10.062 1.00 98.19 172 HIS A N 1
ATOM 1333 C CA . HIS A 1 172 ? 6.574 -10.345 11.079 1.00 98.19 172 HIS A CA 1
ATOM 1334 C C . HIS A 1 172 ? 5.726 -11.196 12.021 1.00 98.19 172 HIS A C 1
ATOM 1336 O O . HIS A 1 172 ? 4.825 -10.683 12.692 1.00 98.19 172 HIS A O 1
ATOM 1342 N N . ARG A 1 173 ? 6.014 -12.494 12.082 1.00 97.12 173 ARG A N 1
ATOM 1343 C CA . ARG A 1 173 ? 5.254 -13.478 12.859 1.00 97.12 173 ARG A CA 1
ATOM 1344 C C . ARG A 1 173 ? 6.028 -13.869 14.105 1.00 97.12 173 ARG A C 1
ATOM 1346 O O . ARG A 1 173 ? 7.247 -14.047 14.064 1.00 97.12 173 ARG A O 1
ATOM 1353 N N . GLN A 1 174 ? 5.308 -14.061 15.203 1.00 96.19 174 GLN A N 1
ATOM 1354 C CA . GLN A 1 174 ? 5.880 -14.630 16.417 1.00 96.19 174 GLN A CA 1
ATOM 1355 C C . GLN A 1 174 ? 6.612 -15.949 16.113 1.00 96.19 174 GLN A C 1
ATOM 1357 O O . GLN A 1 174 ? 6.070 -16.813 15.433 1.00 96.19 174 GLN A O 1
ATOM 1362 N N . ASP A 1 175 ? 7.812 -16.103 16.674 1.00 94.94 175 ASP A N 1
ATOM 1363 C CA . ASP A 1 175 ? 8.706 -17.270 16.576 1.00 94.94 175 ASP A CA 1
ATOM 1364 C C . ASP A 1 175 ? 9.298 -17.555 15.177 1.00 94.94 175 ASP A C 1
ATOM 1366 O O . ASP A 1 175 ? 10.278 -18.288 15.093 1.00 94.94 175 ASP A O 1
ATOM 1370 N N . TYR A 1 176 ? 8.771 -16.955 14.101 1.00 95.12 176 TYR A N 1
ATOM 1371 C CA . TYR A 1 176 ? 9.276 -17.137 12.729 1.00 95.12 176 TYR A CA 1
ATOM 1372 C C . TYR A 1 176 ? 10.051 -15.931 12.186 1.00 95.12 176 TYR A C 1
ATOM 1374 O O . TYR A 1 176 ? 10.904 -16.103 11.322 1.00 95.12 176 TYR A O 1
ATOM 1382 N N . GLY A 1 177 ? 9.757 -14.715 12.656 1.00 96.31 177 GLY A N 1
ATOM 1383 C CA . GLY A 1 177 ? 10.320 -13.492 12.085 1.00 96.31 177 GLY A CA 1
ATOM 1384 C C . GLY A 1 177 ? 9.583 -13.021 10.825 1.00 96.31 177 GLY A C 1
ATOM 1385 O O . GLY A 1 177 ? 8.384 -13.273 10.665 1.00 96.31 177 GLY A O 1
ATOM 1386 N N . TRP A 1 178 ? 10.291 -12.291 9.959 1.00 97.81 178 TRP A N 1
ATOM 1387 C CA . TRP A 1 178 ? 9.774 -11.807 8.672 1.00 97.81 178 TRP A CA 1
ATOM 1388 C C . TRP A 1 178 ? 9.561 -12.951 7.675 1.00 97.81 178 TRP A C 1
ATOM 1390 O O . TRP A 1 178 ? 10.291 -13.936 7.682 1.00 97.81 178 TRP A O 1
ATOM 1400 N N . GLU A 1 179 ? 8.542 -12.829 6.822 1.00 97.50 179 GLU A N 1
ATOM 1401 C CA . GLU A 1 179 ? 8.268 -13.816 5.767 1.00 97.50 179 GLU A CA 1
ATOM 1402 C C . GLU A 1 179 ? 9.276 -13.774 4.613 1.00 97.50 179 GLU A C 1
ATOM 1404 O O . GLU A 1 179 ? 9.483 -14.799 3.966 1.00 97.50 179 GLU A O 1
ATOM 1409 N N . VAL A 1 180 ? 9.879 -12.611 4.354 1.00 97.50 180 VAL A N 1
ATOM 1410 C CA . VAL A 1 180 ? 10.901 -12.423 3.321 1.00 97.50 180 VAL A CA 1
ATOM 1411 C C . VAL A 1 180 ? 12.243 -12.163 3.996 1.00 97.50 180 VAL A C 1
ATOM 1413 O O . VAL A 1 180 ? 12.342 -11.331 4.900 1.00 97.50 180 VAL A O 1
ATOM 1416 N N . ASP A 1 181 ? 13.278 -12.868 3.543 1.00 96.31 181 ASP A N 1
ATOM 1417 C CA . ASP A 1 181 ? 14.647 -12.651 4.008 1.00 96.31 181 ASP A CA 1
ATOM 1418 C C . ASP A 1 181 ? 15.123 -11.230 3.662 1.00 96.31 181 ASP A C 1
ATOM 1420 O O . ASP A 1 181 ? 14.844 -10.710 2.583 1.00 96.31 181 ASP A O 1
ATOM 1424 N N . GLU A 1 182 ? 15.932 -10.623 4.535 1.00 94.19 182 GLU A N 1
ATOM 1425 C CA . GLU A 1 182 ? 16.440 -9.249 4.361 1.00 94.19 182 GLU A CA 1
ATOM 1426 C C . GLU A 1 182 ? 17.170 -9.040 3.019 1.00 94.19 182 GLU A C 1
ATOM 1428 O O . GLU A 1 182 ? 17.002 -8.014 2.362 1.00 94.19 182 GLU A O 1
ATOM 1433 N N . LYS A 1 183 ? 17.929 -10.044 2.559 1.00 95.75 183 LYS A N 1
ATOM 1434 C CA . LYS A 1 183 ? 18.641 -10.013 1.265 1.00 95.75 183 LYS A CA 1
ATOM 1435 C C . LYS A 1 183 ? 17.701 -9.920 0.053 1.00 95.75 183 LYS A C 1
ATOM 1437 O O . LYS A 1 183 ? 18.112 -9.432 -0.996 1.00 95.75 183 LYS A O 1
ATOM 1442 N N . ASP A 1 184 ? 16.468 -10.394 0.211 1.00 96.19 184 ASP A N 1
ATOM 1443 C CA . ASP A 1 184 ? 15.450 -10.489 -0.832 1.00 96.19 184 ASP A CA 1
ATOM 1444 C C . ASP A 1 184 ? 14.382 -9.391 -0.674 1.00 96.19 184 ASP A C 1
ATOM 1446 O O . ASP A 1 184 ? 13.460 -9.291 -1.481 1.00 96.19 184 ASP A O 1
ATOM 1450 N N . GLU A 1 185 ? 14.507 -8.517 0.334 1.00 93.12 185 GLU A N 1
ATOM 1451 C CA . GLU A 1 185 ? 13.502 -7.500 0.659 1.00 93.12 185 GLU A CA 1
ATOM 1452 C C . GLU A 1 185 ? 13.244 -6.533 -0.511 1.00 93.12 185 GLU A C 1
ATOM 1454 O O . GLU A 1 185 ? 12.117 -6.085 -0.717 1.00 93.12 185 GLU A O 1
ATOM 1459 N N . ALA A 1 186 ? 14.269 -6.250 -1.321 1.00 92.00 186 ALA A N 1
ATOM 1460 C CA . ALA A 1 186 ? 14.151 -5.393 -2.500 1.00 92.00 186 ALA A CA 1
ATOM 1461 C C . ALA A 1 186 ? 13.401 -6.047 -3.680 1.00 92.00 186 ALA A C 1
ATOM 1463 O O . ALA A 1 186 ? 12.958 -5.329 -4.581 1.00 92.00 186 ALA A O 1
ATOM 1464 N N . ASP A 1 187 ? 13.266 -7.377 -3.692 1.00 94.88 187 ASP A N 1
ATOM 1465 C CA . ASP A 1 187 ? 12.570 -8.138 -4.727 1.00 94.88 187 ASP A CA 1
ATOM 1466 C C . ASP A 1 187 ? 11.113 -8.390 -4.315 1.00 94.88 187 ASP A C 1
ATOM 1468 O O . ASP A 1 187 ? 10.777 -9.367 -3.643 1.00 94.88 187 ASP A O 1
ATOM 1472 N N . LEU A 1 188 ? 10.216 -7.503 -4.757 1.00 95.38 188 LEU A N 1
ATOM 1473 C CA . LEU A 1 188 ? 8.783 -7.610 -4.470 1.00 95.38 188 LEU A CA 1
ATOM 1474 C C . LEU A 1 188 ? 8.158 -8.922 -4.972 1.00 95.38 188 LEU A C 1
ATOM 1476 O O . LEU A 1 188 ? 7.131 -9.331 -4.443 1.00 95.38 188 LEU A O 1
ATOM 1480 N N . THR A 1 189 ? 8.778 -9.642 -5.914 1.00 95.50 189 THR A N 1
ATOM 1481 C CA . THR A 1 189 ? 8.262 -10.950 -6.361 1.00 95.50 189 THR A CA 1
ATOM 1482 C C . THR A 1 189 ? 8.343 -12.033 -5.279 1.00 95.50 189 THR A C 1
ATOM 1484 O O . THR A 1 189 ? 7.706 -13.079 -5.404 1.00 95.50 189 THR A O 1
ATOM 1487 N N . LYS A 1 190 ? 9.102 -11.788 -4.201 1.00 97.75 190 LYS A N 1
ATOM 1488 C CA . LYS A 1 190 ? 9.198 -12.660 -3.021 1.00 97.75 190 LYS A CA 1
ATOM 1489 C C . LYS A 1 190 ? 8.144 -12.361 -1.957 1.00 97.75 190 LYS A C 1
ATOM 1491 O O . LYS A 1 190 ? 7.935 -13.181 -1.066 1.00 97.75 190 LYS A O 1
ATOM 1496 N N . TRP A 1 191 ? 7.488 -11.208 -2.043 1.00 98.44 191 TRP A N 1
ATOM 1497 C CA . TRP A 1 191 ? 6.461 -10.782 -1.099 1.00 98.44 191 TRP A CA 1
ATOM 1498 C C . TRP A 1 191 ? 5.104 -11.387 -1.472 1.00 98.44 191 TRP A C 1
ATOM 1500 O O . TRP A 1 191 ? 4.883 -11.815 -2.606 1.00 98.44 191 TRP A O 1
ATOM 1510 N N . LYS A 1 192 ? 4.161 -11.413 -0.524 1.00 98.56 192 LYS A N 1
ATOM 1511 C CA . LYS A 1 192 ? 2.761 -11.726 -0.843 1.00 98.56 192 LYS A CA 1
ATOM 1512 C C . LYS A 1 192 ? 2.155 -10.559 -1.607 1.00 98.56 192 LYS A C 1
ATOM 1514 O O . LYS A 1 192 ? 2.522 -9.413 -1.363 1.00 98.56 192 LYS A O 1
ATOM 1519 N N . SER A 1 193 ? 1.227 -10.839 -2.511 1.00 98.12 193 SER A N 1
ATOM 1520 C CA . SER A 1 193 ? 0.571 -9.805 -3.306 1.00 98.12 193 SER A CA 1
ATOM 1521 C C . SER A 1 193 ? -0.895 -10.115 -3.571 1.00 98.12 193 SER A C 1
ATOM 1523 O O . SER A 1 193 ? -1.322 -11.266 -3.487 1.00 98.12 193 SER A O 1
ATOM 1525 N N . ASP A 1 194 ? -1.667 -9.061 -3.838 1.00 97.06 194 ASP A N 1
ATOM 1526 C CA . ASP A 1 194 ? -3.021 -9.097 -4.414 1.00 97.06 194 ASP A CA 1
ATOM 1527 C C . ASP A 1 194 ? -3.920 -10.255 -3.927 1.00 97.06 194 ASP A C 1
ATOM 1529 O O . ASP A 1 194 ? -4.327 -11.142 -4.674 1.00 97.06 194 ASP A O 1
ATOM 1533 N N . GLY A 1 195 ? -4.256 -10.225 -2.637 1.00 97.31 195 GLY A N 1
ATOM 1534 C CA . GLY A 1 195 ? -5.191 -11.147 -1.987 1.00 97.31 195 GLY A CA 1
ATOM 1535 C C . GLY A 1 195 ? -4.565 -12.442 -1.463 1.00 97.31 195 GLY A C 1
ATOM 1536 O O . GLY A 1 195 ? -5.259 -13.218 -0.800 1.00 97.31 195 GLY A O 1
ATOM 1537 N N . ALA A 1 196 ? -3.273 -12.677 -1.713 1.00 98.19 196 ALA A N 1
ATOM 1538 C CA . ALA A 1 196 ? -2.546 -13.800 -1.134 1.00 98.19 196 ALA A CA 1
ATOM 1539 C C . ALA A 1 196 ? -2.501 -13.734 0.403 1.00 98.19 196 ALA A C 1
ATOM 1541 O O . ALA A 1 196 ? -2.341 -12.686 1.014 1.00 98.19 196 ALA A O 1
ATOM 1542 N N . GLU A 1 197 ? -2.609 -14.881 1.063 1.00 98.25 197 GLU A N 1
ATOM 1543 C CA . GLU A 1 197 ? -2.520 -14.925 2.521 1.00 98.25 197 GLU A CA 1
ATOM 1544 C C . GLU A 1 197 ? -1.080 -14.680 3.006 1.00 98.25 197 GLU A C 1
ATOM 1546 O O . GLU A 1 197 ? -0.134 -15.315 2.527 1.00 98.25 197 GLU A O 1
ATOM 1551 N N . SER A 1 198 ? -0.934 -13.761 3.963 1.00 98.44 198 SER A N 1
ATOM 1552 C CA . SER A 1 198 ? 0.305 -13.437 4.681 1.00 98.44 198 SER A CA 1
ATOM 1553 C C . SER A 1 198 ? 0.062 -13.625 6.179 1.00 98.44 198 SER A C 1
ATOM 1555 O O . SER A 1 198 ? -0.941 -13.139 6.702 1.00 98.44 198 SER A O 1
ATOM 1557 N N . GLY A 1 199 ? 0.936 -14.352 6.876 1.00 98.00 199 GLY A N 1
ATOM 1558 C CA . GLY A 1 199 ? 0.723 -14.786 8.260 1.00 98.00 199 GLY A CA 1
ATOM 1559 C C . GLY A 1 199 ? 0.552 -16.298 8.408 1.00 98.00 199 GLY A C 1
ATOM 1560 O O . GLY A 1 199 ? 1.137 -17.083 7.663 1.00 98.00 199 GLY A O 1
ATOM 1561 N N . THR A 1 200 ? -0.214 -16.708 9.417 1.00 95.75 200 THR A N 1
ATOM 1562 C CA . THR A 1 200 ? -0.556 -18.113 9.692 1.00 95.75 200 THR A CA 1
ATOM 1563 C C . THR A 1 200 ? -1.990 -18.211 10.192 1.00 95.75 200 THR A C 1
ATOM 1565 O O . THR A 1 200 ? -2.380 -17.457 11.081 1.00 95.75 200 THR A O 1
ATOM 1568 N N . VAL A 1 201 ? -2.751 -19.183 9.700 1.00 94.88 201 VAL A N 1
ATOM 1569 C CA . VAL A 1 201 ? -4.098 -19.492 10.195 1.00 94.88 201 VAL A CA 1
ATOM 1570 C C . VAL A 1 201 ? -4.053 -20.795 10.994 1.00 94.88 201 VAL A C 1
ATOM 1572 O O . VAL A 1 201 ? -3.515 -21.796 10.534 1.00 94.88 201 VAL A O 1
ATOM 1575 N N . GLY A 1 202 ? -4.604 -20.790 12.211 1.00 89.50 202 GLY A N 1
ATOM 1576 C CA . GLY A 1 202 ? -4.719 -21.990 13.056 1.00 89.50 202 GLY A CA 1
ATOM 1577 C C . GLY A 1 202 ? -3.476 -22.351 13.883 1.00 89.50 202 GLY A C 1
ATOM 1578 O O . GLY A 1 202 ? -3.568 -23.177 14.787 1.00 89.50 202 GLY A O 1
ATOM 1579 N N . GLU A 1 203 ? -2.334 -21.695 13.663 1.00 94.62 203 GLU A N 1
ATOM 1580 C CA . GLU A 1 203 ? -1.091 -21.943 14.419 1.00 94.62 203 GLU A CA 1
ATOM 1581 C C . GLU A 1 203 ? -0.987 -21.152 15.733 1.00 94.62 203 GLU A C 1
ATOM 1583 O O . GLU A 1 203 ? -0.044 -21.328 16.507 1.00 94.62 203 GLU A O 1
ATOM 1588 N N . SER A 1 204 ? -1.952 -20.271 16.010 1.00 92.62 204 SER A N 1
ATOM 1589 C CA . SER A 1 204 ? -1.957 -19.406 17.195 1.00 92.62 204 SER A CA 1
ATOM 1590 C C . SER A 1 204 ? -0.761 -18.449 17.308 1.00 92.62 204 SER A C 1
ATOM 1592 O O . SER A 1 204 ? -0.329 -18.110 18.413 1.00 92.62 204 SER A O 1
ATOM 1594 N N . LYS A 1 205 ? -0.223 -17.986 16.175 1.00 96.00 205 LYS A N 1
ATOM 1595 C CA . LYS A 1 205 ? 0.928 -17.075 16.126 1.00 96.00 205 LYS A CA 1
ATOM 1596 C C . LYS A 1 205 ? 0.470 -15.657 15.836 1.00 96.00 205 LYS A C 1
ATOM 1598 O O . LYS A 1 205 ? -0.237 -15.412 14.866 1.00 96.00 205 LYS A O 1
ATOM 1603 N N . ARG A 1 206 ? 0.870 -14.713 16.693 1.00 97.06 206 ARG A N 1
ATOM 1604 C CA . ARG A 1 206 ? 0.554 -13.289 16.493 1.00 97.06 206 ARG A CA 1
ATOM 1605 C C . ARG A 1 206 ? 1.383 -12.702 15.353 1.00 97.06 206 ARG A C 1
ATOM 1607 O O . ARG A 1 206 ? 2.566 -13.021 15.212 1.00 97.06 206 ARG A O 1
ATOM 1614 N N . LEU A 1 207 ? 0.786 -11.762 14.636 1.00 98.31 207 LEU A N 1
ATOM 1615 C CA . LEU A 1 207 ? 1.512 -10.758 13.875 1.00 98.31 207 LEU A CA 1
ATOM 1616 C C . LEU A 1 207 ? 2.063 -9.705 14.841 1.00 98.31 207 LEU A C 1
ATOM 1618 O O . LEU A 1 207 ? 1.379 -9.310 15.787 1.00 98.31 207 LEU A O 1
ATOM 1622 N N . GLU A 1 208 ? 3.291 -9.254 14.606 1.00 98.25 208 GLU A N 1
ATOM 1623 C CA . GLU A 1 208 ? 3.954 -8.212 15.407 1.00 98.25 208 GLU A CA 1
ATOM 1624 C C . GLU A 1 208 ? 4.260 -6.955 14.592 1.00 98.25 208 GLU A C 1
ATOM 1626 O O . GLU A 1 208 ? 4.287 -5.858 15.147 1.00 98.25 208 GLU A O 1
ATOM 1631 N N . GLY A 1 209 ? 4.442 -7.101 13.279 1.00 98.19 209 GLY A N 1
ATOM 1632 C CA . GLY A 1 209 ? 4.715 -6.004 12.361 1.00 98.19 209 GLY A CA 1
ATOM 1633 C C . GLY A 1 209 ? 4.309 -6.339 10.931 1.00 98.19 209 GLY A C 1
ATOM 1634 O O . GLY A 1 209 ? 4.106 -7.505 10.592 1.00 98.19 209 GLY A O 1
ATOM 1635 N N . ILE A 1 210 ? 4.183 -5.310 10.102 1.00 98.81 210 ILE A N 1
ATOM 1636 C CA . ILE A 1 210 ? 3.813 -5.411 8.691 1.00 98.81 210 ILE A CA 1
ATOM 1637 C C . ILE A 1 210 ? 4.565 -4.363 7.867 1.00 98.81 210 ILE A C 1
ATOM 1639 O O . ILE A 1 210 ? 4.816 -3.247 8.333 1.00 98.81 210 ILE A O 1
ATOM 1643 N N . LYS A 1 211 ? 4.911 -4.732 6.633 1.00 98.75 211 LYS A N 1
ATOM 1644 C CA . LYS A 1 211 ? 5.367 -3.821 5.579 1.00 98.75 211 LYS A CA 1
ATOM 1645 C C . LYS A 1 211 ? 4.454 -4.003 4.369 1.00 98.75 211 LYS A C 1
ATOM 1647 O O . LYS A 1 211 ? 4.136 -5.139 4.023 1.00 98.75 211 LYS A O 1
ATOM 1652 N N . ILE A 1 212 ? 4.040 -2.905 3.742 1.00 98.81 212 ILE A N 1
ATOM 1653 C CA . ILE A 1 212 ? 3.185 -2.887 2.548 1.00 98.81 212 ILE A CA 1
ATOM 1654 C C . ILE A 1 212 ? 3.798 -1.912 1.547 1.00 98.81 212 ILE A C 1
ATOM 1656 O O . ILE A 1 212 ? 4.164 -0.802 1.922 1.00 98.81 212 ILE A O 1
ATOM 1660 N N . GLN A 1 213 ? 3.919 -2.302 0.285 1.00 98.00 213 GLN A N 1
ATOM 1661 C CA . GLN A 1 213 ? 4.611 -1.518 -0.728 1.00 98.00 213 GLN A CA 1
ATOM 1662 C C . GLN A 1 213 ? 3.930 -1.633 -2.096 1.00 98.00 213 GLN A C 1
ATOM 1664 O O . GLN A 1 213 ? 3.498 -2.712 -2.507 1.00 98.00 213 GLN A O 1
ATOM 1669 N N . LEU A 1 214 ? 3.862 -0.511 -2.814 1.00 97.19 214 LEU A N 1
ATOM 1670 C CA . LEU A 1 214 ? 3.524 -0.483 -4.238 1.00 97.19 214 LEU A CA 1
ATOM 1671 C C . LEU A 1 214 ? 4.798 -0.604 -5.100 1.00 97.19 214 LEU A C 1
ATOM 1673 O O . LEU A 1 214 ? 5.886 -0.233 -4.647 1.00 97.19 214 LEU A O 1
ATOM 1677 N N . PRO A 1 215 ? 4.708 -1.089 -6.353 1.00 94.50 215 PRO A N 1
ATOM 1678 C CA . PRO A 1 215 ? 5.831 -1.051 -7.281 1.00 94.50 215 PRO A CA 1
ATOM 1679 C C . PRO A 1 215 ? 6.409 0.360 -7.442 1.00 94.50 215 PRO A C 1
ATOM 1681 O O . PRO A 1 215 ? 5.679 1.352 -7.496 1.00 94.50 215 PRO A O 1
ATOM 1684 N N . LYS A 1 216 ? 7.734 0.444 -7.600 1.00 91.56 216 LYS A N 1
ATOM 1685 C CA . LYS A 1 216 ? 8.424 1.706 -7.899 1.00 91.56 216 LYS A CA 1
ATOM 1686 C C . LYS A 1 216 ? 7.876 2.336 -9.182 1.00 91.56 216 LYS A C 1
ATOM 1688 O O . LYS A 1 216 ? 7.644 1.642 -10.172 1.00 91.56 216 LYS A O 1
ATOM 1693 N N . GLY A 1 217 ? 7.696 3.654 -9.162 1.00 89.00 217 GLY A N 1
ATOM 1694 C CA . GLY A 1 217 ? 7.173 4.423 -10.292 1.00 89.00 217 GLY A CA 1
ATOM 1695 C C . GLY A 1 217 ? 5.648 4.435 -10.418 1.00 89.00 217 GLY A C 1
ATOM 1696 O O . GLY A 1 217 ? 5.127 5.137 -11.282 1.00 89.00 217 GLY A O 1
ATOM 1697 N N . VAL A 1 218 ? 4.898 3.737 -9.557 1.00 92.06 218 VAL A N 1
ATOM 1698 C CA . VAL A 1 218 ? 3.451 3.981 -9.448 1.00 92.06 218 VAL A CA 1
ATOM 1699 C C . VAL A 1 218 ? 3.215 5.438 -9.034 1.00 92.06 218 VAL A C 1
ATOM 1701 O O . VAL A 1 218 ? 3.891 5.982 -8.168 1.00 92.06 218 VAL A O 1
ATOM 1704 N N . SER A 1 219 ? 2.263 6.114 -9.676 1.00 89.75 219 SER A N 1
ATOM 1705 C CA . SER A 1 219 ? 1.916 7.493 -9.325 1.00 89.75 219 SER A CA 1
ATOM 1706 C C . SER A 1 219 ? 1.056 7.565 -8.058 1.00 89.75 219 SER A C 1
ATOM 1708 O O . SER A 1 219 ? -0.170 7.638 -8.132 1.00 89.75 219 SER A O 1
ATOM 1710 N N . GLY A 1 220 ? 1.689 7.599 -6.891 1.00 92.19 220 GLY A N 1
ATOM 1711 C CA . GLY A 1 220 ? 1.026 7.607 -5.587 1.00 92.19 220 GLY A CA 1
ATOM 1712 C C . GLY A 1 220 ? 1.630 6.557 -4.664 1.00 92.19 220 GLY A C 1
ATOM 1713 O O . GLY A 1 220 ? 2.645 5.958 -5.000 1.00 92.19 220 GLY A O 1
ATOM 1714 N N . SER A 1 221 ? 1.003 6.332 -3.514 1.00 96.31 221 SER A N 1
ATOM 1715 C CA . SER A 1 221 ? 1.584 5.499 -2.457 1.00 96.31 221 SER A CA 1
ATOM 1716 C C . SER A 1 221 ? 0.535 4.718 -1.689 1.00 96.31 221 SER A C 1
ATOM 1718 O O . SER A 1 221 ? -0.647 5.075 -1.708 1.00 96.31 221 SER A O 1
ATOM 1720 N N . VAL A 1 222 ? 0.977 3.693 -0.959 1.00 98.69 222 VAL A N 1
ATOM 1721 C CA . VAL A 1 222 ? 0.185 3.093 0.117 1.00 98.69 222 VAL A CA 1
ATOM 1722 C C . VAL A 1 222 ? 0.620 3.663 1.465 1.00 98.69 222 VAL A C 1
ATOM 1724 O O . VAL A 1 222 ? 1.808 3.751 1.773 1.00 98.69 222 VAL A O 1
ATOM 1727 N N . GLU A 1 223 ? -0.361 4.059 2.270 1.00 98.81 223 GLU A N 1
ATOM 1728 C CA . GLU A 1 223 ? -0.184 4.461 3.660 1.00 98.81 223 GLU A CA 1
ATOM 1729 C C . GLU A 1 223 ? -0.928 3.496 4.578 1.00 98.81 223 GLU A C 1
ATOM 1731 O O . GLU A 1 223 ? -2.075 3.129 4.319 1.00 98.81 223 GLU A O 1
ATOM 1736 N N . TYR A 1 224 ? -0.299 3.101 5.678 1.00 98.81 224 TYR A N 1
ATOM 1737 C CA . TYR A 1 224 ? -0.886 2.168 6.633 1.00 98.81 224 TYR A CA 1
ATOM 1738 C C . TYR A 1 224 ? -0.412 2.427 8.054 1.00 98.81 224 TYR A C 1
ATOM 1740 O O . TYR A 1 224 ? 0.629 3.032 8.296 1.00 98.81 224 TYR A O 1
ATOM 1748 N N . ARG A 1 225 ? -1.197 1.965 9.017 1.00 97.50 225 ARG A N 1
ATOM 1749 C CA . ARG A 1 225 ? -0.830 1.963 10.432 1.00 97.50 225 ARG A CA 1
ATOM 1750 C C . ARG A 1 225 ? -1.512 0.808 11.132 1.00 97.50 225 ARG A C 1
ATOM 1752 O O . ARG A 1 225 ? -2.557 0.339 10.682 1.00 97.50 225 ARG A O 1
ATOM 1759 N N . THR A 1 226 ? -0.939 0.374 12.243 1.00 96.25 226 THR A N 1
ATOM 1760 C CA . THR A 1 226 ? -1.465 -0.744 13.023 1.00 96.25 226 THR A CA 1
ATOM 1761 C C . THR A 1 226 ? -1.800 -0.321 14.441 1.00 96.25 226 THR A C 1
ATOM 1763 O O . THR A 1 226 ? -1.253 0.641 14.986 1.00 96.25 226 THR A O 1
ATOM 1766 N N . HIS A 1 227 ? -2.737 -1.055 15.027 1.00 90.00 227 HIS A N 1
ATOM 1767 C CA . HIS A 1 227 ? -3.043 -1.003 16.438 1.00 90.00 227 HIS A CA 1
ATOM 1768 C C . HIS A 1 227 ? -2.191 -2.040 17.174 1.00 90.00 227 HIS A C 1
ATOM 1770 O O . HIS A 1 227 ? -2.315 -3.241 16.919 1.00 90.00 227 HIS A O 1
ATOM 1776 N N . ILE A 1 228 ? -1.339 -1.587 18.092 1.00 88.38 228 ILE A N 1
ATOM 1777 C CA . ILE A 1 228 ? -0.337 -2.414 18.771 1.00 88.38 228 ILE A CA 1
ATOM 1778 C C . ILE A 1 228 ? -0.710 -2.563 20.246 1.00 88.38 228 ILE A C 1
ATOM 1780 O O . ILE A 1 228 ? -1.067 -1.592 20.923 1.00 88.38 228 ILE A O 1
ATOM 1784 N N . GLN A 1 229 ? -0.565 -3.779 20.772 1.00 83.31 229 GLN A N 1
ATOM 1785 C CA . GLN A 1 229 ? -0.769 -4.074 22.189 1.00 83.31 229 GLN A CA 1
ATOM 1786 C C . GLN A 1 229 ? -0.059 -3.060 23.102 1.00 83.31 229 GLN A C 1
ATOM 1788 O O . GLN A 1 229 ? 1.114 -2.733 22.909 1.00 83.31 229 GLN A O 1
ATOM 1793 N N . ASN A 1 230 ? -0.772 -2.608 24.140 1.00 77.94 230 ASN A N 1
ATOM 1794 C CA . ASN A 1 230 ? -0.319 -1.650 25.160 1.00 77.94 230 ASN A CA 1
ATOM 1795 C C . ASN A 1 230 ? 0.095 -0.265 24.628 1.00 77.94 230 ASN A C 1
ATOM 1797 O O . ASN A 1 230 ? 0.490 0.579 25.427 1.00 77.94 230 ASN A O 1
ATOM 1801 N N . THR A 1 231 ? 0.023 -0.028 23.317 1.00 79.56 231 THR A N 1
ATOM 1802 C CA . THR A 1 231 ? 0.469 1.225 22.695 1.00 79.56 231 THR A CA 1
ATOM 1803 C C . THR A 1 231 ? -0.698 2.006 22.119 1.00 79.56 231 THR A C 1
ATOM 1805 O O . THR A 1 231 ? -0.756 3.214 22.312 1.00 79.56 231 THR A O 1
ATOM 1808 N N . GLY A 1 232 ? -1.634 1.332 21.452 1.00 76.25 232 GLY A N 1
ATOM 1809 C CA . GLY A 1 232 ? -2.672 2.024 20.701 1.00 76.25 232 GLY A CA 1
ATOM 1810 C C . GLY A 1 232 ? -2.446 1.960 19.194 1.00 76.25 232 GLY A C 1
ATOM 1811 O O . GLY A 1 232 ? -1.593 1.212 18.705 1.00 76.25 232 GLY A O 1
ATOM 1812 N N . TRP A 1 233 ? -3.193 2.785 18.463 1.00 82.94 233 TRP A N 1
ATOM 1813 C CA . TRP A 1 233 ? -2.896 3.094 17.069 1.00 82.94 233 TRP A CA 1
ATOM 1814 C C . TRP A 1 233 ? -1.586 3.877 16.962 1.00 82.94 233 TRP A C 1
ATOM 1816 O O . TRP A 1 233 ? -1.324 4.793 17.744 1.00 82.94 233 TRP A O 1
ATOM 1826 N N . GLU A 1 234 ? -0.767 3.565 15.959 1.00 82.44 234 GLU A N 1
ATOM 1827 C CA . GLU A 1 234 ? 0.357 4.437 15.623 1.00 82.44 234 GLU A CA 1
ATOM 1828 C C . GLU A 1 234 ? -0.147 5.832 15.201 1.00 82.44 234 GLU A C 1
ATOM 1830 O O . GLU A 1 234 ? -1.047 5.982 14.371 1.00 82.44 234 GLU A O 1
ATOM 1835 N N . THR A 1 235 ? 0.465 6.882 15.753 1.00 80.94 235 THR A N 1
ATOM 1836 C CA . THR A 1 235 ? 0.077 8.276 15.468 1.00 80.94 235 THR A CA 1
ATOM 1837 C C . THR A 1 235 ? 0.512 8.747 14.083 1.00 80.94 235 THR A C 1
ATOM 1839 O O . THR A 1 235 ? -0.050 9.699 13.545 1.00 80.94 235 THR A O 1
ATOM 1842 N N . LYS A 1 236 ? 1.510 8.083 13.489 1.00 88.69 236 LYS A N 1
ATOM 1843 C CA . LYS A 1 236 ? 1.999 8.351 12.135 1.00 88.69 236 LYS A CA 1
ATOM 1844 C C . LYS A 1 236 ? 1.662 7.182 11.227 1.00 88.69 236 LYS A C 1
ATOM 1846 O O . LYS A 1 236 ? 1.940 6.035 11.567 1.00 88.69 236 LYS A O 1
ATOM 1851 N N . TRP A 1 237 ? 1.136 7.506 10.055 1.00 96.00 237 TRP A N 1
ATOM 1852 C CA . TRP A 1 237 ? 1.007 6.558 8.961 1.00 96.00 237 TRP A CA 1
ATOM 1853 C C . TRP A 1 237 ? 2.395 6.220 8.418 1.00 96.00 237 TRP A C 1
ATOM 1855 O O . TRP A 1 237 ? 3.232 7.107 8.242 1.00 96.00 237 TRP A O 1
ATOM 1865 N N . LYS A 1 238 ? 2.631 4.932 8.203 1.00 98.56 238 LYS A N 1
ATOM 1866 C CA . LYS A 1 238 ? 3.789 4.384 7.503 1.00 98.56 238 LYS A CA 1
ATOM 1867 C C . LYS A 1 238 ? 3.511 4.377 6.021 1.00 98.56 238 LYS A C 1
ATOM 1869 O O . LYS A 1 238 ? 2.361 4.215 5.616 1.00 98.56 238 LYS A O 1
ATOM 1874 N N . LYS A 1 239 ? 4.559 4.550 5.232 1.00 97.81 239 LYS A N 1
ATOM 1875 C CA . LYS A 1 239 ? 4.459 4.681 3.784 1.00 97.81 239 LYS A CA 1
ATOM 1876 C C . LYS A 1 239 ? 5.372 3.673 3.095 1.00 97.81 239 LYS A C 1
ATOM 1878 O O . LYS A 1 239 ? 6.497 3.493 3.541 1.00 97.81 239 LYS A O 1
ATOM 1883 N N . ASP A 1 240 ? 4.882 3.041 2.029 1.00 97.19 240 ASP A N 1
ATOM 1884 C CA . ASP A 1 240 ? 5.640 2.215 1.068 1.00 97.19 240 ASP A CA 1
ATOM 1885 C C . ASP A 1 240 ? 6.886 1.490 1.640 1.00 97.19 240 ASP A C 1
ATOM 1887 O O . ASP A 1 240 ? 8.021 1.944 1.491 1.00 97.19 240 ASP A O 1
ATOM 1891 N N . GLY A 1 241 ? 6.679 0.337 2.278 1.00 96.94 241 GLY A N 1
ATOM 1892 C CA . GLY A 1 241 ? 7.743 -0.548 2.769 1.00 96.94 241 GLY A CA 1
ATOM 1893 C C . GLY A 1 241 ? 8.236 -0.240 4.186 1.00 96.94 241 GLY A C 1
ATOM 1894 O O . GLY A 1 241 ? 8.934 -1.059 4.786 1.00 96.94 241 GLY A O 1
ATOM 1895 N N . GLU A 1 242 ? 7.850 0.893 4.776 1.00 98.06 242 GLU A N 1
ATOM 1896 C CA . GLU A 1 242 ? 8.169 1.214 6.170 1.00 98.06 242 GLU A CA 1
ATOM 1897 C C . GLU A 1 242 ? 7.529 0.231 7.172 1.00 98.06 242 GLU A C 1
ATOM 1899 O O . GLU A 1 242 ? 6.398 -0.222 7.014 1.00 98.06 242 GLU A O 1
ATOM 1904 N N . LEU A 1 243 ? 8.215 -0.081 8.272 1.00 98.06 243 LEU A N 1
ATOM 1905 C CA . LEU A 1 243 ? 7.644 -0.931 9.323 1.00 98.06 243 LEU A CA 1
ATOM 1906 C C . LEU A 1 243 ? 6.489 -0.220 10.051 1.00 98.06 243 LEU A C 1
ATOM 1908 O O . LEU A 1 243 ? 6.711 0.813 10.691 1.00 98.06 243 LEU A O 1
ATOM 1912 N N . SER A 1 244 ? 5.305 -0.838 10.035 1.00 98.25 244 SER A N 1
ATOM 1913 C CA . SER A 1 244 ? 4.208 -0.590 10.980 1.00 98.25 244 SER A CA 1
ATOM 1914 C C . SER A 1 244 ? 4.138 -1.729 11.994 1.00 98.25 244 SER A C 1
ATOM 1916 O O . SER A 1 244 ? 4.191 -2.899 11.614 1.00 98.25 244 SER A O 1
ATOM 1918 N N . GLY A 1 245 ? 4.045 -1.407 13.284 1.00 95.56 245 GLY A N 1
ATOM 1919 C CA . GLY A 1 245 ? 4.146 -2.395 14.360 1.00 95.56 245 GLY A CA 1
ATOM 1920 C C . GLY A 1 245 ? 5.525 -2.444 15.015 1.00 95.56 245 GLY A C 1
ATOM 1921 O O . GLY A 1 245 ? 6.241 -1.446 15.112 1.00 95.56 245 GLY A O 1
ATOM 1922 N N . THR A 1 246 ? 5.910 -3.620 15.504 1.00 91.62 246 THR A N 1
ATOM 1923 C CA . THR A 1 246 ? 7.191 -3.847 16.177 1.00 91.62 246 THR A CA 1
ATOM 1924 C C . THR A 1 246 ? 7.857 -5.134 15.705 1.00 91.62 246 THR A C 1
ATOM 1926 O O . THR A 1 246 ? 7.198 -6.077 15.288 1.00 91.62 246 THR A O 1
ATOM 1929 N N . SER A 1 247 ? 9.182 -5.187 15.806 1.00 89.81 247 SER A N 1
ATOM 1930 C CA . SER A 1 247 ? 9.956 -6.416 15.619 1.00 89.81 247 SER A CA 1
ATOM 1931 C C . SER A 1 247 ? 10.743 -6.699 16.896 1.00 89.81 247 SER A C 1
ATOM 1933 O O . SER A 1 247 ? 11.334 -5.782 17.471 1.00 89.81 247 SER A O 1
ATOM 1935 N N . GLY A 1 248 ? 10.679 -7.937 17.394 1.00 84.88 248 GLY A N 1
ATOM 1936 C CA . GLY A 1 248 ? 11.448 -8.385 18.562 1.00 84.88 248 GLY A CA 1
ATOM 1937 C C . GLY A 1 248 ? 10.978 -7.845 19.921 1.00 84.88 248 GLY A C 1
ATOM 1938 O O . GLY A 1 248 ? 11.610 -8.119 20.937 1.00 84.88 248 GLY A O 1
ATOM 1939 N N . LYS A 1 249 ? 9.863 -7.100 19.977 1.00 89.69 249 LYS A N 1
ATOM 1940 C CA . LYS A 1 249 ? 9.283 -6.575 21.233 1.00 89.69 249 LYS A CA 1
ATOM 1941 C C . LYS A 1 249 ? 8.178 -7.450 21.821 1.00 89.69 249 LYS A C 1
ATOM 1943 O O . LYS A 1 249 ? 7.672 -7.142 22.895 1.00 89.69 249 LYS A O 1
ATOM 1948 N N . SER A 1 250 ? 7.801 -8.530 21.136 1.00 91.25 250 SER A N 1
ATOM 1949 C CA . SER A 1 250 ? 6.725 -9.434 21.558 1.00 91.25 250 SER A CA 1
ATOM 1950 C C . SER A 1 250 ? 5.355 -8.763 21.744 1.00 91.25 250 SER A C 1
ATOM 1952 O O . SER A 1 250 ? 4.549 -9.218 22.554 1.00 91.25 250 SER A O 1
ATOM 1954 N N . LEU A 1 251 ? 5.076 -7.688 20.999 1.00 89.69 251 LEU A N 1
ATOM 1955 C CA . LEU A 1 251 ? 3.782 -7.002 21.019 1.00 89.69 251 LEU A CA 1
ATOM 1956 C C . LEU A 1 251 ? 2.950 -7.437 19.814 1.00 89.69 251 LEU A C 1
ATOM 1958 O O . LEU A 1 251 ? 3.405 -7.334 18.677 1.00 89.69 251 LEU A O 1
ATOM 1962 N N . ARG A 1 252 ? 1.728 -7.920 20.064 1.00 95.12 252 ARG A N 1
ATOM 1963 C CA . ARG A 1 252 ? 0.789 -8.292 18.992 1.00 95.12 252 ARG A CA 1
ATOM 1964 C C . ARG A 1 252 ? 0.211 -7.057 18.302 1.00 95.12 252 ARG A C 1
ATOM 1966 O O . ARG A 1 252 ? -0.027 -6.032 18.948 1.00 95.12 252 ARG A O 1
ATOM 1973 N N . LEU A 1 253 ? -0.110 -7.220 17.027 1.00 96.50 253 LEU A N 1
ATOM 1974 C CA . LEU A 1 253 ? -1.059 -6.372 16.319 1.00 96.50 253 LEU A CA 1
ATOM 1975 C C . LEU A 1 253 ? -2.490 -6.812 16.654 1.00 96.50 253 LEU A C 1
ATOM 1977 O O . LEU A 1 253 ? -2.752 -8.007 16.811 1.00 96.50 253 LEU A O 1
ATOM 1981 N N . GLU A 1 254 ? -3.408 -5.854 16.753 1.00 94.06 254 GLU A N 1
ATOM 1982 C CA . GLU A 1 254 ? -4.831 -6.099 17.045 1.00 94.06 254 GLU A CA 1
ATOM 1983 C C . GLU A 1 254 ? -5.762 -5.539 15.963 1.00 94.06 254 GLU A C 1
ATOM 1985 O O . GLU A 1 254 ? -6.888 -6.009 15.842 1.00 94.06 254 GLU A O 1
ATOM 1990 N N . ALA A 1 255 ? -5.313 -4.554 15.179 1.00 95.06 255 ALA A N 1
ATOM 1991 C CA . ALA A 1 255 ? -6.050 -3.986 14.051 1.00 95.06 255 ALA A CA 1
ATOM 1992 C C . ALA A 1 255 ? -5.107 -3.277 13.061 1.00 95.06 255 ALA A C 1
ATOM 1994 O O . ALA A 1 255 ? -3.938 -3.027 13.375 1.00 95.06 255 ALA A O 1
ATOM 1995 N N . ILE A 1 256 ? -5.612 -2.954 11.871 1.00 98.31 256 ILE A N 1
ATOM 1996 C CA . ILE A 1 256 ? -4.889 -2.254 10.805 1.00 98.31 256 ILE A CA 1
ATOM 1997 C C . ILE A 1 256 ? -5.810 -1.305 10.027 1.00 98.31 256 ILE A C 1
ATOM 1999 O O .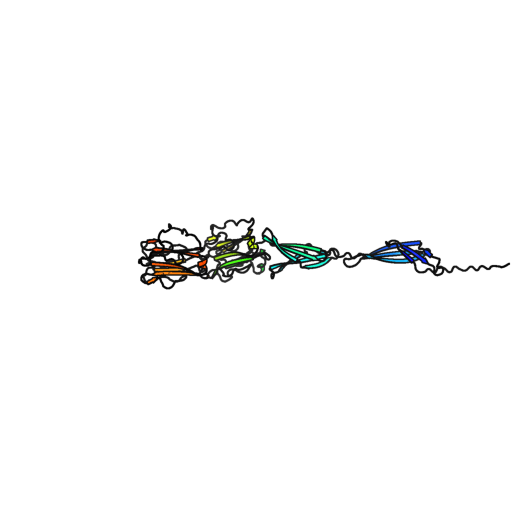 ILE A 1 256 ? -7.001 -1.569 9.872 1.00 98.31 256 ILE A O 1
ATOM 2003 N N . GLN A 1 257 ? -5.239 -0.212 9.520 1.00 98.12 257 GLN A N 1
ATOM 2004 C CA . GLN A 1 257 ? -5.827 0.623 8.474 1.00 98.12 257 GLN A CA 1
ATOM 2005 C C . GLN A 1 257 ? -4.849 0.736 7.306 1.00 98.12 257 GLN A C 1
ATOM 2007 O O . GLN A 1 257 ? -3.646 0.899 7.523 1.00 98.12 257 GLN A O 1
ATOM 2012 N N . VAL A 1 258 ? -5.367 0.695 6.080 1.00 98.88 258 VAL A N 1
ATOM 2013 C CA . VAL A 1 258 ? -4.593 0.817 4.838 1.00 98.88 258 VAL A CA 1
ATOM 2014 C C . VAL A 1 258 ? -5.351 1.724 3.877 1.00 98.88 258 VAL A C 1
ATOM 2016 O O . VAL A 1 258 ? -6.535 1.524 3.625 1.00 98.88 258 VAL A O 1
ATOM 2019 N N . LYS A 1 259 ? -4.683 2.725 3.313 1.00 98.50 259 LYS A N 1
ATOM 2020 C CA . LYS A 1 259 ? -5.262 3.639 2.325 1.00 98.50 259 LYS A CA 1
ATOM 2021 C C . LYS A 1 259 ? -4.256 3.944 1.224 1.00 98.50 259 LYS A C 1
ATOM 2023 O O . LYS A 1 259 ? -3.048 3.835 1.415 1.00 98.50 259 LYS A O 1
ATOM 2028 N N . LEU A 1 260 ? -4.767 4.355 0.074 1.00 98.38 260 LEU A N 1
ATOM 2029 C CA . LEU A 1 260 ? -3.955 4.833 -1.039 1.00 98.38 260 LEU A CA 1
ATOM 2030 C C . LEU A 1 260 ? -3.900 6.362 -1.038 1.00 98.38 260 LEU A C 1
ATOM 2032 O O . LEU A 1 260 ? -4.834 7.026 -0.587 1.00 98.38 260 LEU A O 1
ATOM 2036 N N . THR A 1 261 ? -2.829 6.922 -1.591 1.00 96.62 261 THR A N 1
ATOM 2037 C CA . THR A 1 261 ? -2.678 8.364 -1.826 1.00 96.62 261 THR A CA 1
ATOM 2038 C C . THR A 1 261 ? -2.220 8.647 -3.256 1.00 96.62 261 THR A C 1
ATOM 2040 O O . THR A 1 261 ? -1.724 7.764 -3.955 1.00 96.62 261 THR A O 1
ATOM 2043 N N . GLY A 1 262 ? -2.383 9.889 -3.717 1.00 92.62 262 GLY A N 1
ATOM 2044 C CA . GLY A 1 262 ? -2.008 10.282 -5.076 1.00 92.62 262 GLY A CA 1
ATOM 2045 C C . GLY A 1 262 ? -2.903 9.651 -6.147 1.00 92.62 262 GLY A C 1
ATOM 2046 O O . GLY A 1 262 ? -4.060 9.324 -5.901 1.00 92.62 262 GLY A O 1
ATOM 2047 N N . LYS A 1 263 ? -2.373 9.485 -7.361 1.00 90.75 263 LYS A N 1
ATOM 2048 C CA . LYS A 1 263 ? -3.175 9.083 -8.526 1.00 90.75 263 LYS A CA 1
ATOM 2049 C C . LYS A 1 263 ? -3.601 7.619 -8.540 1.00 90.75 263 LYS A C 1
ATOM 2051 O O . LYS A 1 263 ? -4.615 7.294 -9.156 1.00 90.75 263 LYS A O 1
ATOM 2056 N N . VAL A 1 264 ? -2.881 6.738 -7.851 1.00 94.94 264 VAL A N 1
ATOM 2057 C CA . VAL A 1 264 ? -3.326 5.352 -7.668 1.00 94.94 264 VAL A CA 1
ATOM 2058 C C . VAL A 1 264 ? -4.630 5.300 -6.862 1.00 94.94 264 VAL A C 1
ATOM 2060 O O . VAL A 1 264 ? -5.515 4.525 -7.209 1.00 94.94 264 VAL A O 1
ATOM 2063 N N . ALA A 1 265 ? -4.821 6.199 -5.887 1.00 96.56 265 ALA A N 1
ATOM 2064 C CA . ALA A 1 265 ? -6.066 6.306 -5.121 1.00 96.56 265 ALA A CA 1
ATOM 2065 C C . ALA A 1 265 ? -7.256 6.796 -5.962 1.00 96.56 265 ALA A C 1
ATOM 2067 O O . ALA A 1 265 ? -8.399 6.457 -5.660 1.00 96.56 265 ALA A O 1
ATOM 2068 N N . ASP A 1 266 ? -7.018 7.568 -7.027 1.00 95.12 266 ASP A N 1
ATOM 2069 C CA . ASP A 1 266 ? -8.077 8.010 -7.947 1.00 95.12 266 ASP A CA 1
ATOM 2070 C C . ASP A 1 266 ? -8.645 6.827 -8.757 1.00 95.12 266 ASP A C 1
ATOM 2072 O O . ASP A 1 266 ? -9.827 6.827 -9.100 1.00 95.12 266 ASP A O 1
ATOM 2076 N N . ASN A 1 267 ? -7.824 5.803 -9.028 1.00 95.31 267 ASN A N 1
ATOM 2077 C CA . ASN A 1 267 ? -8.144 4.716 -9.960 1.00 95.31 267 ASN A CA 1
ATOM 2078 C C . ASN A 1 267 ? -8.394 3.359 -9.290 1.00 95.31 267 ASN A C 1
ATOM 2080 O O . ASN A 1 267 ? -9.058 2.507 -9.880 1.00 95.31 267 ASN A O 1
ATOM 2084 N N . TYR A 1 268 ? -7.897 3.157 -8.071 1.00 97.50 268 TYR A N 1
ATOM 2085 C CA . TYR A 1 268 ? -7.990 1.894 -7.346 1.00 97.50 268 TYR A CA 1
ATOM 2086 C C . TYR A 1 268 ? -8.565 2.092 -5.946 1.00 97.50 268 TYR A C 1
ATOM 2088 O O . TYR A 1 268 ? -8.346 3.115 -5.295 1.00 97.50 268 TYR A O 1
ATOM 2096 N N . ASP A 1 269 ? -9.290 1.078 -5.491 1.00 98.31 269 ASP A N 1
ATOM 2097 C CA . ASP A 1 269 ? -9.602 0.849 -4.088 1.00 98.31 269 ASP A CA 1
ATOM 2098 C C . ASP A 1 269 ? -8.606 -0.167 -3.519 1.00 98.31 269 ASP A C 1
ATOM 2100 O O . ASP A 1 269 ? -8.238 -1.130 -4.197 1.00 98.31 269 ASP A O 1
ATOM 2104 N N . VAL A 1 270 ? -8.196 0.022 -2.265 1.00 98.75 270 VAL A N 1
ATOM 2105 C CA . VAL A 1 270 ? -7.466 -0.997 -1.505 1.00 98.75 270 VAL A CA 1
ATOM 2106 C C . VAL A 1 270 ? -8.430 -1.702 -0.560 1.00 98.75 270 VAL A C 1
ATOM 2108 O O . VAL A 1 270 ? -9.077 -1.057 0.268 1.00 98.75 270 VAL A O 1
ATOM 2111 N N . TYR A 1 271 ? -8.515 -3.025 -0.690 1.00 98.81 271 TYR A N 1
ATOM 2112 C CA . TYR A 1 271 ? -9.278 -3.898 0.197 1.00 98.81 271 TYR A CA 1
ATOM 2113 C C . TYR A 1 271 ? -8.323 -4.709 1.062 1.00 98.81 271 TYR A C 1
ATOM 2115 O O . TYR A 1 271 ? -7.312 -5.214 0.570 1.00 98.81 271 TYR A O 1
ATOM 2123 N N . TYR A 1 272 ? -8.647 -4.854 2.342 1.00 98.81 272 TYR A N 1
ATOM 2124 C CA . TYR A 1 272 ? -7.888 -5.688 3.270 1.00 98.81 272 TYR A CA 1
ATOM 2125 C C . TYR A 1 272 ? -8.788 -6.339 4.312 1.00 98.81 272 TYR A C 1
ATOM 2127 O O . TYR A 1 272 ? -9.749 -5.744 4.785 1.00 98.81 272 TYR A O 1
ATOM 2135 N N . CYS A 1 273 ? -8.463 -7.570 4.683 1.00 98.00 273 CYS A N 1
ATOM 2136 C CA . CYS A 1 273 ? -9.133 -8.297 5.754 1.00 98.00 273 CYS A CA 1
ATOM 2137 C C . CYS A 1 273 ? -8.098 -9.018 6.611 1.00 98.00 273 CYS A C 1
ATOM 2139 O O . CYS A 1 273 ? -6.993 -9.316 6.149 1.00 98.00 273 CYS A O 1
ATOM 2141 N N . VAL A 1 274 ? -8.451 -9.315 7.858 1.00 98.06 274 VAL A N 1
ATOM 2142 C CA . VAL A 1 274 ? -7.542 -9.942 8.824 1.00 98.06 274 VAL A CA 1
ATOM 2143 C C . VAL A 1 274 ? -8.175 -11.172 9.461 1.00 98.06 274 VAL A C 1
ATOM 2145 O O . VAL A 1 274 ? -9.385 -11.224 9.681 1.00 98.06 274 VAL A O 1
ATOM 2148 N N . HIS A 1 275 ? -7.337 -12.156 9.770 1.00 97.75 275 HIS A N 1
ATOM 2149 C CA . HIS A 1 275 ? -7.685 -13.282 10.622 1.00 97.75 275 HIS A CA 1
ATOM 2150 C C . HIS A 1 275 ? -7.300 -12.945 12.061 1.00 97.75 275 HIS A C 1
ATOM 2152 O O . HIS A 1 275 ? -6.125 -12.693 12.340 1.00 97.75 275 HIS A O 1
ATOM 2158 N N . ALA A 1 276 ? -8.271 -12.945 12.970 1.00 95.81 276 ALA A N 1
ATOM 2159 C CA . ALA A 1 276 ? -8.066 -12.628 14.376 1.00 95.81 276 ALA A CA 1
ATOM 2160 C C . ALA A 1 276 ? -8.365 -13.831 15.276 1.00 95.81 276 ALA A C 1
ATOM 2162 O O . ALA A 1 276 ? -9.271 -14.632 15.026 1.00 95.81 276 ALA A O 1
ATOM 2163 N N . GLN A 1 277 ? -7.612 -13.938 16.369 1.00 93.56 277 GLN A N 1
ATOM 2164 C CA . GLN A 1 277 ? -7.819 -14.959 17.391 1.00 93.56 277 GLN A CA 1
ATOM 2165 C C . GLN A 1 277 ? -9.281 -14.972 17.875 1.00 93.56 277 GLN A C 1
ATOM 2167 O O . GLN A 1 277 ? -9.846 -13.925 18.171 1.00 93.56 277 GLN A O 1
ATOM 2172 N N . ASN A 1 278 ? -9.861 -16.169 18.024 1.00 90.19 278 ASN A N 1
ATOM 2173 C CA . ASN A 1 278 ? -11.233 -16.417 18.505 1.00 90.19 278 ASN A CA 1
ATOM 2174 C C . ASN A 1 278 ? -12.366 -15.820 17.648 1.00 90.19 278 ASN A C 1
ATOM 2176 O O . ASN A 1 278 ? -13.527 -15.969 18.017 1.00 90.19 278 ASN A O 1
ATOM 2180 N N . VAL A 1 279 ? -12.048 -15.167 16.530 1.00 91.62 279 VAL A N 1
ATOM 2181 C CA . VAL A 1 279 ? -13.033 -14.594 15.599 1.00 91.62 279 VAL A CA 1
ATOM 2182 C C . VAL A 1 279 ? -12.932 -15.261 14.231 1.00 91.62 279 VAL A C 1
ATOM 2184 O O . VAL A 1 279 ? -13.945 -15.495 13.581 1.00 91.62 279 VAL A O 1
ATOM 2187 N N . GLY A 1 280 ? -11.719 -15.622 13.811 1.00 94.44 280 GLY A N 1
ATOM 2188 C CA . GLY A 1 280 ? -11.457 -16.098 12.462 1.00 94.44 280 GLY A CA 1
ATOM 2189 C C . GLY A 1 280 ? -11.239 -14.933 11.503 1.00 94.44 280 GLY A C 1
ATOM 2190 O O . GLY A 1 280 ? -10.769 -13.864 11.902 1.00 94.44 280 GLY A O 1
ATOM 2191 N N . TRP A 1 281 ? -11.565 -15.137 10.229 1.00 97.25 281 TRP A N 1
ATOM 2192 C CA . TRP A 1 281 ? -11.540 -14.057 9.248 1.00 97.25 281 TRP A CA 1
ATOM 2193 C C . TRP A 1 281 ? -12.687 -13.072 9.486 1.00 97.25 281 TRP A C 1
ATOM 2195 O O . TRP A 1 281 ? -13.857 -13.455 9.512 1.00 97.25 281 TRP A O 1
ATOM 2205 N N . LEU A 1 282 ? -12.327 -11.800 9.623 1.00 95.62 282 LEU A N 1
ATOM 2206 C CA . LEU A 1 282 ? -13.246 -10.676 9.492 1.00 95.62 282 LEU A CA 1
ATOM 2207 C C . LEU A 1 282 ? -13.423 -10.326 8.011 1.00 95.62 282 LEU A C 1
ATOM 2209 O O . LEU A 1 282 ? -12.585 -10.683 7.178 1.00 95.62 282 LEU A O 1
ATOM 2213 N N . ASN A 1 283 ? -14.502 -9.617 7.687 1.00 96.88 283 ASN A N 1
ATOM 2214 C CA . ASN A 1 283 ? -14.775 -9.210 6.313 1.00 96.88 283 ASN A CA 1
ATOM 2215 C C . ASN A 1 283 ? -13.812 -8.102 5.843 1.00 96.88 283 ASN A C 1
ATOM 2217 O O . ASN A 1 283 ? -12.988 -7.591 6.603 1.00 96.88 283 ASN A O 1
ATOM 2221 N N . TRP A 1 284 ? -13.907 -7.719 4.572 1.00 97.88 284 TRP A N 1
ATOM 2222 C CA . TRP A 1 284 ? -13.045 -6.697 3.984 1.00 97.88 284 TRP A CA 1
ATOM 2223 C C . TRP A 1 284 ? -13.343 -5.287 4.505 1.00 97.88 284 TRP A C 1
ATOM 2225 O O . TRP A 1 284 ? -14.467 -4.804 4.386 1.00 97.88 284 TRP A O 1
ATOM 2235 N N . ALA A 1 285 ? -12.308 -4.612 5.003 1.00 97.44 285 ALA A N 1
ATOM 2236 C CA . ALA A 1 285 ? -12.239 -3.159 5.102 1.00 97.44 285 ALA A CA 1
ATOM 2237 C C . ALA A 1 285 ? -11.752 -2.569 3.775 1.00 97.44 285 ALA A C 1
ATOM 2239 O O . ALA A 1 285 ? -11.060 -3.235 2.992 1.00 97.44 285 ALA A O 1
ATOM 2240 N N . LYS A 1 286 ? -12.076 -1.297 3.544 1.00 97.69 286 LYS A N 1
ATOM 2241 C CA . LYS A 1 286 ? -11.686 -0.566 2.341 1.00 97.69 286 LYS A CA 1
ATOM 2242 C C . LYS A 1 286 ? -11.153 0.830 2.665 1.00 97.69 286 LYS A C 1
ATOM 2244 O O . LYS A 1 286 ? -11.713 1.538 3.491 1.00 97.69 286 LYS A O 1
ATOM 2249 N N . ASN A 1 287 ? -10.113 1.269 1.952 1.00 97.56 287 ASN A N 1
ATOM 2250 C CA . ASN A 1 287 ? -9.665 2.673 1.891 1.00 97.56 287 ASN A CA 1
ATOM 2251 C C . ASN A 1 287 ? -9.588 3.416 3.246 1.00 97.56 287 ASN A C 1
ATOM 2253 O O . ASN A 1 287 ? -10.109 4.522 3.390 1.00 97.56 287 ASN A O 1
ATOM 2257 N N . GLY A 1 288 ? -8.902 2.840 4.229 1.00 94.56 288 GLY A N 1
ATOM 2258 C CA . GLY A 1 288 ? -8.669 3.457 5.534 1.00 94.56 288 GLY A CA 1
ATOM 2259 C C . GLY A 1 288 ? -9.679 3.070 6.614 1.00 94.56 288 GLY A C 1
ATOM 2260 O O . GLY A 1 288 ? -9.478 3.449 7.764 1.00 94.56 288 GLY A O 1
ATOM 2261 N N . GLU A 1 289 ? -10.716 2.294 6.297 1.00 94.81 289 GLU A N 1
ATOM 2262 C CA . GLU A 1 289 ? -11.593 1.675 7.301 1.00 94.81 289 GLU A CA 1
ATOM 2263 C C . GLU A 1 289 ? -10.808 0.780 8.279 1.00 94.81 289 GLU A C 1
ATOM 2265 O O . GLU A 1 289 ? -9.762 0.226 7.958 1.00 94.81 289 GLU A O 1
ATOM 2270 N N . GLU A 1 290 ? -11.267 0.620 9.512 1.00 92.88 290 GLU A N 1
ATOM 2271 C CA . GLU A 1 290 ? -10.561 -0.244 10.464 1.00 92.88 290 GLU A CA 1
ATOM 2272 C C . GLU A 1 290 ? -10.822 -1.727 10.165 1.00 92.88 290 GLU A C 1
ATOM 2274 O O . GLU A 1 290 ? -11.952 -2.118 9.874 1.00 92.88 290 GLU A O 1
ATOM 2279 N N . ALA A 1 291 ? -9.778 -2.556 10.260 1.00 95.88 291 ALA A N 1
ATOM 2280 C CA . ALA A 1 291 ? -9.896 -4.011 10.222 1.00 95.88 291 ALA A CA 1
ATOM 2281 C C . ALA A 1 291 ? -9.243 -4.649 11.450 1.00 95.88 291 ALA A C 1
ATOM 2283 O O . ALA A 1 291 ? -8.076 -4.369 11.732 1.00 95.88 291 ALA A O 1
ATOM 2284 N N . GLY A 1 292 ? -9.948 -5.545 12.145 1.00 94.31 292 GLY A N 1
ATOM 2285 C CA . GLY A 1 292 ? -9.411 -6.287 13.291 1.00 94.31 292 GLY A CA 1
ATOM 2286 C C . GLY A 1 292 ? -10.293 -6.310 14.532 1.00 94.31 292 GLY A C 1
ATOM 2287 O O . GLY A 1 292 ? -11.517 -6.284 14.461 1.00 94.31 292 GLY A O 1
ATOM 2288 N N . THR A 1 293 ? -9.649 -6.428 15.691 1.00 90.25 293 THR A N 1
ATOM 2289 C CA . THR A 1 293 ? -10.293 -6.713 16.978 1.00 90.25 293 THR A CA 1
ATOM 2290 C C . THR A 1 293 ? -9.793 -5.818 18.116 1.00 90.25 293 THR A C 1
ATOM 2292 O O . THR A 1 293 ? -9.585 -6.278 19.247 1.00 90.25 293 THR A O 1
ATOM 2295 N N . ALA A 1 294 ? -9.504 -4.546 17.826 1.00 83.31 294 ALA A N 1
ATOM 2296 C CA . ALA A 1 294 ? -8.952 -3.627 18.822 1.00 83.31 294 ALA A CA 1
ATOM 2297 C C . ALA A 1 294 ? -9.847 -3.551 20.077 1.00 83.31 294 ALA A C 1
ATOM 2299 O O . ALA A 1 294 ? -11.074 -3.529 20.003 1.00 83.31 294 ALA A O 1
ATOM 2300 N N . GLY A 1 295 ? -9.230 -3.562 21.260 1.00 73.94 295 GLY A N 1
ATOM 2301 C CA . GLY A 1 295 ? -9.944 -3.538 22.544 1.00 73.94 295 GLY A CA 1
ATOM 2302 C C . GLY A 1 295 ? -10.400 -4.903 23.081 1.00 73.94 295 GLY A C 1
ATOM 2303 O O . GLY A 1 295 ? -10.577 -5.034 24.292 1.00 73.94 295 GLY A O 1
ATOM 2304 N N . TYR A 1 296 ? -10.490 -5.950 22.252 1.00 78.38 296 TYR A N 1
ATOM 2305 C CA . TYR A 1 296 ? -10.675 -7.328 22.745 1.00 78.38 296 TYR A CA 1
ATOM 2306 C C . TYR A 1 296 ? -9.380 -7.944 23.286 1.00 78.38 296 TYR A C 1
ATOM 2308 O O . TYR A 1 296 ? -9.419 -8.896 24.065 1.00 78.38 296 TYR A O 1
ATOM 2316 N N . GLY A 1 297 ? -8.225 -7.418 22.870 1.00 79.75 297 GLY A N 1
ATOM 2317 C CA . GLY A 1 297 ? -6.928 -8.018 23.167 1.00 79.75 297 GLY A CA 1
ATOM 2318 C C . GLY A 1 297 ? -6.622 -9.267 22.335 1.00 79.75 297 GLY A C 1
ATOM 2319 O O . GLY A 1 297 ? -5.687 -10.000 22.655 1.00 79.75 297 GLY A O 1
ATOM 2320 N N . TYR A 1 298 ? -7.404 -9.531 21.287 1.00 90.69 298 TYR A N 1
ATOM 2321 C CA . TYR A 1 298 ? -7.162 -10.630 20.358 1.00 90.69 298 TYR A CA 1
ATOM 2322 C C . TYR A 1 298 ? -6.079 -10.238 19.352 1.00 90.69 298 TYR A C 1
ATOM 2324 O O . TYR A 1 298 ? -6.044 -9.116 18.848 1.00 90.69 298 TYR A O 1
ATOM 2332 N N . ARG A 1 299 ? -5.149 -11.167 19.111 1.00 94.56 299 ARG A N 1
ATOM 2333 C CA . ARG A 1 299 ? -4.059 -10.995 18.142 1.00 94.56 299 ARG A CA 1
ATOM 2334 C C . ARG A 1 299 ? -4.573 -11.173 16.717 1.00 94.56 299 ARG A C 1
ATOM 2336 O O . ARG A 1 299 ? -5.379 -12.068 16.467 1.00 94.56 299 ARG A O 1
ATOM 2343 N N . LEU A 1 300 ? -4.031 -10.386 15.795 1.00 97.88 300 LEU A N 1
ATOM 2344 C CA . LEU A 1 300 ? -4.058 -10.723 14.377 1.00 97.88 300 LEU A CA 1
ATOM 2345 C C . LEU A 1 300 ? -3.086 -11.878 14.118 1.00 97.88 300 LEU A C 1
ATOM 2347 O O . LEU A 1 300 ? -2.017 -11.930 14.730 1.00 97.88 300 LEU A O 1
ATOM 2351 N N . GLU A 1 301 ? -3.452 -12.788 13.223 1.00 98.31 301 GLU A N 1
ATOM 2352 C CA . GLU A 1 301 ? -2.665 -13.982 12.875 1.00 98.31 301 GLU A CA 1
ATOM 2353 C C . GLU A 1 301 ? -2.356 -14.057 11.374 1.00 98.31 301 GLU A C 1
ATOM 2355 O O . GLU A 1 301 ? -1.299 -14.556 10.991 1.00 98.31 301 GLU A O 1
ATOM 2360 N N . ALA A 1 302 ? -3.234 -13.508 10.528 1.00 98.44 302 ALA A N 1
ATOM 2361 C C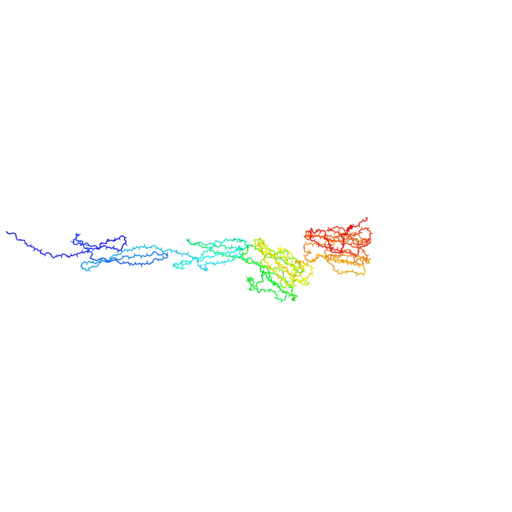A . ALA A 1 302 ? -3.025 -13.397 9.087 1.00 98.44 302 ALA A CA 1
ATOM 2362 C C . ALA A 1 302 ? -3.734 -12.171 8.492 1.00 98.44 302 ALA A C 1
ATOM 2364 O O . ALA A 1 302 ? -4.625 -11.588 9.115 1.00 98.44 302 ALA A O 1
ATOM 2365 N N . ILE A 1 303 ? -3.338 -11.789 7.280 1.00 98.81 303 ILE A N 1
ATOM 2366 C CA . ILE A 1 303 ? -3.887 -10.668 6.516 1.00 98.81 303 ILE A CA 1
ATOM 2367 C C . ILE A 1 303 ? -3.919 -10.991 5.017 1.00 98.81 303 ILE A C 1
ATOM 2369 O O . ILE A 1 303 ? -3.070 -11.724 4.506 1.00 98.81 303 ILE A O 1
ATOM 2373 N N . LYS A 1 304 ? -4.904 -10.423 4.318 1.00 98.75 304 LYS A N 1
ATOM 2374 C CA . LYS A 1 304 ? -4.968 -10.340 2.852 1.00 98.75 304 LYS A CA 1
ATOM 2375 C C . LYS A 1 304 ? -5.175 -8.887 2.464 1.00 98.75 304 LYS A C 1
ATOM 2377 O O . LYS A 1 304 ? -5.962 -8.196 3.106 1.00 98.75 304 LYS A O 1
ATOM 2382 N N . ILE A 1 305 ? -4.485 -8.437 1.423 1.00 98.88 305 ILE A N 1
ATOM 2383 C CA . ILE A 1 305 ? -4.578 -7.077 0.881 1.00 98.88 305 ILE A CA 1
ATOM 2384 C C . ILE A 1 305 ? -4.595 -7.159 -0.640 1.00 98.88 305 ILE A C 1
ATOM 2386 O O . ILE A 1 305 ? -3.794 -7.891 -1.219 1.00 98.88 305 ILE A O 1
ATOM 2390 N N . MET A 1 306 ? -5.480 -6.418 -1.299 1.00 98.31 306 MET A N 1
ATOM 2391 C CA . MET A 1 306 ? -5.531 -6.365 -2.758 1.00 98.31 306 MET A CA 1
ATOM 2392 C C . MET A 1 306 ? -5.953 -4.998 -3.279 1.00 98.31 306 MET A C 1
ATOM 2394 O O . MET A 1 306 ? -6.700 -4.272 -2.618 1.00 98.31 306 MET A O 1
ATOM 2398 N N . LEU A 1 307 ? -5.499 -4.676 -4.490 1.00 98.00 307 LEU A N 1
ATOM 2399 C CA . LEU A 1 307 ? -6.019 -3.544 -5.245 1.00 98.00 307 LEU A CA 1
ATOM 2400 C C . LEU A 1 307 ? -7.158 -3.992 -6.155 1.00 98.00 307 LEU A C 1
ATOM 2402 O O . LEU A 1 307 ? -7.075 -5.019 -6.826 1.00 98.00 307 LEU A O 1
ATOM 2406 N N . VAL A 1 308 ? -8.208 -3.182 -6.217 1.00 97.00 308 VAL A N 1
ATOM 2407 C CA . VAL A 1 308 ? -9.325 -3.371 -7.142 1.00 97.00 308 VAL A CA 1
ATOM 2408 C C . VAL A 1 308 ? -9.488 -2.098 -7.969 1.00 97.00 308 VAL A C 1
ATOM 2410 O O . VAL A 1 308 ? -9.617 -1.020 -7.386 1.00 97.00 308 VAL A O 1
ATOM 2413 N N . PRO A 1 309 ? -9.496 -2.176 -9.312 1.00 95.38 309 PRO A N 1
ATOM 2414 C CA . PRO A 1 309 ? -9.798 -1.019 -10.145 1.00 95.38 309 PRO A CA 1
ATOM 2415 C C . PRO A 1 309 ? -11.194 -0.474 -9.828 1.00 95.38 309 PRO A C 1
ATOM 2417 O O . PRO A 1 309 ? -12.176 -1.212 -9.866 1.00 95.38 309 PRO A O 1
ATOM 2420 N N . LYS A 1 310 ? -11.316 0.832 -9.588 1.00 94.94 310 LYS A N 1
ATOM 2421 C CA . LYS A 1 310 ? -12.619 1.487 -9.378 1.00 94.94 310 LYS A CA 1
ATOM 2422 C C . LYS A 1 310 ? -13.507 1.402 -10.614 1.00 94.94 310 LYS A C 1
ATOM 2424 O O . LYS A 1 310 ? -14.728 1.306 -10.519 1.00 94.94 310 LYS A O 1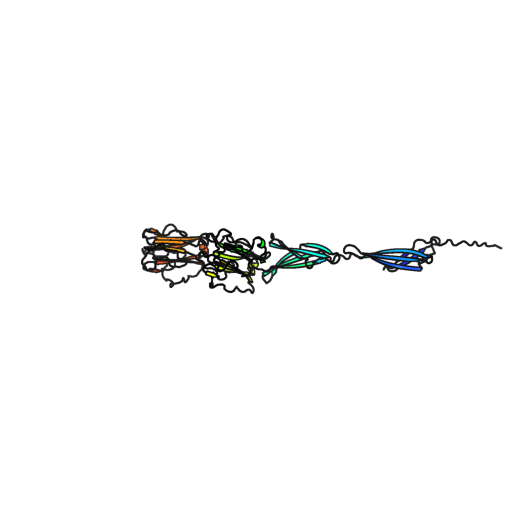
ATOM 2429 N N . LYS A 1 311 ? -12.889 1.442 -11.796 1.00 91.19 311 LYS A N 1
ATOM 2430 C CA . LYS A 1 311 ? -13.573 1.290 -13.077 1.00 91.19 311 LYS A CA 1
ATOM 2431 C C . LYS A 1 311 ? -13.548 -0.176 -13.497 1.00 91.19 311 LYS A C 1
ATOM 2433 O O . LYS A 1 311 ? -12.503 -0.705 -13.858 1.00 91.19 311 LYS A O 1
ATOM 2438 N N . GLY A 1 312 ? -14.715 -0.815 -13.479 1.00 87.88 312 GLY A N 1
ATOM 2439 C CA . GLY A 1 312 ? -14.895 -2.188 -13.961 1.00 87.88 312 GLY A CA 1
ATOM 2440 C C . GLY A 1 312 ? -14.408 -3.290 -13.013 1.00 87.88 312 GLY A C 1
ATOM 2441 O O . GLY A 1 312 ? -14.630 -4.458 -13.318 1.00 87.88 312 GLY A O 1
ATOM 2442 N N . GLY A 1 313 ? -13.787 -2.955 -11.877 1.00 90.31 313 GLY A N 1
ATOM 2443 C CA . GLY A 1 313 ? -13.501 -3.916 -10.815 1.00 90.31 313 GLY A CA 1
ATOM 2444 C C . GLY A 1 313 ? -14.709 -4.127 -9.903 1.00 90.31 313 GLY A C 1
ATOM 2445 O O . GLY A 1 313 ? -15.510 -3.221 -9.671 1.00 90.31 313 GLY A O 1
ATOM 2446 N N . SER A 1 314 ? -14.840 -5.342 -9.384 1.00 93.50 314 SER A N 1
ATOM 2447 C CA . SER A 1 314 ? -15.825 -5.696 -8.364 1.00 93.50 314 SER A CA 1
ATOM 2448 C C . SER A 1 314 ? -15.148 -5.821 -7.006 1.00 93.50 314 SER A C 1
ATOM 2450 O O . SER A 1 314 ? -14.022 -6.314 -6.925 1.00 93.50 314 SER A O 1
ATOM 2452 N N . ALA A 1 315 ? -15.852 -5.435 -5.941 1.00 93.56 315 ALA A N 1
ATOM 2453 C CA . ALA A 1 315 ? -15.410 -5.724 -4.581 1.00 93.56 315 ALA A CA 1
ATOM 2454 C C . ALA A 1 315 ? -15.117 -7.233 -4.421 1.00 93.56 315 ALA A C 1
ATOM 2456 O O . ALA A 1 315 ? -15.800 -8.055 -5.047 1.00 93.56 315 ALA A O 1
ATOM 2457 N N . PRO A 1 316 ? -14.109 -7.608 -3.618 1.00 95.62 316 PRO A N 1
ATOM 2458 C CA . PRO A 1 316 ? -13.794 -9.008 -3.389 1.00 95.62 316 PRO A CA 1
ATOM 2459 C C . PRO A 1 316 ? -14.959 -9.741 -2.717 1.00 95.62 316 PRO A C 1
ATOM 2461 O O . PRO A 1 316 ? -15.768 -9.150 -1.999 1.00 95.62 316 PRO A O 1
ATOM 2464 N N . ALA A 1 317 ? -15.037 -11.053 -2.946 1.00 95.31 317 ALA A N 1
ATOM 2465 C CA . ALA A 1 317 ? -16.027 -11.896 -2.288 1.00 95.31 317 ALA A CA 1
ATOM 2466 C C . ALA A 1 317 ? -15.846 -11.854 -0.763 1.00 95.31 317 ALA A C 1
ATOM 2468 O O . ALA A 1 317 ? -14.716 -11.775 -0.278 1.00 95.31 317 ALA A O 1
ATOM 2469 N N . LYS A 1 318 ? -16.957 -11.940 -0.019 1.00 94.00 318 LYS A N 1
ATOM 2470 C CA . LYS A 1 318 ? -16.955 -12.015 1.450 1.00 94.00 318 LYS A CA 1
ATOM 2471 C C . LYS A 1 318 ? -15.981 -13.096 1.934 1.00 94.00 318 LYS A C 1
ATOM 2473 O O . LYS A 1 318 ? -15.925 -14.186 1.362 1.00 94.00 318 LYS A O 1
ATOM 2478 N N . VAL A 1 319 ? -15.245 -12.794 3.000 1.00 91.69 319 VAL A N 1
ATOM 2479 C CA . VAL A 1 319 ? -14.327 -13.732 3.660 1.00 91.69 319 VAL A CA 1
ATOM 2480 C C . VAL A 1 319 ? -14.766 -13.916 5.107 1.00 91.69 319 VAL A C 1
ATOM 2482 O O . VAL A 1 319 ? -15.107 -12.947 5.779 1.00 91.69 319 VAL A O 1
ATOM 2485 N N . GLY A 1 320 ? -14.732 -15.164 5.579 1.00 86.75 320 GLY A N 1
ATOM 2486 C CA . GLY A 1 320 ? -15.150 -15.519 6.932 1.00 86.75 320 GLY A CA 1
ATOM 2487 C C . GLY A 1 320 ? -16.660 -15.436 7.149 1.00 86.75 320 GLY A C 1
ATOM 2488 O O . GLY A 1 320 ? -17.435 -15.162 6.230 1.00 86.75 320 GLY A O 1
ATOM 2489 N N . ASP A 1 321 ? -17.071 -15.697 8.387 1.00 84.25 321 ASP A N 1
ATOM 2490 C CA . ASP A 1 321 ? -18.486 -15.713 8.767 1.00 84.25 321 ASP A CA 1
ATOM 2491 C C . ASP A 1 321 ? -18.992 -14.315 9.155 1.00 84.25 321 ASP A C 1
ATOM 2493 O O . ASP A 1 321 ? -20.158 -13.988 8.911 1.00 84.25 321 ASP A O 1
ATOM 2497 N N . SER A 1 322 ? -18.115 -13.461 9.697 1.00 81.38 322 SER A N 1
ATOM 2498 C CA . SER A 1 322 ? -18.457 -12.086 10.074 1.00 81.38 322 SER A CA 1
ATOM 2499 C C . SER A 1 322 ? -18.739 -11.225 8.843 1.00 81.38 322 SER A C 1
ATOM 2501 O O . SER A 1 322 ? -18.021 -11.290 7.850 1.00 81.38 322 SER A O 1
ATOM 2503 N N . ASP A 1 323 ? -19.773 -10.385 8.908 1.00 86.44 323 ASP A N 1
ATOM 2504 C CA . ASP A 1 323 ? -20.018 -9.345 7.900 1.00 86.44 323 ASP A CA 1
ATOM 2505 C C . ASP A 1 323 ? -19.191 -8.079 8.148 1.00 86.44 323 ASP A C 1
ATOM 2507 O O . ASP A 1 323 ? -19.076 -7.240 7.254 1.00 86.44 323 ASP A O 1
ATOM 2511 N N . LYS A 1 324 ? -18.597 -7.940 9.338 1.00 88.44 324 LYS A N 1
ATOM 2512 C CA . LYS A 1 324 ? -17.845 -6.752 9.737 1.00 88.44 324 LYS A CA 1
ATOM 2513 C C . LYS A 1 324 ? -16.358 -6.933 9.481 1.00 88.44 324 LYS A C 1
ATOM 2515 O O . LYS A 1 324 ? -15.807 -8.008 9.712 1.00 88.44 324 LYS A O 1
ATOM 2520 N N . ALA A 1 325 ? -15.701 -5.849 9.087 1.00 91.38 325 ALA A N 1
ATOM 2521 C CA . ALA A 1 325 ? -14.245 -5.795 9.023 1.00 91.38 325 ALA A CA 1
ATOM 2522 C C . ALA A 1 325 ? -13.592 -5.590 10.398 1.00 91.38 325 ALA A C 1
ATOM 2524 O O . ALA A 1 325 ? -12.439 -5.966 10.603 1.00 91.38 325 ALA A O 1
ATOM 2525 N N . MET A 1 326 ? -14.344 -5.034 11.352 1.00 89.50 326 MET A N 1
ATOM 2526 C CA . MET A 1 326 ? -13.877 -4.692 12.691 1.00 89.50 326 MET A CA 1
ATOM 2527 C C . MET A 1 326 ? -14.852 -5.194 13.757 1.00 89.50 326 MET A C 1
ATOM 2529 O O . MET A 1 326 ? -16.059 -4.973 13.659 1.00 89.50 326 MET A O 1
ATOM 2533 N N . GLU A 1 327 ? -14.314 -5.800 14.809 1.00 85.56 327 GLU A N 1
ATOM 2534 C CA . GLU A 1 327 ? -15.022 -6.085 16.057 1.00 85.56 327 GLU A CA 1
ATOM 2535 C C . GLU A 1 327 ? -14.274 -5.398 17.201 1.00 85.56 327 GLU A C 1
ATOM 2537 O O . GLU A 1 327 ? -13.285 -5.917 17.707 1.00 85.56 327 GLU A O 1
ATOM 2542 N N . ALA A 1 328 ? -14.723 -4.213 17.616 1.00 78.06 328 ALA A N 1
ATOM 2543 C CA . ALA A 1 328 ? -14.064 -3.439 18.667 1.00 78.06 328 ALA A CA 1
ATOM 2544 C C . ALA A 1 328 ? -14.880 -3.422 19.961 1.00 78.06 328 ALA A C 1
ATOM 2546 O O . ALA A 1 328 ? -16.106 -3.332 19.916 1.00 78.06 328 ALA A O 1
ATOM 2547 N N . ARG A 1 329 ? -14.194 -3.473 21.110 1.00 82.06 329 ARG A N 1
ATOM 2548 C CA . ARG A 1 329 ? -14.788 -3.040 22.384 1.00 82.06 329 ARG A CA 1
ATOM 2549 C C . ARG A 1 329 ? -14.481 -1.572 22.571 1.00 82.06 329 ARG A C 1
ATOM 2551 O O . ARG A 1 329 ? -13.314 -1.218 22.441 1.00 82.06 329 ARG A O 1
ATOM 2558 N N . LEU A 1 330 ? -15.471 -0.738 22.871 1.00 82.94 330 LEU A N 1
ATOM 2559 C CA . LEU A 1 330 ? -15.300 0.721 22.923 1.00 82.94 330 LEU A CA 1
ATOM 2560 C C . LEU A 1 330 ? -15.321 1.253 24.356 1.00 82.94 330 LEU A C 1
ATOM 2562 O O . LEU A 1 330 ? -14.608 2.205 24.671 1.00 82.94 330 LEU A O 1
ATOM 2566 N N . VAL A 1 331 ? -16.074 0.610 25.249 1.00 89.12 331 VAL A N 1
ATOM 2567 C CA . VAL A 1 331 ? -16.124 0.961 26.670 1.00 89.12 331 VAL A CA 1
ATOM 2568 C C . VAL A 1 331 ? -16.264 -0.281 27.546 1.00 89.12 331 VAL A C 1
ATOM 2570 O O . VAL A 1 331 ? -17.116 -1.136 27.322 1.00 89.12 331 VAL A O 1
ATOM 2573 N N . GLY A 1 332 ? -15.425 -0.378 28.577 1.00 92.25 332 GLY A N 1
ATOM 2574 C CA . GLY A 1 332 ? -15.532 -1.388 29.628 1.00 92.25 332 GLY A CA 1
ATOM 2575 C C . GLY A 1 332 ? -15.868 -0.745 30.967 1.00 92.25 332 GLY A C 1
ATOM 2576 O O . GLY A 1 332 ? -15.290 0.276 31.326 1.00 92.25 332 GLY A O 1
ATOM 2577 N N . TYR A 1 333 ? -16.770 -1.328 31.746 1.00 96.06 333 TYR A N 1
ATOM 2578 C CA . TYR A 1 333 ? -17.135 -0.805 33.065 1.00 96.06 333 TYR A CA 1
ATOM 2579 C C . TYR A 1 333 ? -17.426 -1.914 34.070 1.00 96.06 333 TYR A C 1
ATOM 2581 O O . TYR A 1 333 ? -17.803 -3.024 33.717 1.00 96.06 333 TYR A O 1
ATOM 2589 N N . GLN A 1 334 ? -17.223 -1.607 35.347 1.00 97.19 334 GLN A N 1
ATOM 2590 C CA . GLN A 1 334 ? -17.522 -2.501 36.462 1.00 97.19 334 GLN A CA 1
ATOM 2591 C C . GLN A 1 334 ? -18.094 -1.715 37.636 1.00 97.19 334 GLN A C 1
ATOM 2593 O O . GLN A 1 334 ? -17.794 -0.532 37.824 1.00 97.19 334 GLN A O 1
ATOM 2598 N N . THR A 1 335 ? -18.870 -2.401 38.467 1.00 97.62 335 THR A N 1
ATOM 2599 C CA . THR A 1 335 ? -19.544 -1.820 39.628 1.00 97.62 335 THR A CA 1
ATOM 2600 C C . THR A 1 335 ? -19.215 -2.590 40.899 1.00 97.62 335 THR A C 1
ATOM 2602 O O . THR A 1 335 ? -19.040 -3.809 40.876 1.00 97.62 335 THR A O 1
ATOM 2605 N N . HIS A 1 336 ? -19.157 -1.880 42.025 1.00 97.88 336 HIS A N 1
ATOM 2606 C CA . HIS A 1 336 ? -19.181 -2.500 43.348 1.00 97.88 336 HIS A CA 1
ATOM 2607 C C . HIS A 1 336 ? -20.622 -2.559 43.846 1.00 97.88 336 HIS A C 1
ATOM 2609 O O . HIS A 1 336 ? -21.272 -1.516 43.960 1.00 97.88 336 HIS A O 1
ATOM 2615 N N . VAL A 1 337 ? -21.112 -3.761 44.142 1.00 97.50 337 VAL A N 1
ATOM 2616 C CA . VAL A 1 337 ? -22.489 -3.995 44.588 1.00 97.50 337 VAL A CA 1
ATOM 2617 C C . VAL A 1 337 ? -22.497 -4.536 46.007 1.00 97.50 337 VAL A C 1
ATOM 2619 O O . VAL A 1 337 ? -21.703 -5.407 46.365 1.00 97.50 337 VAL A O 1
ATOM 2622 N N . GLN A 1 338 ? -23.434 -4.039 46.809 1.00 96.56 338 GLN A N 1
ATOM 2623 C CA . GLN A 1 338 ? -23.686 -4.519 48.163 1.00 96.56 338 GLN A CA 1
ATOM 2624 C C . GLN A 1 338 ? -23.758 -6.058 48.230 1.00 96.56 338 GLN A C 1
ATOM 2626 O O . GLN A 1 338 ? -24.429 -6.697 47.420 1.00 96.56 338 GLN A O 1
ATOM 2631 N N . ASP A 1 339 ? -23.088 -6.644 49.227 1.00 95.31 339 ASP A N 1
ATOM 2632 C CA . ASP A 1 339 ? -23.039 -8.088 49.524 1.00 95.31 339 ASP A CA 1
ATOM 2633 C C . ASP A 1 339 ? -22.481 -8.980 48.392 1.00 95.31 339 ASP A C 1
ATOM 2635 O O . ASP A 1 339 ? -22.505 -10.203 48.501 1.00 95.31 339 ASP A O 1
ATOM 2639 N N . ILE A 1 340 ? -21.994 -8.391 47.295 1.00 95.44 340 ILE A N 1
ATOM 2640 C CA . ILE A 1 340 ? -21.359 -9.091 46.163 1.00 95.44 340 ILE A CA 1
ATOM 2641 C C . ILE A 1 340 ? -19.901 -8.650 46.029 1.00 95.44 340 ILE A C 1
ATOM 2643 O O . ILE A 1 340 ? -19.018 -9.463 45.773 1.00 95.44 340 ILE A O 1
ATOM 2647 N N . GLY A 1 341 ? -19.641 -7.362 46.234 1.00 96.06 341 GLY A N 1
ATOM 2648 C CA . GLY A 1 341 ? -18.336 -6.761 46.037 1.00 96.06 341 GLY A CA 1
ATOM 2649 C C . GLY A 1 341 ? -18.156 -6.202 44.626 1.00 96.06 341 GLY A C 1
ATOM 2650 O O . GLY A 1 341 ? -19.121 -5.888 43.927 1.00 96.06 341 GLY A O 1
ATOM 2651 N N . THR A 1 342 ? -16.897 -6.037 44.219 1.00 96.81 342 THR A N 1
ATOM 2652 C CA . THR A 1 342 ? -16.542 -5.554 42.877 1.00 96.81 342 THR A CA 1
ATOM 2653 C C . THR A 1 342 ? -16.737 -6.683 41.874 1.00 96.81 342 THR A C 1
ATOM 2655 O O . THR A 1 342 ? -16.067 -7.709 41.966 1.00 96.81 342 THR A O 1
ATOM 2658 N N . GLN A 1 343 ? -17.656 -6.495 40.931 1.00 96.38 343 GLN A N 1
ATOM 2659 C CA . GLN A 1 343 ? -17.911 -7.454 39.857 1.00 96.38 343 GLN A CA 1
ATOM 2660 C C . GLN A 1 343 ? -16.866 -7.323 38.739 1.00 96.38 343 GLN A C 1
ATOM 2662 O O . GLN A 1 343 ? -16.134 -6.339 38.683 1.00 96.38 343 GLN A O 1
ATOM 2667 N N . ALA A 1 344 ? -16.800 -8.311 37.844 1.00 95.19 344 ALA A N 1
ATOM 2668 C CA . ALA A 1 344 ? -15.948 -8.242 36.660 1.00 95.19 344 ALA A CA 1
ATOM 2669 C C . ALA A 1 344 ? -16.362 -7.092 35.721 1.00 95.19 344 ALA A C 1
ATOM 2671 O O . ALA A 1 344 ? -17.506 -6.635 35.741 1.00 95.19 344 ALA A O 1
ATOM 2672 N N . TYR A 1 345 ? -15.426 -6.659 34.875 1.00 93.12 345 TYR A N 1
ATOM 2673 C CA . TYR A 1 345 ? -15.723 -5.739 33.780 1.00 93.12 345 TYR A CA 1
ATOM 2674 C C . TYR A 1 345 ? -16.712 -6.365 32.794 1.00 93.12 345 TYR A C 1
ATOM 2676 O O . TYR A 1 345 ? -16.530 -7.501 32.357 1.00 93.12 345 TYR A O 1
ATOM 2684 N N . VAL A 1 346 ? -17.717 -5.582 32.424 1.00 93.44 346 VAL A N 1
ATOM 2685 C CA . VAL A 1 346 ? -18.598 -5.820 31.280 1.00 93.44 346 VAL A CA 1
ATOM 2686 C C . VAL A 1 346 ? -18.317 -4.763 30.211 1.00 93.44 346 VAL A C 1
ATOM 2688 O O . VAL A 1 346 ? -17.603 -3.791 30.485 1.00 93.44 346 VAL A O 1
ATOM 2691 N N . TYR A 1 347 ? -18.840 -4.949 29.001 1.00 90.00 347 TYR A N 1
ATOM 2692 C CA . TYR A 1 347 ? -18.490 -4.114 27.852 1.00 90.00 347 TYR A CA 1
ATOM 2693 C C . TYR A 1 347 ? -19.726 -3.705 27.051 1.00 90.00 347 TYR A C 1
ATOM 2695 O O . TYR A 1 347 ? -20.705 -4.440 27.006 1.00 90.00 347 TYR A O 1
ATOM 2703 N N . ASP A 1 348 ? -19.659 -2.528 26.431 1.00 87.12 348 ASP A N 1
ATOM 2704 C CA . ASP A 1 348 ? -20.516 -2.098 25.315 1.00 87.12 348 ASP A CA 1
ATOM 2705 C C . ASP A 1 348 ? -22.010 -2.457 25.436 1.00 87.12 348 ASP A C 1
ATOM 2707 O O . ASP A 1 348 ? -22.593 -3.145 24.601 1.00 87.12 348 ASP A O 1
ATOM 2711 N N . GLY A 1 349 ? -22.654 -1.940 26.482 1.00 89.69 349 GLY A N 1
ATOM 2712 C CA . GLY A 1 349 ? -24.087 -2.090 26.717 1.00 89.69 349 GLY A CA 1
ATOM 2713 C C . GLY A 1 349 ? -24.471 -3.280 27.594 1.00 89.69 349 GLY A C 1
ATOM 2714 O O . GLY A 1 349 ? -25.627 -3.351 28.006 1.00 89.69 349 GLY A O 1
ATOM 2715 N N . ASP A 1 350 ? -23.548 -4.169 27.962 1.00 91.88 350 ASP A N 1
ATOM 2716 C CA . ASP A 1 350 ? -23.825 -5.244 28.921 1.00 91.88 350 ASP A CA 1
ATOM 2717 C C . ASP A 1 350 ? -24.188 -4.708 30.319 1.00 91.88 350 ASP A C 1
ATOM 2719 O O . ASP A 1 350 ? -23.797 -3.619 30.737 1.00 91.88 350 ASP A O 1
ATOM 2723 N N . VAL A 1 351 ? -24.965 -5.460 31.094 1.00 94.69 351 VAL A N 1
ATOM 2724 C CA . VAL A 1 351 ? -25.419 -4.993 32.412 1.00 94.69 351 VAL A CA 1
ATOM 2725 C C . VAL A 1 351 ? -24.313 -5.167 33.457 1.00 94.69 351 VAL A C 1
ATOM 2727 O O . VAL A 1 351 ? -23.938 -6.292 33.780 1.00 94.69 351 VAL A O 1
ATOM 2730 N N . ALA A 1 352 ? -23.854 -4.065 34.056 1.00 97.06 352 ALA A N 1
ATOM 2731 C CA . ALA A 1 352 ? -23.072 -4.093 35.294 1.00 97.06 352 ALA A CA 1
ATOM 2732 C C . ALA A 1 352 ? -23.991 -3.837 36.490 1.00 97.06 352 ALA A C 1
ATOM 2734 O O . ALA A 1 352 ? -24.809 -2.918 36.455 1.00 97.06 352 ALA A O 1
ATOM 2735 N N . GLY A 1 353 ? -23.855 -4.623 37.555 1.00 96.19 353 GLY A N 1
ATOM 2736 C CA . GLY A 1 353 ? -24.686 -4.521 38.751 1.00 96.19 353 GLY A CA 1
ATOM 2737 C C . GLY A 1 353 ? -25.660 -5.688 38.911 1.00 96.19 353 GLY A C 1
ATOM 2738 O O . GLY A 1 353 ? -25.395 -6.814 38.485 1.00 96.19 353 GLY A O 1
ATOM 2739 N N . THR A 1 354 ? -26.803 -5.414 39.537 1.00 93.50 354 THR A N 1
ATOM 2740 C CA . THR A 1 354 ? -27.942 -6.336 39.662 1.00 93.50 354 THR A CA 1
ATOM 2741 C C . THR A 1 354 ? -29.234 -5.600 39.333 1.00 93.50 354 THR A C 1
ATOM 2743 O O . THR A 1 354 ? -29.397 -4.461 39.740 1.00 93.50 354 THR A O 1
ATOM 2746 N N . SER A 1 355 ? -30.188 -6.224 38.650 1.00 88.94 355 SER A N 1
ATOM 2747 C CA . SER A 1 355 ? -31.510 -5.625 38.417 1.00 88.94 355 SER A CA 1
ATOM 2748 C C . SER A 1 355 ? -32.565 -6.408 39.196 1.00 88.94 355 SER A C 1
ATOM 2750 O O . SER A 1 355 ? -32.616 -7.634 39.102 1.00 88.94 355 SER A O 1
ATOM 2752 N N . GLY A 1 356 ? -33.363 -5.718 40.019 1.00 86.75 356 GLY A N 1
ATOM 2753 C CA . GLY A 1 356 ? -34.502 -6.311 40.734 1.00 86.75 356 GLY A CA 1
ATOM 2754 C C . GLY A 1 356 ? -34.144 -7.110 41.992 1.00 86.75 356 GLY A C 1
ATOM 2755 O O . GLY A 1 356 ? -35.029 -7.665 42.634 1.00 86.75 356 GLY A O 1
ATOM 2756 N N . GLN A 1 357 ? -32.866 -7.153 42.380 1.00 92.25 357 GLN A N 1
ATOM 2757 C CA . GLN A 1 357 ? -32.396 -7.889 43.566 1.00 92.25 357 GLN A CA 1
ATOM 2758 C C . GLN A 1 357 ? -32.311 -7.028 44.832 1.00 92.25 357 GLN A C 1
ATOM 2760 O O . GLN A 1 357 ? -31.854 -7.497 45.871 1.00 92.25 357 GLN A O 1
ATOM 2765 N N . ALA A 1 358 ? -32.711 -5.759 44.751 1.00 93.50 358 ALA A N 1
ATOM 2766 C CA . ALA A 1 358 ? -32.662 -4.806 45.853 1.00 93.50 358 ALA A CA 1
ATOM 2767 C C . ALA A 1 358 ? -31.265 -4.510 46.438 1.00 93.50 358 ALA A C 1
ATOM 2769 O O . ALA A 1 358 ? -31.159 -4.002 47.555 1.00 93.50 358 ALA A O 1
ATOM 2770 N N . LYS A 1 359 ? -30.196 -4.755 45.672 1.00 95.62 359 LYS A N 1
ATOM 2771 C CA . LYS A 1 359 ? -28.811 -4.467 46.071 1.00 95.62 359 LYS A CA 1
ATOM 2772 C C . LYS A 1 359 ? -28.337 -3.146 45.468 1.00 95.62 359 LYS A C 1
ATOM 2774 O O . LYS A 1 359 ? -28.522 -2.905 44.279 1.00 95.62 359 LYS A O 1
ATOM 2779 N N . ARG A 1 360 ? -27.741 -2.274 46.289 1.00 96.56 360 ARG A N 1
ATOM 2780 C CA . ARG A 1 360 ? -27.226 -0.966 45.836 1.00 96.56 360 ARG A CA 1
ATOM 2781 C C . ARG A 1 360 ? -25.873 -1.105 45.137 1.00 96.56 360 ARG A C 1
ATOM 2783 O O . ARG A 1 360 ? -25.004 -1.842 45.605 1.00 96.56 360 ARG A O 1
ATOM 2790 N N . MET A 1 361 ? -25.674 -0.315 44.091 1.00 97.62 361 MET A N 1
ATOM 2791 C CA . MET A 1 361 ? -24.351 0.063 43.606 1.00 97.62 361 MET A CA 1
ATOM 2792 C C . MET A 1 361 ? -23.733 1.074 44.572 1.00 97.62 361 MET A C 1
ATOM 2794 O O . MET A 1 361 ? -24.408 2.008 45.004 1.00 97.62 361 MET A O 1
ATOM 2798 N N . GLU A 1 362 ? -22.455 0.906 44.898 1.00 98.12 362 GLU A N 1
ATOM 2799 C CA . GLU A 1 362 ? -21.707 1.827 45.770 1.00 98.12 362 GLU A CA 1
ATOM 2800 C C . GLU A 1 362 ? -20.647 2.626 45.004 1.00 98.12 362 GLU A C 1
ATOM 2802 O O . GLU A 1 362 ? -20.316 3.753 45.376 1.00 98.12 362 GLU A O 1
ATOM 2807 N N . SER A 1 363 ? -20.116 2.054 43.921 1.00 98.06 363 SER A N 1
ATOM 2808 C CA . SER A 1 363 ? -19.132 2.705 43.056 1.00 98.06 363 SER A CA 1
ATOM 2809 C C . SER A 1 363 ? -19.086 2.101 41.655 1.00 98.06 363 SER A C 1
ATOM 2811 O O . SER A 1 363 ? -19.557 0.983 41.426 1.00 98.06 363 SER A O 1
ATOM 2813 N N . ILE A 1 364 ? -18.485 2.851 40.732 1.00 98.31 364 ILE A N 1
ATOM 2814 C CA . ILE A 1 364 ? -18.246 2.470 39.341 1.00 98.31 364 ILE A CA 1
ATOM 2815 C C . ILE A 1 364 ? -16.803 2.795 38.929 1.00 98.31 364 ILE A C 1
ATOM 2817 O O . ILE A 1 364 ? -16.222 3.793 39.366 1.00 98.31 364 ILE A O 1
ATOM 2821 N N . ARG A 1 365 ? -16.228 1.942 38.076 1.00 97.69 365 ARG A N 1
ATOM 2822 C CA . ARG A 1 365 ? -15.042 2.248 37.266 1.00 97.69 365 ARG A CA 1
ATOM 2823 C C . ARG A 1 365 ? -15.386 2.045 35.805 1.00 97.69 365 ARG A C 1
ATOM 2825 O O . ARG A 1 365 ? -15.965 1.021 35.452 1.00 97.69 365 ARG A O 1
ATOM 2832 N N . ILE A 1 366 ? -14.987 2.997 34.978 1.00 95.94 366 ILE A N 1
ATOM 2833 C CA . ILE A 1 366 ? -15.163 2.957 33.531 1.00 95.94 366 ILE A CA 1
ATOM 2834 C C . ILE A 1 366 ? -13.797 3.117 32.893 1.00 95.94 366 ILE A C 1
ATOM 2836 O O . ILE A 1 366 ? -13.013 3.983 33.282 1.00 95.94 366 ILE A O 1
ATOM 2840 N N . ASN A 1 367 ? -13.511 2.256 31.936 1.00 90.44 367 ASN A N 1
ATOM 2841 C CA . ASN A 1 367 ? -12.260 2.179 31.227 1.00 90.44 367 ASN A CA 1
ATOM 2842 C C . ASN A 1 367 ? -12.537 2.242 29.730 1.00 90.44 367 ASN A C 1
ATOM 2844 O O . ASN A 1 367 ? -13.366 1.497 29.208 1.00 90.44 367 ASN A O 1
ATOM 2848 N N . LEU A 1 368 ? -11.798 3.101 29.043 1.00 86.31 368 LEU A N 1
ATOM 2849 C CA . LEU A 1 368 ? -11.661 2.973 27.604 1.00 86.31 368 LEU A CA 1
ATOM 2850 C C . LEU A 1 368 ? -10.572 1.942 27.308 1.00 86.31 368 LEU A C 1
ATOM 2852 O O . LEU A 1 368 ? -9.613 1.825 28.082 1.00 86.31 368 LEU A O 1
ATOM 2856 N N . PRO A 1 369 ? -10.680 1.196 26.202 1.00 74.50 369 PRO A N 1
ATOM 2857 C CA . PRO A 1 369 ? -9.559 0.429 25.694 1.00 74.50 369 PRO A CA 1
ATOM 2858 C C . PRO A 1 369 ? -8.314 1.318 25.622 1.00 74.50 369 PRO A C 1
ATOM 2860 O O . PRO A 1 369 ? -8.406 2.511 25.317 1.00 74.50 369 PRO A O 1
ATOM 2863 N N . SER A 1 370 ? -7.131 0.742 25.855 1.00 63.47 370 SER A N 1
ATOM 2864 C CA . SER A 1 370 ? -5.862 1.482 25.736 1.00 63.47 370 SER A CA 1
ATOM 2865 C C . SER A 1 370 ? -5.713 2.167 24.373 1.00 63.47 370 SER A C 1
ATOM 2867 O O . SER A 1 370 ? -5.034 3.179 24.266 1.00 63.47 370 SER A O 1
ATOM 2869 N N . THR A 1 371 ? -6.402 1.620 23.370 1.00 57.56 371 THR A N 1
ATOM 2870 C CA . THR A 1 371 ? -6.510 2.072 21.982 1.00 57.56 371 THR A CA 1
ATOM 2871 C C . THR A 1 371 ? -7.062 3.492 21.844 1.00 57.56 371 THR A C 1
ATOM 2873 O O . THR A 1 371 ? -6.673 4.200 20.925 1.00 57.56 371 THR A O 1
ATOM 2876 N N . MET A 1 372 ? -7.926 3.914 22.774 1.00 69.62 372 MET A N 1
ATOM 2877 C CA . MET A 1 372 ? -8.608 5.214 22.770 1.00 69.62 372 MET A CA 1
ATOM 2878 C C . MET A 1 372 ? -8.099 6.160 23.860 1.00 69.62 372 MET A C 1
ATOM 2880 O O . MET A 1 372 ? -8.314 7.370 23.798 1.00 69.62 372 MET A O 1
ATOM 2884 N N . ALA A 1 373 ? -7.406 5.625 24.868 1.00 63.56 373 ALA A N 1
ATOM 2885 C CA . ALA A 1 373 ? -6.939 6.397 26.018 1.00 63.56 373 ALA A CA 1
ATOM 2886 C C . ALA A 1 373 ? -5.865 7.448 25.663 1.00 63.56 373 ALA A C 1
ATOM 2888 O O . ALA A 1 373 ? -5.660 8.388 26.431 1.00 63.56 373 ALA A O 1
ATOM 2889 N N . SER A 1 374 ? -5.179 7.298 24.523 1.00 66.00 374 SER A N 1
ATOM 2890 C CA . SER A 1 374 ? -4.222 8.283 23.993 1.00 66.00 374 SER A CA 1
ATOM 2891 C C . SER A 1 374 ? -4.880 9.428 23.222 1.00 66.00 374 SER A C 1
ATOM 2893 O O . SER A 1 374 ? -4.288 10.496 23.104 1.00 66.00 374 SER A O 1
ATOM 2895 N N . GLU A 1 375 ? -6.086 9.216 22.699 1.00 73.44 375 GLU A N 1
ATOM 2896 C CA . GLU A 1 375 ? -6.806 10.168 21.842 1.00 73.44 375 GLU A CA 1
ATOM 2897 C C . GLU A 1 375 ? -7.837 10.977 22.636 1.00 73.44 375 GLU A C 1
ATOM 2899 O O . GLU A 1 375 ? -8.332 12.009 22.191 1.00 73.44 375 GLU A O 1
ATOM 2904 N N . GLY A 1 376 ? -8.159 10.546 23.851 1.00 85.06 376 GLY A N 1
ATOM 2905 C CA . GLY A 1 376 ? -9.079 11.252 24.719 1.00 85.06 376 GLY A CA 1
ATOM 2906 C C . GLY A 1 376 ? -9.382 10.490 25.996 1.00 85.06 376 GLY A C 1
ATOM 2907 O O . GLY A 1 376 ? -8.686 9.544 26.367 1.00 85.06 376 GLY A O 1
ATOM 2908 N N . LYS A 1 377 ? -10.409 10.936 26.717 1.00 89.81 377 LYS A N 1
ATOM 2909 C CA . LYS A 1 377 ? -10.782 10.359 28.012 1.00 89.81 377 LYS A CA 1
ATOM 2910 C C . LYS A 1 377 ? -12.286 10.188 28.117 1.00 89.81 377 LYS A C 1
ATOM 2912 O O . LYS A 1 377 ? -13.044 11.019 27.623 1.00 89.81 377 LYS A O 1
ATOM 2917 N N . ILE A 1 378 ? -12.702 9.159 28.847 1.00 94.62 378 ILE A N 1
ATOM 2918 C CA . ILE A 1 378 ? -14.021 9.140 29.473 1.00 94.62 378 ILE A CA 1
ATOM 2919 C C . ILE A 1 378 ? -13.917 9.814 30.837 1.00 94.62 378 ILE A C 1
ATOM 2921 O O . ILE A 1 378 ? -13.035 9.493 31.638 1.00 94.62 378 ILE A O 1
ATOM 2925 N N . GLU A 1 379 ? -14.799 10.773 31.076 1.00 97.38 379 GLU A N 1
ATOM 2926 C CA . GLU A 1 379 ? -14.921 11.509 32.325 1.00 97.38 379 GLU A CA 1
ATOM 2927 C C . GLU A 1 379 ? -16.278 11.198 32.943 1.00 97.38 379 GLU A C 1
ATOM 2929 O O . GLU A 1 379 ? -17.303 11.322 32.276 1.00 97.38 379 GLU A O 1
ATOM 2934 N N . TYR A 1 380 ? -16.308 10.809 34.213 1.00 98.25 380 TYR A N 1
ATOM 2935 C CA . TYR A 1 380 ? -17.542 10.434 34.897 1.00 98.25 380 TYR A CA 1
ATOM 2936 C C . TYR A 1 380 ? -17.522 10.802 36.373 1.00 98.25 380 TYR A C 1
ATOM 2938 O O . TYR A 1 380 ? -16.472 10.912 37.000 1.00 98.25 380 TYR A O 1
ATOM 2946 N N . ARG A 1 381 ? -18.703 10.990 36.947 1.00 98.25 381 ARG A N 1
ATOM 2947 C CA . ARG A 1 381 ? -18.887 11.228 38.379 1.00 98.25 381 ARG A CA 1
ATOM 2948 C C . ARG A 1 381 ? -20.211 10.648 38.842 1.00 98.25 381 ARG A C 1
ATOM 2950 O O . ARG A 1 381 ? -21.122 10.458 38.035 1.00 98.25 381 ARG A O 1
ATOM 2957 N N . SER A 1 382 ? -20.319 10.407 40.142 1.00 98.06 382 SER A N 1
ATOM 2958 C CA . SER A 1 382 ? -21.528 9.855 40.746 1.00 98.06 382 SER A CA 1
ATOM 2959 C C . SER A 1 382 ? -22.114 10.803 41.787 1.00 98.06 382 SER A C 1
ATOM 2961 O O . SER A 1 382 ? -21.388 11.523 42.475 1.00 98.06 382 SER A O 1
ATOM 2963 N N . HIS A 1 383 ? -23.436 10.772 41.925 1.00 97.38 383 HIS A N 1
ATOM 2964 C CA . HIS A 1 383 ? -24.142 11.309 43.079 1.00 97.38 383 HIS A CA 1
ATOM 2965 C C . HIS A 1 383 ? -24.219 10.221 44.150 1.00 97.38 383 HIS A C 1
ATOM 2967 O O . HIS A 1 383 ? -24.833 9.173 43.934 1.00 97.38 383 HIS A O 1
ATOM 2973 N N . VAL A 1 384 ? -23.582 10.454 45.295 1.00 97.06 384 VAL A N 1
ATOM 2974 C CA . VAL A 1 384 ? -23.462 9.477 46.382 1.00 97.06 384 VAL A CA 1
ATOM 2975 C C . VAL A 1 384 ? -24.333 9.904 47.557 1.00 97.06 384 VAL A C 1
ATOM 2977 O O . VAL A 1 384 ? -24.357 11.077 47.935 1.00 97.06 384 VAL A O 1
ATOM 2980 N N . GLN A 1 385 ? -25.019 8.946 48.178 1.00 95.69 385 GLN A N 1
ATOM 2981 C CA . GLN A 1 385 ? -25.810 9.186 49.383 1.00 95.69 385 GLN A CA 1
ATOM 2982 C C . GLN A 1 385 ? -25.018 9.970 50.443 1.00 95.69 385 GLN A C 1
ATOM 2984 O O . GLN A 1 385 ? -23.875 9.633 50.750 1.00 95.69 385 GLN A O 1
ATOM 2989 N N . ASN A 1 386 ? -25.664 10.976 51.042 1.00 93.88 386 ASN A N 1
ATOM 2990 C CA . ASN A 1 386 ? -25.123 11.855 52.092 1.00 93.88 386 ASN A CA 1
ATOM 2991 C C . ASN A 1 386 ? -23.888 12.687 51.689 1.00 93.88 386 ASN A C 1
ATOM 2993 O O . ASN A 1 386 ? -23.320 13.370 52.538 1.00 93.88 386 ASN A O 1
ATOM 2997 N N . ILE A 1 387 ? -23.467 12.641 50.424 1.00 93.75 387 ILE A N 1
ATOM 2998 C CA . ILE A 1 387 ? -22.328 13.409 49.900 1.00 93.75 387 ILE A CA 1
ATOM 2999 C C . ILE A 1 387 ? -22.796 14.343 48.782 1.00 93.75 387 ILE A C 1
ATOM 3001 O O . ILE A 1 387 ? -22.382 15.498 48.732 1.00 93.75 387 ILE A O 1
ATOM 3005 N N . GLY A 1 388 ? -23.682 13.859 47.914 1.00 94.62 388 GLY A N 1
ATOM 3006 C CA . GLY A 1 388 ? -24.102 14.555 46.707 1.00 94.62 388 GLY A CA 1
ATOM 3007 C C . GLY A 1 388 ? -23.235 14.195 45.502 1.00 94.62 388 GLY A C 1
ATOM 3008 O O . GLY A 1 388 ? -22.567 13.157 45.489 1.00 94.62 388 GLY A O 1
ATOM 3009 N N . TRP A 1 389 ? -23.248 15.051 44.481 1.00 96.81 389 TRP A N 1
ATOM 3010 C CA . TRP A 1 389 ? -22.357 14.926 43.327 1.00 96.81 389 TRP A CA 1
ATOM 3011 C C . TRP A 1 389 ? -20.892 15.072 43.746 1.00 96.81 389 TRP A C 1
ATOM 3013 O O . TRP A 1 389 ? -20.515 16.034 44.418 1.00 96.81 389 TRP A O 1
ATOM 3023 N N . GLU A 1 390 ? -20.043 14.145 43.303 1.00 97.62 390 GLU A N 1
ATOM 3024 C CA . GLU A 1 390 ? -18.596 14.318 43.420 1.00 97.62 390 GLU A CA 1
ATOM 3025 C C . GLU A 1 390 ? -18.145 15.604 42.703 1.00 97.62 390 GLU A C 1
ATOM 3027 O O . GLU A 1 390 ? -18.574 15.905 41.584 1.00 97.62 390 GLU A O 1
ATOM 3032 N N . LYS A 1 391 ? -17.266 16.375 43.359 1.00 95.56 391 LYS A N 1
ATOM 3033 C CA . LYS A 1 391 ? -16.742 17.637 42.810 1.00 95.56 391 LYS A CA 1
ATOM 3034 C C . LYS A 1 391 ? -15.885 17.399 41.568 1.00 95.56 391 LYS A C 1
ATOM 3036 O O . LYS A 1 391 ? -16.055 18.090 40.567 1.00 95.56 391 LYS A O 1
ATOM 3041 N N . ASP A 1 392 ? -15.005 16.403 41.642 1.00 96.12 392 ASP A N 1
ATOM 3042 C CA . ASP A 1 392 ? -14.070 16.071 40.572 1.00 96.12 392 ASP A CA 1
ATOM 3043 C C . ASP A 1 392 ? -14.630 14.977 39.671 1.00 96.12 392 ASP A C 1
ATOM 3045 O O . ASP A 1 392 ? -15.079 13.928 40.144 1.00 96.12 392 ASP A O 1
ATOM 3049 N N . TRP A 1 393 ? -14.515 15.195 38.365 1.00 97.44 393 TRP A N 1
ATOM 3050 C CA . TRP A 1 393 ? -14.749 14.162 37.369 1.00 97.44 393 TRP A CA 1
ATOM 3051 C C . TRP A 1 393 ? -13.614 13.142 37.414 1.00 97.44 393 TRP A C 1
ATOM 3053 O O . TRP A 1 393 ? -12.434 13.483 37.314 1.00 97.44 393 TRP A O 1
ATOM 3063 N N . LYS A 1 394 ? -13.979 11.875 37.571 1.00 97.31 394 LYS A N 1
ATOM 3064 C CA . LYS A 1 394 ? -13.072 10.736 37.486 1.00 97.31 394 LYS A CA 1
ATOM 3065 C C . LYS A 1 394 ? -12.782 10.435 36.028 1.00 97.31 394 LYS A C 1
ATOM 3067 O O . LYS A 1 394 ? -13.647 10.589 35.173 1.00 97.31 394 LYS A O 1
ATOM 3072 N N . GLN A 1 395 ? -11.559 10.012 35.753 1.00 92.81 395 GLN A N 1
ATOM 3073 C CA . GLN A 1 395 ? -11.117 9.628 34.416 1.00 92.81 395 GLN A CA 1
ATOM 3074 C C . GLN A 1 395 ? -11.051 8.103 34.281 1.00 92.81 395 GLN A C 1
ATOM 3076 O O . GLN A 1 395 ? -11.360 7.367 35.223 1.00 92.81 395 GLN A O 1
ATOM 3081 N N . THR A 1 396 ? -10.644 7.625 33.103 1.00 88.94 396 THR A N 1
ATOM 3082 C CA . THR A 1 396 ? -10.408 6.203 32.810 1.00 88.94 396 THR A CA 1
ATOM 3083 C C . THR A 1 396 ? -9.820 5.452 34.016 1.00 88.94 396 THR A C 1
ATOM 3085 O O . THR A 1 396 ? -8.800 5.840 34.588 1.00 88.94 396 THR A O 1
ATOM 3088 N N . ASN A 1 397 ? -10.508 4.377 34.404 1.00 90.12 397 ASN A N 1
ATOM 3089 C CA . ASN A 1 397 ? -10.183 3.433 35.475 1.00 90.12 397 ASN A CA 1
ATOM 3090 C C . ASN A 1 397 ? -10.138 4.001 36.918 1.00 90.12 397 ASN A C 1
ATOM 3092 O O . ASN A 1 397 ? -9.854 3.262 37.865 1.00 90.12 397 ASN A O 1
ATOM 3096 N N . GLN A 1 398 ? -10.445 5.284 37.134 1.00 95.25 398 GLN A N 1
ATOM 3097 C CA . GLN A 1 398 ? -10.535 5.875 38.475 1.00 95.25 398 GLN A CA 1
ATOM 3098 C C . GLN A 1 398 ? -11.859 5.520 39.172 1.00 95.25 398 GLN A C 1
ATOM 3100 O O . GLN A 1 398 ? -12.905 5.408 38.553 1.00 95.25 398 GLN A O 1
ATOM 3105 N N . LEU A 1 399 ? -11.853 5.337 40.492 1.00 97.19 399 LEU A N 1
ATOM 3106 C CA . LEU A 1 399 ? -13.085 5.010 41.217 1.00 97.19 399 LEU A CA 1
ATOM 3107 C C . LEU A 1 399 ? -13.979 6.252 41.367 1.00 97.19 399 LEU A C 1
ATOM 3109 O O . LEU A 1 399 ? -13.530 7.249 41.935 1.00 97.19 399 LEU A O 1
ATOM 3113 N N . SER A 1 400 ? -15.235 6.161 40.926 1.00 98.06 400 SER A N 1
ATOM 3114 C CA . SER A 1 400 ? -16.305 7.113 41.254 1.00 98.06 400 SER A CA 1
ATOM 3115 C C . SER A 1 400 ? -17.267 6.472 42.252 1.00 98.06 400 SER A C 1
ATOM 3117 O O . SER A 1 400 ? -17.710 5.339 42.045 1.00 98.06 400 SER A O 1
ATOM 3119 N N . GLY A 1 401 ? -17.564 7.167 43.352 1.00 96.81 401 GLY A N 1
ATOM 3120 C CA . GLY A 1 401 ? -18.353 6.630 44.463 1.00 96.81 401 GLY A CA 1
ATOM 3121 C C . GLY A 1 401 ? -17.511 6.144 45.643 1.00 96.81 401 GLY A C 1
ATOM 3122 O O . GLY A 1 401 ? -16.420 6.647 45.912 1.00 96.81 401 GLY A O 1
ATOM 3123 N N . THR A 1 402 ? -18.024 5.163 46.390 1.00 93.69 402 THR A N 1
ATOM 3124 C CA . THR A 1 402 ? -17.336 4.604 47.563 1.00 93.69 402 THR A CA 1
ATOM 3125 C C . THR A 1 402 ? -17.332 3.076 47.560 1.00 93.69 402 THR A C 1
ATOM 3127 O O . THR A 1 402 ? -18.142 2.429 46.906 1.00 93.69 402 THR A O 1
ATOM 3130 N N . THR A 1 403 ? -16.397 2.481 48.296 1.00 89.19 403 THR A N 1
ATOM 3131 C CA . THR A 1 403 ? -16.342 1.033 48.523 1.00 89.19 403 THR A CA 1
ATOM 3132 C C . THR A 1 403 ? -16.284 0.787 50.023 1.00 89.19 403 THR A C 1
ATOM 3134 O O . THR A 1 403 ? -15.489 1.429 50.712 1.00 89.19 403 THR A O 1
ATOM 3137 N N . GLY A 1 404 ? -17.138 -0.100 50.543 1.00 85.38 404 GLY A N 1
ATOM 3138 C CA . GLY A 1 404 ? -17.121 -0.505 51.955 1.00 85.38 404 GLY A CA 1
ATOM 3139 C C . GLY A 1 404 ? -17.654 0.543 52.941 1.00 85.38 404 GLY A C 1
ATOM 3140 O O . GLY A 1 404 ? -17.622 0.321 54.147 1.00 85.38 404 GLY A O 1
ATOM 3141 N N . LYS A 1 405 ? -18.168 1.679 52.450 1.00 92.25 405 LYS A N 1
ATOM 3142 C CA . LYS A 1 405 ? -18.800 2.724 53.280 1.00 92.25 405 LYS A CA 1
ATOM 3143 C C . LYS A 1 405 ? -20.318 2.584 53.382 1.00 92.25 405 LYS A C 1
ATOM 3145 O O . LYS A 1 405 ? -20.954 3.376 54.067 1.00 92.25 405 LYS A O 1
ATOM 3150 N N . SER A 1 406 ? -20.900 1.596 52.702 1.00 92.31 406 SER A N 1
ATOM 3151 C CA . SER A 1 406 ? -22.347 1.377 52.651 1.00 92.31 406 SER A CA 1
ATOM 3152 C C . SER A 1 406 ? -23.168 2.550 52.099 1.00 92.31 406 SER A C 1
ATOM 3154 O O . SER A 1 406 ? -24.356 2.664 52.395 1.00 92.31 406 SER A O 1
ATOM 3156 N N . LEU A 1 407 ? -22.559 3.414 51.280 1.00 95.25 407 LEU A N 1
ATOM 3157 C CA . LEU A 1 407 ? -23.249 4.530 50.632 1.00 95.25 407 LEU A CA 1
ATOM 3158 C C . LEU A 1 407 ? -23.662 4.131 49.216 1.00 95.25 407 LEU A C 1
ATOM 3160 O O . LEU A 1 407 ? -22.824 3.715 48.416 1.00 95.25 407 LEU A O 1
ATOM 3164 N N . ARG A 1 408 ? -24.955 4.266 48.905 1.00 96.31 408 ARG A N 1
ATOM 3165 C CA . ARG A 1 408 ? -25.484 4.007 47.556 1.00 96.31 408 ARG A CA 1
ATOM 3166 C C . ARG A 1 408 ? -25.091 5.118 46.581 1.00 96.31 408 ARG A C 1
ATOM 3168 O O . ARG A 1 408 ? -25.024 6.290 46.959 1.00 96.31 408 ARG A O 1
ATOM 3175 N N . LEU A 1 409 ? -24.943 4.750 45.315 1.00 97.62 409 LEU A N 1
ATOM 3176 C CA . LEU A 1 409 ? -25.073 5.679 44.201 1.00 97.62 409 LEU A CA 1
ATOM 3177 C C . LEU A 1 409 ? -26.555 5.967 43.948 1.00 97.62 409 LEU A C 1
ATOM 3179 O O . LEU A 1 409 ? -27.394 5.071 44.064 1.00 97.62 409 LEU A O 1
ATOM 3183 N N . GLU A 1 410 ? -26.863 7.209 43.593 1.00 97.31 410 GLU A N 1
ATOM 3184 C CA . GLU A 1 410 ? -28.221 7.675 43.275 1.00 97.31 410 GLU A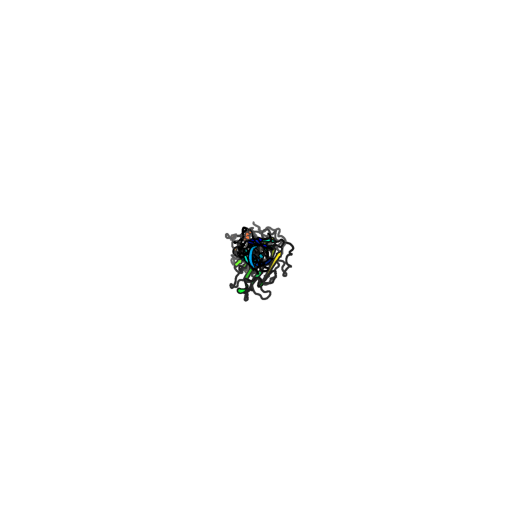 CA 1
ATOM 3185 C C . GLU A 1 410 ? -28.334 8.191 41.840 1.00 97.31 410 GLU A C 1
ATOM 3187 O O . GLU A 1 410 ? -29.404 8.116 41.246 1.00 97.31 410 GLU A O 1
ATOM 3192 N N . ALA A 1 411 ? -27.238 8.697 41.273 1.00 97.19 411 ALA A N 1
ATOM 3193 C CA . ALA A 1 411 ? -27.151 9.124 39.882 1.00 97.19 411 ALA A CA 1
ATOM 3194 C C . ALA A 1 411 ? -25.703 9.054 39.382 1.00 97.19 411 ALA A C 1
ATOM 3196 O O . ALA A 1 411 ? -24.762 8.998 40.178 1.00 97.19 411 ALA A O 1
ATOM 3197 N N . VAL A 1 412 ? -25.532 9.070 38.065 1.00 98.12 412 VAL A N 1
ATOM 3198 C CA . VAL A 1 412 ? -24.243 9.109 37.369 1.00 98.12 412 VAL A CA 1
ATOM 3199 C C . VAL A 1 412 ? -24.297 10.109 36.220 1.00 98.12 412 VAL A C 1
ATOM 3201 O O . VAL A 1 412 ? -25.361 10.391 35.673 1.00 98.12 412 VAL A O 1
ATOM 3204 N N . GLN A 1 413 ? -23.139 10.643 35.855 1.00 98.12 413 GLN A N 1
ATOM 3205 C CA . GLN A 1 413 ? -22.972 11.554 34.727 1.00 98.12 413 GLN A CA 1
ATOM 3206 C C . GLN A 1 413 ? -21.655 11.215 34.033 1.00 98.12 413 GLN A C 1
ATOM 3208 O O . GLN A 1 413 ? -20.655 10.996 34.720 1.00 98.12 413 GLN A O 1
ATOM 3213 N N . MET A 1 414 ? -21.644 11.138 32.701 1.00 97.81 414 MET A N 1
ATOM 3214 C CA . MET A 1 414 ? -20.492 10.677 31.918 1.00 97.81 414 MET A CA 1
ATOM 3215 C C . MET A 1 414 ? -20.373 11.441 30.606 1.00 97.81 414 MET A C 1
ATOM 3217 O O . MET A 1 414 ? -21.363 11.660 29.921 1.00 97.81 414 MET A O 1
ATOM 3221 N N . LYS A 1 415 ? -19.159 11.808 30.212 1.00 96.75 415 LYS A N 1
ATOM 3222 C CA . LYS A 1 415 ? -18.879 12.469 28.935 1.00 96.75 415 LYS A CA 1
ATOM 3223 C C . LYS A 1 415 ? -17.529 12.032 28.386 1.00 96.75 415 LYS A C 1
ATOM 3225 O O . LYS A 1 415 ? -16.673 11.551 29.126 1.00 96.75 415 LYS A O 1
ATOM 3230 N N . LEU A 1 416 ? -17.339 12.230 27.091 1.00 94.69 416 LEU A N 1
ATOM 3231 C CA . LEU A 1 416 ? -16.051 12.050 26.431 1.00 94.69 416 LEU A CA 1
ATOM 3232 C C . LEU A 1 416 ? -15.332 13.399 26.310 1.00 94.69 416 LEU A C 1
ATOM 3234 O O . LEU A 1 416 ? -15.973 14.446 26.194 1.00 94.69 416 LEU A O 1
ATOM 3238 N N . SER A 1 417 ? -14.003 13.379 26.307 1.00 93.38 417 SER A N 1
ATOM 3239 C CA . SER A 1 417 ? -13.150 14.540 26.032 1.00 93.38 417 SER A CA 1
ATOM 3240 C C . SER A 1 417 ? -11.976 14.168 25.125 1.00 93.38 417 SER A C 1
ATOM 3242 O O . SER A 1 417 ? -11.663 12.991 24.969 1.00 93.38 417 SER A O 1
ATOM 3244 N N . GLY A 1 418 ? -11.318 15.165 24.524 1.00 89.94 418 GLY A N 1
ATOM 3245 C CA . GLY A 1 418 ? -10.253 14.949 23.535 1.00 89.94 418 GLY A CA 1
ATOM 3246 C C . GLY A 1 418 ? -10.793 14.678 22.128 1.00 89.94 418 GLY A C 1
ATOM 3247 O O . GLY A 1 418 ? -11.911 15.077 21.799 1.00 89.94 418 GLY A O 1
ATOM 3248 N N . ASP A 1 419 ? -9.994 14.014 21.299 1.00 84.38 419 ASP A N 1
ATOM 3249 C CA . ASP A 1 419 ? -10.344 13.689 19.915 1.00 84.38 419 ASP A CA 1
ATOM 3250 C C . ASP A 1 419 ? -11.441 12.622 19.837 1.00 84.38 419 ASP A C 1
ATOM 3252 O O . ASP A 1 419 ? -12.340 12.745 19.009 1.00 84.38 419 ASP A O 1
ATOM 3256 N N . ILE A 1 420 ? -11.495 11.677 20.783 1.00 86.19 420 ILE A N 1
ATOM 3257 C CA . ILE A 1 420 ? -12.570 10.665 20.810 1.00 86.19 420 ILE A CA 1
ATOM 3258 C C . ILE A 1 420 ? -13.973 11.282 20.943 1.00 86.19 420 ILE A C 1
ATOM 3260 O O . ILE A 1 420 ? -14.943 10.708 20.464 1.00 86.19 420 ILE A O 1
ATOM 3264 N N . ALA A 1 421 ? -14.107 12.464 21.559 1.00 91.69 421 ALA A N 1
ATOM 3265 C CA . ALA A 1 421 ? -15.394 13.154 21.705 1.00 91.69 421 ALA A CA 1
ATOM 3266 C C . ALA A 1 421 ? -15.896 13.786 20.392 1.00 91.69 421 ALA A C 1
ATOM 3268 O O . ALA A 1 421 ? -17.055 14.209 20.293 1.00 91.69 421 ALA A O 1
ATOM 3269 N N . LYS A 1 422 ? -15.018 13.905 19.390 1.00 87.56 422 LYS A N 1
ATOM 3270 C CA . LYS A 1 422 ? -15.370 14.351 18.037 1.00 87.56 422 LYS A CA 1
ATOM 3271 C C . LYS A 1 422 ? -15.939 13.199 17.216 1.00 87.56 422 LYS A C 1
ATOM 3273 O O . LYS A 1 422 ? -16.865 13.433 16.450 1.00 87.56 422 LYS A O 1
ATOM 3278 N N . GLU A 1 423 ? -15.446 11.987 17.457 1.00 81.81 423 GLU A N 1
ATOM 3279 C CA . GLU A 1 423 ? -15.774 10.787 16.681 1.00 81.81 423 GLU A CA 1
ATOM 3280 C C . GLU A 1 423 ? -16.874 9.924 17.315 1.00 81.81 423 GLU A C 1
ATOM 3282 O O . GLU A 1 423 ? -17.564 9.202 16.600 1.00 81.81 423 GLU A O 1
ATOM 3287 N N . TYR A 1 424 ? -17.083 10.009 18.635 1.00 87.44 424 TYR A N 1
ATOM 3288 C CA . TYR A 1 424 ? -18.024 9.156 19.368 1.00 87.44 424 TYR A CA 1
ATOM 3289 C C . TYR A 1 424 ? -18.967 9.939 20.288 1.00 87.44 424 TYR A C 1
ATOM 3291 O O . TYR A 1 424 ? -18.639 11.008 20.808 1.00 87.44 424 TYR A O 1
ATOM 3299 N N . ASP A 1 425 ? -20.133 9.342 20.528 1.00 89.19 425 ASP A N 1
ATOM 3300 C CA . ASP A 1 425 ? -21.074 9.686 21.589 1.00 89.19 425 ASP A CA 1
ATOM 3301 C C . ASP A 1 425 ? -21.075 8.575 22.656 1.00 89.19 425 ASP A C 1
ATOM 3303 O O . ASP A 1 425 ? -21.003 7.389 22.324 1.00 89.19 425 ASP A O 1
ATOM 3307 N N . VAL A 1 426 ? -21.195 8.943 23.937 1.00 92.31 426 VAL A N 1
ATOM 3308 C CA . VAL A 1 426 ? -21.410 7.995 25.043 1.00 92.31 426 VAL A CA 1
ATOM 3309 C C . VAL A 1 426 ? -22.855 8.073 25.529 1.00 92.31 426 VAL A C 1
ATOM 3311 O O . VAL A 1 426 ? -23.340 9.145 25.898 1.00 92.31 426 VAL A O 1
ATOM 3314 N N . TYR A 1 427 ? -23.524 6.921 25.546 1.00 92.81 427 TYR A N 1
ATOM 3315 C CA . TYR A 1 427 ? -24.862 6.740 26.097 1.00 92.81 427 TYR A CA 1
ATOM 3316 C C . TYR A 1 427 ? -24.801 5.850 27.334 1.00 92.81 427 TYR A C 1
ATOM 3318 O O . TYR A 1 427 ? -24.081 4.851 27.367 1.00 92.81 427 TYR A O 1
ATOM 3326 N N . TYR A 1 428 ? -25.578 6.190 28.356 1.00 94.75 428 TYR A N 1
ATOM 3327 C CA . TYR A 1 428 ? -25.698 5.386 29.569 1.00 94.75 428 TYR A CA 1
ATOM 3328 C C . TYR A 1 428 ? -27.096 5.474 30.160 1.00 94.75 428 TYR A C 1
ATOM 3330 O O . TYR A 1 428 ? -27.772 6.493 30.068 1.00 94.75 428 TYR A O 1
ATOM 3338 N N . ARG A 1 429 ? -27.531 4.392 30.797 1.00 93.94 429 ARG A N 1
ATOM 3339 C CA . ARG A 1 429 ? -28.773 4.359 31.572 1.00 93.94 429 ARG A CA 1
ATOM 3340 C C . ARG A 1 429 ? -28.595 3.524 32.818 1.00 93.94 429 ARG A C 1
ATOM 3342 O O . ARG A 1 429 ? -27.736 2.645 32.868 1.00 93.94 429 ARG A O 1
ATOM 3349 N N . VAL A 1 430 ? -29.443 3.769 33.805 1.00 95.56 430 VAL A N 1
ATOM 3350 C CA . VAL A 1 430 ? -29.364 3.114 35.109 1.00 95.56 430 VAL A CA 1
ATOM 3351 C C . VAL A 1 430 ? -30.679 2.437 35.470 1.00 95.56 430 VAL A C 1
ATOM 3353 O O . VAL A 1 430 ? -31.760 2.891 35.090 1.00 95.56 430 VAL A O 1
ATOM 3356 N N . HIS A 1 431 ? -30.580 1.345 36.219 1.00 95.12 431 HIS A N 1
ATOM 3357 C CA . HIS A 1 431 ? -31.706 0.714 36.888 1.00 95.12 431 HIS A CA 1
ATOM 3358 C C . HIS A 1 431 ? -31.821 1.289 38.299 1.00 95.12 431 HIS A C 1
ATOM 3360 O O . HIS A 1 431 ? -30.968 1.019 39.147 1.00 95.12 431 HIS A O 1
ATOM 3366 N N . ALA A 1 432 ? -32.858 2.082 38.553 1.00 94.56 432 ALA A N 1
ATOM 3367 C CA . ALA A 1 432 ? -33.090 2.727 39.839 1.00 94.56 432 ALA A CA 1
ATOM 3368 C C . ALA A 1 432 ? -34.191 2.009 40.631 1.00 94.56 432 ALA A C 1
ATOM 3370 O O . ALA A 1 432 ? -35.190 1.537 40.077 1.00 94.56 432 ALA A O 1
ATOM 3371 N N . GLN A 1 433 ? -34.024 1.946 41.953 1.00 93.62 433 GLN A N 1
ATOM 3372 C CA . GLN A 1 433 ? -35.029 1.407 42.867 1.00 93.62 433 GLN A CA 1
ATOM 3373 C C . GLN A 1 433 ? -36.400 2.052 42.612 1.00 93.62 433 GLN A C 1
ATOM 3375 O O . GLN A 1 433 ? -36.501 3.265 42.475 1.00 93.62 433 GLN A O 1
ATOM 3380 N N . ASN A 1 434 ? -37.454 1.230 42.584 1.00 91.06 434 ASN A N 1
ATOM 3381 C CA . ASN A 1 434 ? -38.855 1.598 42.321 1.00 91.06 434 ASN A CA 1
ATOM 3382 C C . ASN A 1 434 ? -39.167 2.134 40.910 1.00 91.06 434 ASN A C 1
ATOM 3384 O O . ASN A 1 434 ? -40.338 2.172 40.541 1.00 91.06 434 ASN A O 1
ATOM 3388 N N . PHE A 1 435 ? -38.166 2.495 40.103 1.00 89.38 435 PHE A N 1
ATOM 3389 C CA . PHE A 1 435 ? -38.372 2.997 38.739 1.00 89.38 435 PHE A CA 1
ATOM 3390 C C . PHE A 1 435 ? -38.018 1.983 37.651 1.00 89.38 435 PHE A C 1
ATOM 3392 O O . PHE A 1 435 ? -38.559 2.070 36.542 1.00 89.38 435 PHE A O 1
ATOM 3399 N N . GLY A 1 436 ? -37.160 1.012 37.967 1.00 91.38 436 GLY A N 1
ATOM 3400 C CA . GLY A 1 436 ? -36.596 0.089 36.991 1.00 91.38 436 GLY A CA 1
ATOM 3401 C C . GLY A 1 436 ? -35.537 0.772 36.126 1.00 91.38 436 GLY A C 1
ATOM 3402 O O . GLY A 1 436 ? -34.890 1.724 36.563 1.00 91.38 436 GLY A O 1
ATOM 3403 N N . TRP A 1 437 ? -35.362 0.296 34.892 1.00 92.06 437 TRP A N 1
ATOM 3404 C CA . TRP A 1 437 ? -34.518 0.969 33.901 1.00 92.06 437 TRP A CA 1
ATOM 3405 C C . TRP A 1 437 ? -35.116 2.324 33.502 1.00 92.06 437 TRP A C 1
ATOM 3407 O O . TRP A 1 437 ? -36.270 2.400 33.071 1.00 92.06 437 TRP A O 1
ATOM 3417 N N . LEU A 1 438 ? -34.316 3.380 33.650 1.00 91.19 438 LEU A N 1
ATOM 3418 C CA . LEU A 1 438 ? -34.615 4.729 33.170 1.00 91.19 438 LEU A CA 1
ATOM 3419 C C . LEU A 1 438 ? -34.226 4.899 31.689 1.00 91.19 438 LEU A C 1
ATOM 3421 O O . LEU A 1 438 ? -33.682 3.979 31.066 1.00 91.19 438 LEU A O 1
ATOM 3425 N N . GLY A 1 439 ? -34.527 6.073 31.127 1.00 86.69 439 GLY A N 1
ATOM 3426 C CA . GLY A 1 439 ? -34.087 6.462 29.786 1.00 86.69 439 GLY A CA 1
ATOM 3427 C C . GLY A 1 439 ? -32.563 6.551 29.651 1.00 86.69 439 GLY A C 1
ATOM 3428 O O . GLY A 1 439 ? -31.826 6.512 30.638 1.00 86.69 439 GLY A O 1
ATOM 3429 N N . TRP A 1 440 ? -32.092 6.663 28.410 1.00 89.00 440 TRP A N 1
ATOM 3430 C CA . TRP A 1 440 ? -30.677 6.877 28.109 1.00 89.00 440 TRP A CA 1
ATOM 3431 C C . TRP A 1 440 ? -30.312 8.352 28.263 1.00 89.00 440 TRP A C 1
ATOM 3433 O O . TRP A 1 440 ? -30.949 9.205 27.655 1.00 89.00 440 TRP A O 1
ATOM 3443 N N . ALA A 1 441 ? -29.276 8.624 29.047 1.00 93.00 441 ALA A N 1
ATOM 3444 C CA . ALA A 1 441 ? -28.569 9.894 29.066 1.00 93.00 441 ALA A CA 1
ATOM 3445 C C . ALA A 1 441 ? -27.431 9.859 28.044 1.00 93.00 441 ALA A C 1
ATOM 3447 O O . ALA A 1 441 ? -26.835 8.803 27.799 1.00 93.00 441 ALA A O 1
ATOM 3448 N N . LYS A 1 442 ? -27.111 11.018 27.476 1.00 91.62 442 LYS A N 1
ATOM 3449 C CA . LYS A 1 442 ? -26.050 11.194 26.487 1.00 91.62 442 LYS A CA 1
ATOM 3450 C C . LYS A 1 442 ? -25.061 12.272 26.926 1.00 91.62 442 LYS A C 1
ATOM 3452 O O . LYS A 1 442 ? -25.462 13.324 27.403 1.00 91.62 442 LYS A O 1
ATOM 3457 N N . ASN A 1 443 ? -23.764 12.051 26.697 1.00 93.56 443 ASN A N 1
ATOM 3458 C CA . ASN A 1 443 ? -22.715 13.089 26.701 1.00 93.56 443 ASN A CA 1
ATOM 3459 C C . ASN A 1 443 ? -22.839 14.176 27.790 1.00 93.56 443 ASN A C 1
ATOM 3461 O O . ASN A 1 443 ? -22.898 15.372 27.504 1.00 93.56 443 ASN A O 1
ATOM 3465 N N . GLY A 1 444 ? -22.817 13.771 29.052 1.00 95.50 444 GLY A N 1
ATOM 3466 C CA . GLY A 1 444 ? -22.839 14.676 30.192 1.00 95.50 444 GLY A CA 1
ATOM 3467 C C . GLY A 1 444 ? -24.237 14.961 30.727 1.00 95.50 444 GLY A C 1
ATOM 3468 O O . GLY A 1 444 ? -24.339 15.655 31.728 1.00 95.50 444 GLY A O 1
ATOM 3469 N N . GLU A 1 445 ? -25.303 14.421 30.143 1.00 95.69 445 GLU A N 1
ATOM 3470 C CA . GLU A 1 445 ? -26.635 14.432 30.759 1.00 95.69 445 GLU A CA 1
ATOM 3471 C C . GLU A 1 445 ? -26.669 13.601 32.048 1.00 95.69 445 GLU A C 1
ATOM 3473 O O . GLU A 1 445 ? -25.911 12.657 32.235 1.00 95.69 445 GLU A O 1
ATOM 3478 N N . GLU A 1 446 ? -27.524 13.929 33.000 1.00 96.56 446 GLU A N 1
ATOM 3479 C CA . GLU A 1 446 ? -27.590 13.155 34.244 1.00 96.56 446 GLU A CA 1
ATOM 3480 C C . GLU A 1 446 ? -28.385 11.857 34.017 1.00 96.56 446 GLU A C 1
ATOM 3482 O O . GLU A 1 446 ? -29.271 11.804 33.167 1.00 96.56 446 GLU A O 1
ATOM 3487 N N . ALA A 1 447 ? -28.060 10.788 34.751 1.00 95.50 447 ALA A N 1
ATOM 3488 C CA . ALA A 1 447 ? -28.822 9.540 34.747 1.00 95.50 447 ALA A CA 1
ATOM 3489 C C . ALA A 1 447 ? -29.055 9.044 36.174 1.00 95.50 447 ALA A C 1
ATOM 3491 O O . ALA A 1 447 ? -28.095 8.807 36.908 1.00 95.50 447 ALA A O 1
ATOM 3492 N N . GLY A 1 448 ? -30.313 8.845 36.571 1.00 94.56 448 GLY A N 1
ATOM 3493 C CA . GLY A 1 448 ? -30.673 8.364 37.909 1.00 94.56 448 GLY A CA 1
ATOM 3494 C C . GLY A 1 448 ? -31.710 9.218 38.627 1.00 94.56 448 GLY A C 1
ATOM 3495 O O . GLY A 1 448 ? -32.559 9.845 38.006 1.00 94.56 448 GLY A O 1
ATOM 3496 N N . THR A 1 449 ? -31.661 9.193 39.955 1.00 90.94 449 THR A N 1
ATOM 3497 C CA . THR A 1 449 ? -32.713 9.714 40.840 1.00 90.94 449 THR A CA 1
ATOM 3498 C C . THR A 1 449 ? -32.145 10.600 41.953 1.00 90.94 449 THR A C 1
ATOM 3500 O O . THR A 1 449 ? -32.479 10.419 43.131 1.00 90.94 449 THR A O 1
ATOM 3503 N N . ALA A 1 450 ? -31.216 11.506 41.627 1.00 85.62 450 ALA A N 1
ATOM 3504 C CA . ALA A 1 450 ? -30.596 12.360 42.642 1.00 85.62 450 ALA A CA 1
ATOM 3505 C C . ALA A 1 450 ? -31.665 13.192 43.379 1.00 85.62 450 ALA A C 1
ATOM 3507 O O . ALA A 1 450 ? -32.598 13.720 42.778 1.00 85.62 450 ALA A O 1
ATOM 3508 N N . GLY A 1 451 ? -31.558 13.271 44.708 1.00 79.94 451 GLY A N 1
ATOM 3509 C CA . GLY A 1 451 ? -32.531 13.969 45.562 1.00 79.94 451 GLY A CA 1
ATOM 3510 C C . GLY A 1 451 ? -33.729 13.125 46.027 1.00 79.94 451 GLY A C 1
ATOM 3511 O O . GLY A 1 451 ? -34.319 13.440 47.061 1.00 79.94 451 GLY A O 1
ATOM 3512 N N . TYR A 1 452 ? -34.047 12.004 45.368 1.00 82.38 452 TYR A N 1
ATOM 3513 C CA . TYR A 1 452 ? -35.109 11.083 45.815 1.00 82.38 452 TYR A CA 1
ATOM 3514 C C . TYR A 1 452 ? -34.647 10.008 46.804 1.00 82.38 452 TYR A C 1
ATOM 3516 O O . TYR A 1 452 ? -35.477 9.290 47.358 1.00 82.38 452 TYR A O 1
ATOM 3524 N N . SER A 1 453 ? -33.341 9.888 47.055 1.00 84.25 453 SER A N 1
ATOM 3525 C CA . SER A 1 453 ? -32.772 8.859 47.938 1.00 84.25 453 SER A CA 1
ATOM 3526 C C . SER A 1 453 ? -32.963 7.404 47.473 1.00 84.25 453 SER A C 1
ATOM 3528 O O . SER A 1 453 ? -32.826 6.478 48.276 1.00 84.25 453 SER A O 1
ATOM 3530 N N . TYR A 1 454 ? -33.236 7.171 46.187 1.00 92.06 454 TYR A N 1
ATOM 3531 C CA . TYR A 1 454 ? -33.315 5.822 45.623 1.00 92.06 454 TYR A CA 1
ATOM 3532 C C . TYR A 1 454 ? -31.954 5.342 45.117 1.00 92.06 454 TYR A C 1
ATOM 3534 O O . TYR A 1 454 ? -31.187 6.100 44.526 1.00 92.06 454 TYR A O 1
ATOM 3542 N N . ARG A 1 455 ? -31.638 4.070 45.390 1.00 95.12 455 ARG A N 1
ATOM 3543 C CA . ARG A 1 455 ? -30.378 3.442 44.957 1.00 95.12 455 ARG A CA 1
ATOM 3544 C C . ARG A 1 455 ? -30.402 3.130 43.466 1.00 95.12 455 ARG A C 1
ATOM 3546 O O . ARG A 1 455 ? -31.421 2.679 42.942 1.00 95.12 455 ARG A O 1
ATOM 3553 N N . LEU A 1 456 ? -29.244 3.258 42.835 1.00 97.50 456 LEU A N 1
ATOM 3554 C CA . LEU A 1 456 ? -28.947 2.555 41.596 1.00 97.50 456 LEU A CA 1
ATOM 3555 C C . LEU A 1 456 ? -28.627 1.092 41.913 1.00 97.50 456 LEU A C 1
ATOM 3557 O O . LEU A 1 456 ? -27.957 0.804 42.906 1.00 97.50 456 LEU A O 1
ATOM 3561 N N . GLU A 1 457 ? -29.112 0.176 41.084 1.00 97.62 457 GLU A N 1
ATOM 3562 C CA . GLU A 1 457 ? -28.866 -1.266 41.211 1.00 97.62 457 GLU A CA 1
ATOM 3563 C C . GLU A 1 457 ? -28.012 -1.803 40.054 1.00 97.62 457 GLU A C 1
ATOM 3565 O O . GLU A 1 457 ? -27.181 -2.687 40.270 1.00 97.62 457 GLU A O 1
ATOM 3570 N N . ALA A 1 458 ? -28.178 -1.248 38.848 1.00 97.19 458 ALA A N 1
ATOM 3571 C CA . ALA A 1 458 ? -27.409 -1.614 37.662 1.00 97.19 458 ALA A CA 1
ATOM 3572 C C . ALA A 1 458 ? -27.217 -0.440 36.691 1.00 97.19 458 ALA A C 1
ATOM 3574 O O . ALA A 1 458 ? -27.914 0.574 36.776 1.00 97.19 458 ALA A O 1
ATOM 3575 N N . ILE A 1 459 ? -26.294 -0.605 35.745 1.00 97.44 459 ILE A N 1
ATOM 3576 C CA . ILE A 1 459 ? -25.974 0.361 34.695 1.00 97.44 459 ILE A CA 1
ATOM 3577 C C . ILE A 1 459 ? -25.635 -0.337 33.372 1.00 97.44 459 ILE A C 1
ATOM 3579 O O . ILE A 1 459 ? -25.084 -1.438 33.363 1.00 97.44 459 ILE A O 1
ATOM 3583 N N . GLN A 1 460 ? -25.948 0.332 32.264 1.00 95.31 460 GLN A N 1
ATOM 3584 C CA . GLN A 1 460 ? -25.433 0.028 30.929 1.00 95.31 460 GLN A CA 1
ATOM 3585 C C . GLN A 1 460 ? -24.755 1.275 30.365 1.00 95.31 460 GLN A C 1
ATOM 3587 O O . GLN A 1 460 ? -25.277 2.379 30.532 1.00 95.31 460 GLN A O 1
ATOM 3592 N N . VAL A 1 461 ? -23.615 1.095 29.701 1.00 95.06 461 VAL A N 1
ATOM 3593 C CA . VAL A 1 461 ? -22.849 2.158 29.043 1.00 95.06 461 VAL A CA 1
ATOM 3594 C C . VAL A 1 461 ? -22.445 1.664 27.662 1.00 95.06 461 VAL A C 1
ATOM 3596 O O . VAL A 1 461 ? -21.923 0.563 27.528 1.00 95.06 461 VAL A O 1
ATOM 3599 N N . VAL A 1 462 ? -22.668 2.471 26.634 1.00 90.62 462 VAL A N 1
ATOM 3600 C CA . VAL A 1 462 ? -22.253 2.164 25.265 1.00 90.62 462 VAL A CA 1
ATOM 3601 C C . VAL A 1 462 ? -21.651 3.405 24.625 1.00 90.62 462 VAL A C 1
ATOM 3603 O O . VAL A 1 462 ? -22.124 4.523 24.836 1.00 90.62 462 VAL A O 1
ATOM 3606 N N . MET A 1 463 ? -20.598 3.205 23.844 1.00 89.00 463 MET A N 1
ATOM 3607 C CA . MET A 1 463 ? -20.069 4.226 22.950 1.00 89.00 463 MET A CA 1
ATOM 3608 C C . MET A 1 463 ? -20.457 3.880 21.522 1.00 89.00 463 MET A C 1
ATOM 3610 O O . MET A 1 463 ? -20.389 2.722 21.122 1.00 89.00 463 MET A O 1
ATOM 3614 N N . VAL A 1 464 ? -20.880 4.881 20.761 1.00 81.94 464 VAL A N 1
ATOM 3615 C CA . VAL A 1 464 ? -21.270 4.725 19.355 1.00 81.94 464 VAL A CA 1
ATOM 3616 C C . VAL A 1 464 ? -20.656 5.844 18.522 1.00 81.94 464 VAL A C 1
ATOM 3618 O O . VAL A 1 464 ? -20.425 6.927 19.069 1.00 81.94 464 VAL A O 1
ATOM 3621 N N . PRO A 1 465 ? -20.388 5.629 17.222 1.00 78.50 465 PRO A N 1
ATOM 3622 C CA . PRO A 1 465 ? -19.940 6.698 16.342 1.00 78.50 465 PRO A CA 1
ATOM 3623 C C . PRO A 1 465 ? -20.886 7.896 16.397 1.00 78.50 465 PRO A C 1
ATOM 3625 O O . PRO A 1 465 ? -22.112 7.753 16.494 1.00 78.50 465 PRO A O 1
ATOM 3628 N N . LYS A 1 466 ? -20.322 9.095 16.349 1.00 78.44 466 LYS A N 1
ATOM 3629 C CA . LYS A 1 466 ? -21.085 10.333 16.431 1.00 78.44 466 LYS A CA 1
ATOM 3630 C C . LYS A 1 466 ? -22.038 10.446 15.248 1.00 78.44 466 LYS A C 1
ATOM 3632 O O . LYS A 1 466 ? -21.683 10.140 14.115 1.00 78.44 466 LYS A O 1
ATOM 3637 N N . GLY A 1 467 ? -23.265 10.879 15.523 1.00 66.62 467 GLY A N 1
ATOM 3638 C CA . GLY A 1 467 ? -24.323 10.922 14.510 1.00 66.62 467 GLY A CA 1
ATOM 3639 C C . GLY A 1 467 ? -25.061 9.595 14.310 1.00 66.62 467 GLY A C 1
ATOM 3640 O O . GLY A 1 467 ? -25.970 9.544 13.489 1.00 66.62 467 GLY A O 1
ATOM 3641 N N . THR A 1 468 ? -24.745 8.548 15.085 1.00 66.06 468 THR A N 1
ATOM 3642 C CA . THR A 1 468 ? -25.612 7.364 15.179 1.00 66.06 468 THR A CA 1
ATOM 3643 C C . THR A 1 468 ? -26.972 7.786 15.747 1.00 66.06 468 THR A C 1
ATOM 3645 O O . THR A 1 468 ? -27.063 8.200 16.909 1.00 66.06 468 THR A O 1
ATOM 3648 N N . GLU A 1 469 ? -28.027 7.710 14.930 1.00 55.28 469 GLU A N 1
ATOM 3649 C CA . GLU A 1 469 ? -29.395 7.988 15.370 1.00 55.28 469 GLU A CA 1
ATOM 3650 C C . GLU A 1 469 ? -29.856 6.916 16.360 1.00 55.28 469 GLU A C 1
ATOM 3652 O O . GLU A 1 469 ? -29.794 5.725 16.061 1.00 55.28 469 GLU A O 1
ATOM 3657 N N . ASN A 1 470 ? -30.281 7.381 17.542 1.00 54.16 470 ASN A N 1
ATOM 3658 C CA . ASN A 1 470 ? -30.981 6.659 18.607 1.00 54.16 470 ASN A CA 1
ATOM 3659 C C . ASN A 1 470 ? -30.826 5.128 18.527 1.00 54.16 470 ASN A C 1
ATOM 3661 O O . ASN A 1 470 ? -31.723 4.454 18.009 1.00 54.16 470 ASN A O 1
ATOM 3665 N N . PRO A 1 471 ? -29.686 4.570 18.977 1.00 51.50 471 PRO A N 1
ATOM 3666 C CA . PRO A 1 471 ? -29.414 3.164 18.766 1.00 51.50 471 PRO A CA 1
ATOM 3667 C C . PRO A 1 471 ? -30.521 2.362 19.451 1.00 51.50 471 PRO A C 1
ATOM 3669 O O . PRO A 1 471 ? -30.750 2.472 20.658 1.00 51.50 471 PRO A O 1
ATOM 3672 N N . GLN A 1 472 ? -31.239 1.565 18.663 1.00 49.56 472 GLN A N 1
ATOM 3673 C CA . GLN A 1 472 ? -32.135 0.536 19.166 1.00 49.56 472 GLN A CA 1
ATOM 3674 C C . GLN A 1 472 ? -31.239 -0.549 19.785 1.00 49.56 472 GLN A C 1
ATOM 3676 O O . GLN A 1 472 ? -30.942 -1.573 19.178 1.00 49.56 472 GLN A O 1
ATOM 3681 N N . LEU A 1 473 ? -30.683 -0.248 20.960 1.00 49.06 473 LEU A N 1
ATOM 3682 C CA . LEU A 1 473 ? -29.729 -1.105 21.650 1.00 49.06 473 LEU A CA 1
ATOM 3683 C C . LEU A 1 473 ? -30.443 -2.403 22.055 1.00 49.06 473 LEU A C 1
ATOM 3685 O O . LEU A 1 473 ? -31.616 -2.349 22.447 1.00 49.06 473 LEU A O 1
ATOM 3689 N N . PRO A 1 474 ? -29.779 -3.568 21.962 1.00 35.97 474 PRO A N 1
ATOM 3690 C CA . PRO A 1 474 ? -30.431 -4.854 22.167 1.00 35.97 474 PRO A CA 1
ATOM 3691 C C . PRO A 1 474 ? -31.154 -4.930 23.521 1.00 35.97 474 PRO A C 1
ATOM 3693 O O . PRO A 1 474 ? -30.574 -4.658 24.572 1.00 35.97 474 PRO A O 1
ATOM 3696 N N . GLY A 1 475 ? -32.421 -5.356 23.501 1.00 41.72 475 GLY A N 1
ATOM 3697 C CA . GLY A 1 475 ? -33.040 -6.027 24.646 1.00 41.72 475 GLY A CA 1
ATOM 3698 C C . GLY A 1 475 ? -34.131 -5.309 25.445 1.00 41.72 475 GLY A C 1
ATOM 3699 O O . GLY A 1 475 ? -34.737 -5.982 26.271 1.00 41.72 475 GLY A O 1
ATOM 3700 N N . VAL A 1 476 ? -34.466 -4.025 25.248 1.00 39.06 476 VAL A N 1
ATOM 3701 C CA . VAL A 1 476 ? -35.657 -3.446 25.921 1.00 39.06 476 VAL A CA 1
ATOM 3702 C C . VAL A 1 476 ? -36.267 -2.306 25.103 1.00 39.06 476 VAL A C 1
ATOM 3704 O O . VAL A 1 476 ? -35.534 -1.449 24.617 1.00 39.06 476 VAL A O 1
ATOM 3707 N N . ALA A 1 477 ? -37.603 -2.293 24.988 1.00 37.12 477 ALA A N 1
ATOM 3708 C CA . ALA A 1 477 ? -38.413 -1.224 24.396 1.00 37.12 477 ALA A CA 1
ATOM 3709 C C . ALA A 1 477 ? -37.891 0.177 24.758 1.00 37.12 477 ALA A C 1
ATOM 3711 O O . ALA A 1 477 ? -37.439 0.386 25.886 1.00 37.12 477 ALA A O 1
ATOM 3712 N N . SER A 1 478 ? -37.982 1.125 23.816 1.00 40.50 478 SER A N 1
ATOM 3713 C CA . SER A 1 478 ? -37.674 2.542 24.038 1.00 40.50 478 SER A CA 1
ATOM 3714 C C . SER A 1 478 ? -38.286 2.986 25.366 1.00 40.50 478 SER A C 1
ATOM 3716 O O . SER A 1 478 ? -39.509 3.076 25.487 1.00 40.50 478 SER A O 1
ATOM 3718 N N . ALA A 1 479 ? -37.460 3.187 26.391 1.00 43.81 479 ALA A N 1
ATOM 3719 C CA . ALA A 1 479 ? -37.960 3.641 27.672 1.00 43.81 479 ALA A CA 1
ATOM 3720 C C . ALA A 1 479 ? -38.459 5.071 27.462 1.00 43.81 479 ALA A C 1
ATOM 3722 O O . ALA A 1 479 ? -37.670 5.998 27.332 1.00 43.81 479 ALA A O 1
ATOM 3723 N N . THR A 1 480 ? -39.777 5.252 27.427 1.00 50.81 480 THR A N 1
ATOM 3724 C CA . THR A 1 480 ? -40.470 6.550 27.400 1.00 50.81 480 THR A CA 1
ATOM 3725 C C . THR A 1 480 ? -40.338 7.308 28.731 1.00 50.81 480 THR A C 1
ATOM 3727 O O . THR A 1 480 ? -41.168 8.154 29.049 1.00 50.81 480 THR A O 1
ATOM 3730 N N . LYS A 1 481 ? -39.347 6.952 29.557 1.00 63.19 481 LYS A N 1
ATOM 3731 C CA . LYS A 1 481 ? -39.062 7.542 30.866 1.00 63.19 481 LYS A CA 1
ATOM 3732 C C . LYS A 1 481 ? -37.845 8.449 30.734 1.00 63.19 481 LYS A C 1
ATOM 3734 O O . LYS A 1 481 ? -36.904 8.106 30.024 1.00 63.19 481 LYS A O 1
ATOM 3739 N N . GLU A 1 482 ? -37.856 9.565 31.451 1.00 80.56 482 GLU A N 1
ATOM 3740 C CA . GLU A 1 482 ? -36.709 10.468 31.549 1.00 80.56 482 GLU A CA 1
ATOM 3741 C C . GLU A 1 482 ? -35.467 9.714 32.056 1.00 80.56 482 GLU A C 1
ATOM 3743 O O . GLU A 1 482 ? -35.568 8.782 32.863 1.00 80.56 482 GLU A O 1
ATOM 3748 N N . ALA A 1 483 ? -34.288 10.084 31.553 1.00 81.62 483 ALA A N 1
ATOM 3749 C CA . ALA A 1 483 ? -33.022 9.493 31.987 1.00 81.62 483 ALA A CA 1
ATOM 3750 C C . ALA A 1 483 ? -32.665 9.890 33.429 1.00 81.62 483 ALA A C 1
ATOM 3752 O O . ALA A 1 483 ? -32.040 9.118 34.162 1.00 81.62 483 ALA A O 1
ATOM 3753 N N . PHE A 1 484 ? -33.117 11.072 33.850 1.00 84.50 484 PHE A N 1
ATOM 3754 C CA . PHE A 1 484 ? -32.888 11.641 35.166 1.00 84.50 484 PHE A CA 1
ATOM 3755 C C . PHE A 1 484 ? -34.181 12.166 35.766 1.00 84.50 484 PHE A C 1
ATOM 3757 O O . PHE A 1 484 ? -34.963 12.814 35.082 1.00 84.50 484 PHE A O 1
ATOM 3764 N N . ILE A 1 485 ? -34.382 11.890 37.050 1.00 83.31 485 ILE A N 1
ATOM 3765 C CA . ILE A 1 485 ? -35.565 12.298 37.799 1.00 83.31 485 ILE A CA 1
ATOM 3766 C C . ILE A 1 485 ? -35.077 12.993 39.074 1.00 83.31 485 ILE A C 1
ATOM 3768 O O . ILE A 1 485 ? -34.401 12.375 39.899 1.00 83.31 485 ILE A O 1
ATOM 3772 N N . GLN A 1 486 ? -35.420 14.270 39.247 1.00 77.69 486 GLN A N 1
ATOM 3773 C CA . GLN A 1 486 ? -35.007 15.091 40.392 1.00 77.69 486 GLN A CA 1
ATOM 3774 C C . GLN A 1 486 ? -36.215 15.651 41.144 1.00 77.69 486 GLN A C 1
ATOM 3776 O O . GLN A 1 486 ? -37.242 15.944 40.536 1.00 77.69 486 GLN A O 1
ATOM 3781 N N . LYS A 1 487 ? -36.098 15.720 42.474 1.00 66.44 487 LYS A N 1
ATOM 3782 C CA . LYS A 1 487 ? -37.149 16.214 43.367 1.00 66.44 487 LYS A CA 1
ATOM 3783 C C . LYS A 1 487 ? -37.087 17.724 43.540 1.00 66.44 487 LYS A C 1
ATOM 3785 O O . LYS A 1 487 ? -35.954 18.233 43.706 1.00 66.44 487 LYS A O 1
#

InterPro domains:
  IPR006637 Clostridial hydrophobic repeat [PF07538] (172-214)
  IPR006637 Clostridial hydrophobic repeat [PF07538] (227-262)
  IPR006637 Clostridial hydrophobic repeat [PF07538] (275-308)
  IPR006637 Clostridial hydrophobic repeat [PF07538] (336-368)
  IPR006637 Clostridial hydrophobic repeat [PF07538] (383-418)
  IPR006637 Clostridial hydrophobic repeat [PF07538] (431-464)
  IPR006637 Clostridial hydrophobic repeat [SM00728] (171-225)
  IPR006637 Clostridial hydrophobic repeat [SM00728] (226-273)
  IPR006637 Clostridial hydrophobic repeat [SM00728] (274-318)
  IPR006637 Clostridial hydrophobic repeat [SM00728] (335-381)
  IPR006637 Clostridial hydrophobic repeat [SM00728] (382-429)
  IPR006637 Clostridial hydrophobic repeat [SM00728] (430-474)